Protein 1UAX (pdb70)

Organism: Pyrococcus horikoshii (strain ATCC 700860 / DSM 12428 / JCM 9974 / NBRC 100139 / OT-3) (NCBI:txid70601)

InterPro domains:
  IPR001352 Ribonuclease HII/HIII [PTHR10954] (3-206)
  IPR004649 Ribonuclease H2, subunit A [TIGR00729] (3-206)
  IPR012337 Ribonuclease H-like superfamily [SSF53098] (2-208)
  IPR020787 Ribonuclease HII, archaea [MF_00052_A] (2-206)
  IPR024567 Ribonuclease HII/HIII domain [PF01351] (4-200)
  IPR024567 Ribonuclease HII/HIII domain [PS51975] (1-210)
  IPR036397 Ribonuclease H superfamily [G3DSA:3.30.420.10] (1-220)

Foldseek 3Di:
DKEKEKEWDDLFFQFFWIKIKMFIADPVCLVVLVVLPLLCLVVDDLVVLVVSLVVLCVHTPDMWMDTGFLVNVQPDPDDSLLVVLVVNLVGQQPDPDHDQEYEYESAPDDFVVSQVSNCVSHPDHHHYGYYHPVCNVGSNNSSRVSRNVSVRVVVVVVVCVVLNPLDPRHLVDPSVLVSLLVVCVVPVADDRRGNCPPPSNVVSNVPVVPD/DKEKAKDWDDLFFQFAKIKIKMFMADPVQLVVLVVLPLLPCVPDDLVVLVVSLVVLVVHTPWMFMDIGALVNVLVDPDDVLVVVLVVRLVRQQPIPDHGQEYEYESPPDDQVVSQVSSQVSHPDHHGYGYHHPRCNVGSNNSSRVSVNVSVRVVRVVVVCVPVNPLDPRHQPDPSVLCSLLVVCLVVVDDDSRGNCVDPSNVCSNVVSVPD

Radius of gyration: 29.25 Å; Cα contacts (8 Å, |Δi|>4): 755; chains: 2; bounding box: 40×58×86 Å

Nearest PDB structures (foldseek):
  1uax-assembly2_B  TM=9.895E-01  e=3.894E-38  Pyrococcus horikoshii OT3
  1io2-assembly1_A  TM=9.670E-01  e=1.328E-30  Thermococcus kodakarensis KOD1
  2dfh-assembly1_A  TM=9.839E-01  e=1.136E-29  Thermococcus kodakarensis KOD1
  2dff-assembly1_A  TM=9.649E-01  e=7.205E-29  Thermococcus kodakarensis KOD1
  2dfe-assembly1_A  TM=9.371E-01  e=1.599E-27  Thermococcus kodakarensis KOD1

Sequence (422 aa):
MKVAGVDEAGRGPVIGPLVIGVAVIDEKNIERLRDIGVKDSKQLTPGQREKLFSKLIDILDDYYVLLVTPKEIDERHHSMNELEAEKFVVALNSLRIKPQKIYVDSADVDPKRFASLIKAGLKYEATVIAEHKADAKYEIVSAASIIAKVTRDREIEKLKQKYGEFGSGYPSDPRTKEWLEEYYKQYGDFPPIVRRTWETARKIEERFRKNMKVAGVDEAGRGPVIGPLVIGVAVIDEKNIERLRDIGVKDSKQLTPGQREKLFSKLIDILDDYYVLLVTPKEIDERHHSMNELEAEKFVVALNSLRIKPQKIYVDSADVDPKRFASLIKAGLKYEATVIAEHKADAKYEIVSAASIIAKVTRDREIEKLKQKYGEFGSGYPSDPRTKEWLEEYYKQYGDFPPIVRRTWETARKIEERFRKN

Secondary structure (DSSP, 8-state):
-EEEEEEEE-SS-SBS-EEEEEEEEEGGGHHHHHHHTGGGSTTS-HHHHHHHHHHHHHHSSEEEEEEEPHHHHHT-SS-HHHHHHHHHHHHHHT-SS--SEEEEE-TTS-HHHHHHHHHHH-SS--EEEEETTHHHH-HHHHHHHHHHHHHHHHHHHHHHHHH---TTS-TT-HHHHHHHHHHHHHHSS--TTB-TTSHHHHHHHHHHTT-/-EEEEEEEE-SS-SBS-EEEEEEEEEGGGHHHHHHHTGGGGGGS-HHHHHHHHHHHHHHSSEEEEEEE-HHHHHT-SS-HHHHHHHHHHHHHTT-SS--SEEEE--TTS-HHHHHHHHHHH-SS--EEEE-TTHHHH-HHHHHHHHHHHHHHHHHHHHHHHHH---TTS-TT-HHHHHHHHHHHHHHSS--TTB-TTSHHHHHHHHHTTT-

Structure (mmCIF, N/CA/C/O backbone):
data_1UAX
#
_entry.id   1UAX
#
_cell.length_a   27.720
_cell.length_b   97.650
_cell.length_c   159.670
_cell.angle_alpha   90.00
_cell.angle_beta   90.00
_cell.angle_gamma   90.00
#
_symmetry.space_group_name_H-M   'P 21 21 21'
#
loop_
_entity.id
_entity.type
_entity.pdbx_description
1 polymer 'Ribonuclease HII'
2 water water
#
loop_
_atom_site.group_PDB
_atom_site.id
_atom_site.type_symbol
_atom_site.label_atom_id
_atom_site.label_alt_id
_atom_site.label_comp_id
_atom_site.label_asym_id
_atom_site.label_entity_id
_atom_site.label_seq_id
_atom_site.pdbx_PDB_ins_code
_atom_site.Cartn_x
_atom_site.Cartn_y
_atom_site.Cartn_z
_atom_site.occupancy
_atom_site.B_iso_or_equiv
_atom_site.auth_seq_id
_atom_site.auth_comp_id
_atom_site.auth_asym_id
_atom_site.auth_atom_id
_atom_site.pdbx_PDB_model_num
ATOM 1 N N . MET A 1 1 ? 14.049 70.615 107.321 1.00 24.54 1 MET A N 1
ATOM 2 C CA . MET A 1 1 ? 14.817 70.370 108.572 1.00 21.85 1 MET A CA 1
ATOM 3 C C . MET A 1 1 ? 15.388 68.956 108.564 1.00 20.64 1 MET A C 1
ATOM 4 O O . MET A 1 1 ? 15.035 68.148 107.707 1.00 20.24 1 MET A O 1
ATOM 9 N N . LYS A 1 2 ? 16.263 68.661 109.523 1.00 19.10 2 LYS A N 1
ATOM 10 C CA . LYS A 1 2 ? 16.859 67.334 109.623 1.00 16.95 2 LYS A CA 1
ATOM 11 C C . LYS A 1 2 ? 16.013 66.480 110.567 1.00 16.72 2 LYS A C 1
ATOM 12 O O . LYS A 1 2 ? 15.619 66.929 111.650 1.00 14.45 2 LYS A O 1
ATOM 18 N N . VAL A 1 3 ? 15.722 65.254 110.145 1.00 14.63 3 VAL A N 1
ATOM 19 C CA . VAL A 1 3 ? 14.930 64.343 110.959 1.00 12.63 3 VAL A CA 1
ATOM 20 C C . VAL A 1 3 ? 15.712 63.068 111.220 1.00 11.38 3 VAL A C 1
ATOM 21 O O . VAL A 1 3 ? 16.547 62.666 110.408 1.00 11.09 3 VAL A O 1
ATOM 25 N N . ALA A 1 4 ? 15.439 62.425 112.349 1.00 10.95 4 ALA A N 1
ATOM 26 C CA . ALA A 1 4 ? 16.137 61.192 112.682 1.00 10.00 4 ALA A CA 1
ATOM 27 C C . ALA A 1 4 ? 15.178 60.083 113.079 1.00 9.31 4 ALA A C 1
ATOM 28 O O . ALA A 1 4 ? 14.048 60.337 113.495 1.00 8.26 4 ALA A O 1
ATOM 30 N N . GLY A 1 5 ? 15.642 58.847 112.937 1.00 8.69 5 GLY A N 1
ATOM 31 C CA . GLY A 1 5 ? 14.841 57.697 113.302 1.00 6.68 5 GLY A CA 1
ATOM 32 C C . GLY A 1 5 ? 15.716 56.815 114.181 1.00 7.94 5 GLY A C 1
ATOM 33 O O . GLY A 1 5 ? 16.935 56.791 114.004 1.00 5.93 5 GLY A O 1
ATOM 34 N N . VAL A 1 6 ? 15.115 56.107 115.131 1.00 6.45 6 VAL A N 1
ATOM 35 C CA . VAL A 1 6 ? 15.881 55.229 116.018 1.00 7.34 6 VAL A CA 1
ATOM 36 C C . VAL A 1 6 ? 15.134 53.915 116.191 1.00 8.93 6 VAL A C 1
ATOM 37 O O . VAL A 1 6 ? 13.906 53.905 116.328 1.00 10.73 6 VAL A O 1
ATOM 41 N N . ASP A 1 7 ? 15.876 52.810 116.162 1.00 9.29 7 ASP A N 1
ATOM 42 C CA . ASP A 1 7 ? 15.300 51.480 116.345 1.00 11.59 7 ASP A CA 1
ATOM 43 C C . ASP A 1 7 ? 16.397 50.558 116.869 1.00 11.46 7 ASP A C 1
ATOM 44 O O . ASP A 1 7 ? 17.573 50.926 116.875 1.00 13.24 7 ASP A O 1
ATOM 49 N N . GLU A 1 8 ? 16.020 49.372 117.324 1.00 12.13 8 GLU A N 1
ATOM 50 C CA . GLU A 1 8 ? 16.998 48.421 117.833 1.00 13.30 8 GLU A CA 1
ATOM 51 C C . GLU A 1 8 ? 16.830 47.027 117.255 1.00 11.90 8 GLU A C 1
ATOM 52 O O . GLU A 1 8 ? 15.794 46.694 116.675 1.00 11.11 8 GLU A O 1
ATOM 58 N N . ALA A 1 9 ? 17.875 46.226 117.414 1.00 9.74 9 ALA A N 1
ATOM 59 C CA . ALA A 1 9 ? 17.882 44.851 116.963 1.00 11.57 9 ALA A CA 1
ATOM 60 C C . ALA A 1 9 ? 18.520 44.029 118.078 1.00 12.00 9 ALA A C 1
ATOM 61 O O . ALA A 1 9 ? 19.500 44.468 118.692 1.00 12.24 9 ALA A O 1
ATOM 63 N N . GLY A 1 10 ? 17.956 42.855 118.350 1.00 10.99 10 GLY A N 1
ATOM 64 C CA . GLY A 1 10 ? 18.503 41.994 119.385 1.00 9.64 10 GLY A CA 1
ATOM 65 C C . GLY A 1 10 ? 17.918 42.181 120.773 1.00 12.29 10 GLY A C 1
ATOM 66 O O . GLY A 1 10 ? 18.633 42.075 121.770 1.00 11.75 10 GLY A O 1
ATOM 67 N N . ARG A 1 11 ? 16.617 42.443 120.856 1.00 11.54 11 ARG A N 1
ATOM 68 C CA . ARG A 1 11 ? 15.996 42.632 122.161 1.00 14.31 11 ARG A CA 1
ATOM 69 C C . ARG A 1 11 ? 15.782 41.314 122.918 1.00 12.93 11 ARG A C 1
ATOM 70 O O . ARG A 1 11 ? 16.037 41.234 124.118 1.00 11.25 11 ARG A O 1
ATOM 78 N N . GLY A 1 12 ? 15.344 40.277 122.210 1.00 10.51 12 GLY A N 1
ATOM 79 C CA . GLY A 1 12 ? 15.064 39.006 122.861 1.00 12.20 12 GLY A CA 1
ATOM 80 C C . GLY A 1 12 ? 16.087 37.878 122.935 1.00 11.09 12 GLY A C 1
ATOM 81 O O . GLY A 1 12 ? 15.939 37.011 123.788 1.00 11.74 12 GLY A O 1
ATOM 82 N N . PRO A 1 13 ? 17.130 37.846 122.093 1.00 12.74 13 PRO A N 1
ATOM 83 C CA . PRO A 1 13 ? 18.089 36.733 122.197 1.00 11.64 13 PRO A CA 1
ATOM 84 C C . PRO A 1 13 ? 18.904 36.646 123.491 1.00 11.24 13 PRO A C 1
ATOM 85 O O . PRO A 1 13 ? 19.145 37.647 124.172 1.00 8.64 13 PRO A O 1
ATOM 89 N N . VAL A 1 14 ? 19.344 35.434 123.813 1.00 11.25 14 VAL A N 1
ATOM 90 C CA . VAL A 1 14 ? 20.153 35.216 125.004 1.00 10.55 14 VAL A CA 1
ATOM 91 C C . VAL A 1 14 ? 21.631 35.433 124.651 1.00 9.20 14 VAL A C 1
ATOM 92 O O . VAL A 1 14 ? 22.457 35.689 125.524 1.00 8.02 14 VAL A O 1
ATOM 96 N N . ILE A 1 15 ? 21.960 35.344 123.365 1.00 9.59 15 ILE A N 1
ATOM 97 C CA . ILE A 1 15 ? 23.346 35.524 122.926 1.00 11.52 15 ILE A CA 1
ATOM 98 C C . ILE A 1 15 ? 23.544 36.813 122.128 1.00 11.43 15 ILE A C 1
ATOM 99 O O . ILE A 1 15 ? 22.735 37.141 121.254 1.00 10.59 15 ILE A O 1
ATOM 104 N N . GLY A 1 16 ? 24.612 37.546 122.434 1.00 10.40 16 GLY A N 1
ATOM 105 C CA . GLY A 1 16 ? 24.897 38.751 121.679 1.00 9.43 16 GLY A CA 1
ATOM 106 C C . GLY A 1 16 ? 24.440 40.076 122.251 1.00 9.41 16 GLY A C 1
ATOM 107 O O . GLY A 1 16 ? 23.637 40.125 123.175 1.00 8.69 16 GLY A O 1
ATOM 108 N N . PRO A 1 17 ? 24.951 41.185 121.704 1.00 9.56 17 PRO A N 1
ATOM 109 C CA . PRO A 1 17 ? 24.579 42.516 122.184 1.00 7.48 17 PRO A CA 1
ATOM 110 C C . PRO A 1 17 ? 23.243 43.003 121.654 1.00 6.30 17 PRO A C 1
ATOM 111 O O . PRO A 1 17 ? 22.626 42.380 120.782 1.00 6.03 17 PRO A O 1
ATOM 115 N N . LEU A 1 18 ? 22.807 44.127 122.207 1.00 6.17 18 LEU A N 1
ATOM 116 C CA . LEU A 1 18 ? 21.587 44.799 121.791 1.00 6.36 18 LEU A CA 1
ATOM 117 C C . LEU A 1 18 ? 22.154 45.931 120.941 1.00 7.54 18 LEU A C 1
ATOM 118 O O . LEU A 1 18 ? 23.045 46.663 121.390 1.00 6.21 18 LEU A O 1
ATOM 123 N N . VAL A 1 19 ? 21.658 46.065 119.718 1.00 6.26 19 VAL A N 1
ATOM 124 C CA . VAL A 1 19 ? 22.148 47.094 118.813 1.00 6.52 19 VAL A CA 1
ATOM 125 C C . VAL A 1 19 ? 21.136 48.211 118.576 1.00 6.31 19 VAL A C 1
ATOM 126 O O . VAL A 1 19 ? 19.995 47.955 118.183 1.00 8.66 19 VAL A O 1
ATOM 130 N N . ILE A 1 20 ? 21.563 49.444 118.839 1.00 7.28 20 ILE A N 1
ATOM 131 C CA . ILE A 1 20 ? 20.724 50.622 118.634 1.00 6.67 20 ILE A CA 1
ATOM 132 C C . ILE A 1 20 ? 21.177 51.260 117.336 1.00 6.76 20 ILE A C 1
ATOM 133 O O . ILE A 1 20 ? 22.372 51.493 117.141 1.00 8.01 20 ILE A O 1
ATOM 138 N N . GLY A 1 21 ? 20.235 51.531 116.441 1.00 5.85 21 GLY A N 1
ATOM 139 C CA . GLY A 1 21 ? 20.587 52.155 115.182 1.00 7.69 21 GLY A CA 1
ATOM 140 C C . GLY A 1 21 ? 19.926 53.512 115.044 1.00 8.44 21 GLY A C 1
ATOM 141 O O . GLY A 1 21 ? 18.776 53.683 115.448 1.00 9.77 21 GLY A O 1
ATOM 142 N N . VAL A 1 22 ? 20.650 54.477 114.480 1.00 8.19 22 VAL A N 1
ATOM 143 C CA . VAL A 1 22 ? 20.120 55.824 114.276 1.00 7.65 22 VAL A CA 1
ATOM 144 C C . VAL A 1 22 ? 20.386 56.253 112.833 1.00 6.36 22 VAL A C 1
ATOM 145 O O . VAL A 1 22 ? 21.484 56.061 112.316 1.00 4.21 22 VAL A O 1
ATOM 149 N N . ALA A 1 23 ? 19.376 56.827 112.190 1.00 5.95 23 ALA A N 1
ATOM 150 C CA . ALA A 1 23 ? 19.512 57.293 110.814 1.00 5.89 23 ALA A CA 1
ATOM 151 C C . ALA A 1 23 ? 19.113 58.766 110.758 1.00 7.51 23 ALA A C 1
ATOM 152 O O . ALA A 1 23 ? 18.129 59.160 111.378 1.00 6.31 23 ALA A O 1
ATOM 154 N N . VAL A 1 24 ? 19.870 59.574 110.016 1.00 8.02 24 VAL A N 1
ATOM 155 C CA . VAL A 1 24 ? 19.576 61.005 109.909 1.00 8.47 24 VAL A CA 1
ATOM 156 C C . VAL A 1 24 ? 19.488 61.462 108.456 1.00 6.18 24 VAL A C 1
ATOM 157 O O . VAL A 1 24 ? 20.348 61.131 107.643 1.00 6.22 24 VAL A O 1
ATOM 161 N N . ILE A 1 25 ? 18.446 62.226 108.132 1.00 5.53 25 ILE A N 1
ATOM 162 C CA . ILE A 1 25 ? 18.264 62.715 106.765 1.00 6.57 25 ILE A CA 1
ATOM 163 C C . ILE A 1 25 ? 17.442 64.001 106.728 1.00 8.29 25 ILE A C 1
ATOM 164 O O . ILE A 1 25 ? 16.739 64.333 107.684 1.00 8.05 25 ILE A O 1
ATOM 169 N N . ASP A 1 26 ? 17.526 64.723 105.617 1.00 10.26 26 ASP A N 1
ATOM 170 C CA . ASP A 1 26 ? 16.772 65.953 105.476 1.00 13.28 26 ASP A CA 1
ATOM 171 C C . ASP A 1 26 ? 15.368 65.583 105.024 1.00 15.12 26 ASP A C 1
ATOM 172 O O . ASP A 1 26 ? 15.197 64.779 104.113 1.00 15.75 26 ASP A O 1
ATOM 177 N N . GLU A 1 27 ? 14.367 66.168 105.671 1.00 15.03 27 GLU A N 1
ATOM 178 C CA . GLU A 1 27 ? 12.973 65.876 105.360 1.00 19.52 27 GLU A CA 1
ATOM 179 C C . GLU A 1 27 ? 12.666 65.984 103.863 1.00 21.55 27 GLU A C 1
ATOM 180 O O . GLU A 1 27 ? 11.750 65.325 103.358 1.00 20.56 27 GLU A O 1
ATOM 186 N N . LYS A 1 28 ? 13.449 66.795 103.156 1.00 20.56 28 LYS A N 1
ATOM 187 C CA . LYS A 1 28 ? 13.256 67.003 101.724 1.00 22.28 28 LYS A CA 1
ATOM 188 C C . LYS A 1 28 ? 13.713 65.813 100.890 1.00 20.43 28 LYS A C 1
ATOM 189 O O . LYS A 1 28 ? 13.304 65.670 99.739 1.00 21.23 28 LYS A O 1
ATOM 195 N N . ASN A 1 29 ? 14.562 64.968 101.465 1.00 17.14 29 ASN A N 1
ATOM 196 C CA . ASN A 1 29 ? 15.075 63.808 100.746 1.00 15.20 29 ASN A CA 1
ATOM 197 C C . ASN A 1 29 ? 14.447 62.466 101.139 1.00 13.57 29 ASN A C 1
ATOM 198 O O . ASN A 1 29 ? 14.968 61.410 100.781 1.00 11.93 29 ASN A O 1
ATOM 203 N N . ILE A 1 30 ? 13.327 62.493 101.858 1.00 10.54 30 ILE A N 1
ATOM 204 C CA . ILE A 1 30 ? 12.688 61.238 102.249 1.00 12.72 30 ILE A CA 1
ATOM 205 C C . ILE A 1 30 ? 12.351 60.422 101.011 1.00 10.90 30 ILE A C 1
ATOM 206 O O . ILE A 1 30 ? 12.368 59.194 101.043 1.00 10.16 30 ILE A O 1
ATOM 211 N N . GLU A 1 31 ? 12.047 61.118 99.920 1.00 8.95 31 GLU A N 1
ATOM 212 C CA . GLU A 1 31 ? 11.728 60.468 98.655 1.00 11.31 31 GLU A CA 1
ATOM 213 C C . GLU A 1 31 ? 12.773 59.396 98.313 1.00 10.96 31 GLU A C 1
ATOM 214 O O . GLU A 1 31 ? 12.435 58.338 97.773 1.00 10.78 31 GLU A O 1
ATOM 220 N N . ARG A 1 32 ? 14.035 59.678 98.631 1.00 9.86 32 ARG A N 1
ATOM 221 C CA . ARG A 1 32 ? 15.142 58.753 98.366 1.00 9.37 32 ARG A CA 1
ATOM 222 C C . ARG A 1 32 ? 15.014 57.424 99.100 1.00 8.52 32 ARG A C 1
ATOM 223 O O . ARG A 1 32 ? 15.366 56.366 98.566 1.00 7.93 32 ARG A O 1
ATOM 231 N N . LEU A 1 33 ? 14.523 57.477 100.333 1.00 9.32 33 LEU A N 1
ATOM 232 C CA . LEU A 1 33 ? 14.342 56.272 101.129 1.00 7.17 33 LEU A CA 1
ATOM 233 C C . LEU A 1 33 ? 13.193 55.452 100.550 1.00 8.37 33 LEU A C 1
ATOM 234 O O . LEU A 1 33 ? 13.236 54.213 100.519 1.00 7.94 33 LEU A O 1
ATOM 239 N N . ARG A 1 34 ? 12.165 56.144 100.078 1.00 10.03 34 ARG A N 1
ATOM 240 C CA . ARG A 1 34 ? 11.019 55.465 99.493 1.00 13.62 34 ARG A CA 1
ATOM 241 C C . ARG A 1 34 ? 11.441 54.785 98.199 1.00 11.55 34 ARG A C 1
ATOM 242 O O . ARG A 1 34 ? 11.029 53.662 97.913 1.00 11.71 34 ARG A O 1
ATOM 250 N N . ASP A 1 35 ? 12.286 55.465 97.433 1.00 10.11 35 ASP A N 1
ATOM 251 C CA . ASP A 1 35 ? 12.762 54.930 96.168 1.00 10.61 35 ASP A CA 1
ATOM 252 C C . ASP A 1 35 ? 13.623 53.675 96.330 1.00 10.89 35 ASP A C 1
ATOM 253 O O . ASP A 1 35 ? 13.511 52.749 95.526 1.00 12.34 35 ASP A O 1
ATOM 258 N N . ILE A 1 36 ? 14.473 53.625 97.359 1.00 10.73 36 ILE A N 1
ATOM 259 C CA . ILE A 1 36 ? 15.315 52.441 97.547 1.00 10.21 36 ILE A CA 1
ATOM 260 C C . ILE A 1 36 ? 14.547 51.304 98.226 1.00 11.66 36 ILE A C 1
ATOM 261 O O . ILE A 1 36 ? 15.035 50.175 98.293 1.00 11.01 36 ILE A O 1
ATOM 266 N N . GLY A 1 37 ? 13.358 51.627 98.733 1.00 11.38 37 GLY A N 1
ATOM 267 C CA . GLY A 1 37 ? 12.493 50.658 99.386 1.00 12.69 37 GLY A CA 1
ATOM 268 C C . GLY A 1 37 ? 12.883 50.163 100.769 1.00 13.98 37 GLY A C 1
ATOM 269 O O . GLY A 1 37 ? 12.872 48.957 101.007 1.00 14.48 37 GLY A O 1
ATOM 270 N N . VAL A 1 38 ? 13.207 51.069 101.688 1.00 13.62 38 VAL A N 1
ATOM 271 C CA . VAL A 1 38 ? 13.597 50.659 103.037 1.00 14.51 38 VAL A CA 1
ATOM 272 C C . VAL A 1 38 ? 12.532 49.849 103.771 1.00 15.44 38 VAL A C 1
ATOM 273 O O . VAL A 1 38 ? 12.844 49.064 104.662 1.00 13.92 38 VAL A O 1
ATOM 277 N N . LYS A 1 39 ? 11.276 50.041 103.394 1.00 19.03 39 LYS A N 1
ATOM 278 C CA . LYS A 1 39 ? 10.165 49.336 104.026 1.00 23.99 39 LYS A CA 1
ATOM 279 C C . LYS A 1 39 ? 10.080 47.843 103.704 1.00 26.69 39 LYS A C 1
ATOM 280 O O . LYS A 1 39 ? 9.390 47.097 104.398 1.00 26.85 39 LYS A O 1
ATOM 286 N N . ASP A 1 40 ? 10.777 47.398 102.664 1.00 30.26 40 ASP A N 1
ATOM 287 C CA . ASP A 1 40 ? 10.740 45.984 102.292 1.00 34.89 40 ASP A CA 1
ATOM 288 C C . ASP A 1 40 ? 12.085 45.290 102.444 1.00 37.08 40 ASP A C 1
ATOM 289 O O . ASP A 1 40 ? 12.465 44.475 101.604 1.00 36.92 40 ASP A O 1
ATOM 294 N N . SER A 1 41 ? 12.794 45.598 103.525 1.00 39.50 41 SER A N 1
ATOM 295 C CA . SER A 1 41 ? 14.106 45.008 103.771 1.00 42.12 41 SER A CA 1
ATOM 296 C C . SER A 1 41 ? 14.031 43.623 104.401 1.00 44.48 41 SER A C 1
ATOM 297 O O . SER A 1 41 ? 14.814 42.735 104.060 1.00 44.80 41 SER A O 1
ATOM 300 N N . LYS A 1 42 ? 13.088 43.447 105.321 1.00 46.85 42 LYS A N 1
ATOM 301 C CA . LYS A 1 42 ? 12.913 42.181 106.022 1.00 49.67 42 LYS A CA 1
ATOM 302 C C . LYS A 1 42 ? 12.517 41.042 105.094 1.00 50.93 42 LYS A C 1
ATOM 303 O O . LYS A 1 42 ? 12.656 39.871 105.442 1.00 51.09 42 LYS A O 1
ATOM 309 N N . GLN A 1 43 ? 12.024 41.388 103.912 1.00 52.69 43 GLN A N 1
ATOM 310 C CA . GLN A 1 43 ? 11.603 40.382 102.949 1.00 54.80 43 GLN A CA 1
ATOM 311 C C . GLN A 1 43 ? 12.722 40.108 101.952 1.00 55.38 43 GLN A C 1
ATOM 312 O O . GLN A 1 43 ? 12.493 39.543 100.881 1.00 55.04 43 GLN A O 1
ATOM 318 N N . LEU A 1 44 ? 13.936 40.513 102.310 1.00 55.83 44 LEU A N 1
ATOM 319 C CA . LEU A 1 44 ? 15.094 40.314 101.448 1.00 56.08 44 LEU A CA 1
ATOM 320 C C . LEU A 1 44 ? 16.162 39.499 102.161 1.00 55.59 44 LEU A C 1
ATOM 321 O O . LEU A 1 44 ? 16.250 39.509 103.389 1.00 55.89 44 LEU A O 1
ATOM 326 N N . THR A 1 45 ? 16.971 38.790 101.383 1.00 55.15 45 THR A N 1
ATOM 327 C CA . THR A 1 45 ? 18.049 37.995 101.950 1.00 53.96 45 THR A CA 1
ATOM 328 C C . THR A 1 45 ? 19.105 38.964 102.460 1.00 53.12 45 THR A C 1
ATOM 329 O O . THR A 1 45 ? 19.278 40.049 101.901 1.00 53.26 45 THR A O 1
ATOM 333 N N . PRO A 1 46 ? 19.819 38.597 103.535 1.00 51.62 46 PRO A N 1
ATOM 334 C CA . PRO A 1 46 ? 20.850 39.489 104.070 1.00 49.86 46 PRO A CA 1
ATOM 335 C C . PRO A 1 46 ? 21.837 39.946 102.993 1.00 47.51 46 PRO A C 1
ATOM 336 O O . PRO A 1 46 ? 22.629 40.862 103.215 1.00 46.63 46 PRO A O 1
ATOM 340 N N . GLY A 1 47 ? 21.781 39.303 101.829 1.00 45.38 47 GLY A N 1
ATOM 341 C CA . GLY A 1 47 ? 22.658 39.673 100.733 1.00 43.81 47 GLY A CA 1
ATOM 342 C C . GLY A 1 47 ? 22.159 40.952 100.089 1.00 42.56 47 GLY A C 1
ATOM 343 O O . GLY A 1 47 ? 22.921 41.897 99.870 1.00 41.77 47 GLY A O 1
ATOM 344 N N . GLN A 1 48 ? 20.867 40.979 99.780 1.00 41.02 48 GLN A N 1
ATOM 345 C CA . GLN A 1 48 ? 20.251 42.154 99.180 1.00 39.08 48 GLN A CA 1
ATOM 346 C C . GLN A 1 48 ? 20.223 43.251 100.242 1.00 36.62 48 GLN A C 1
ATOM 347 O O . GLN A 1 48 ? 20.470 44.422 99.956 1.00 35.40 48 GLN A O 1
ATOM 353 N N . ARG A 1 49 ? 19.932 42.848 101.474 1.00 34.93 49 ARG A N 1
ATOM 354 C CA . ARG A 1 49 ? 19.860 43.773 102.595 1.00 32.74 49 ARG A CA 1
ATOM 355 C C . ARG A 1 49 ? 21.188 44.481 102.827 1.00 30.74 49 ARG A C 1
ATOM 356 O O . ARG A 1 49 ? 21.213 45.646 103.218 1.00 30.41 49 ARG A O 1
ATOM 364 N N . GLU A 1 50 ? 22.293 43.776 102.599 1.00 27.20 50 GLU A N 1
ATOM 365 C CA . GLU A 1 50 ? 23.606 44.382 102.773 1.00 25.16 50 GLU A CA 1
ATOM 366 C C . GLU A 1 50 ? 23.813 45.430 101.689 1.00 23.70 50 GLU A C 1
ATOM 367 O O . GLU A 1 50 ? 24.371 46.498 101.940 1.00 22.16 50 GLU A O 1
ATOM 373 N N . LYS A 1 51 ? 23.358 45.121 100.477 1.00 23.03 51 LYS A N 1
ATOM 374 C CA . LYS A 1 51 ? 23.475 46.062 99.367 1.00 21.69 51 LYS A CA 1
ATOM 375 C C . LYS A 1 51 ? 22.559 47.256 99.655 1.00 19.86 51 LYS A C 1
ATOM 376 O O . LYS A 1 51 ? 22.868 48.391 99.295 1.00 19.85 51 LYS A O 1
ATOM 382 N N . LEU A 1 52 ? 21.438 46.991 100.319 1.00 16.54 52 LEU A N 1
ATOM 383 C CA . LEU A 1 52 ? 20.493 48.044 100.676 1.00 15.55 52 LEU A CA 1
ATOM 384 C C . LEU A 1 52 ? 21.175 48.942 101.708 1.00 13.51 52 LEU A C 1
ATOM 385 O O . LEU A 1 52 ? 21.114 50.170 101.626 1.00 12.88 52 LEU A O 1
ATOM 390 N N . PHE A 1 53 ? 21.820 48.304 102.678 1.00 12.50 53 PHE A N 1
ATOM 391 C CA . PHE A 1 53 ? 22.552 48.987 103.741 1.00 12.07 53 PHE A CA 1
ATOM 392 C C . PHE A 1 53 ? 23.576 49.938 103.116 1.00 11.87 53 PHE A C 1
ATOM 393 O O . PHE A 1 53 ? 23.666 51.108 103.487 1.00 11.40 53 PHE A O 1
ATOM 401 N N . SER A 1 54 ? 24.347 49.430 102.161 1.00 11.08 54 SER A N 1
ATOM 402 C CA . SER A 1 54 ? 25.360 50.239 101.493 1.00 11.67 54 SER A CA 1
ATOM 403 C C . SER A 1 54 ? 24.772 51.452 100.783 1.00 13.05 54 SER A C 1
ATOM 404 O O . SER A 1 54 ? 25.342 52.539 100.832 1.00 11.98 54 SER A O 1
ATOM 407 N N . LYS A 1 55 ? 23.629 51.276 100.124 1.00 12.15 55 LYS A N 1
ATOM 408 C CA . LYS A 1 55 ? 23.007 52.397 99.426 1.00 14.15 55 LYS A CA 1
ATOM 409 C C . LYS A 1 55 ? 22.483 53.406 100.454 1.00 13.43 55 LYS A C 1
ATOM 410 O O . LYS A 1 55 ? 22.598 54.623 100.274 1.00 11.18 55 LYS A O 1
ATOM 416 N N . LEU A 1 56 ? 21.923 52.882 101.540 1.00 14.20 56 LEU A N 1
ATOM 417 C CA . LEU A 1 56 ? 21.374 53.687 102.629 1.00 14.60 56 LEU A CA 1
ATOM 418 C C . LEU A 1 56 ? 22.394 54.668 103.186 1.00 14.17 56 LEU A C 1
ATOM 419 O O . LEU A 1 56 ? 22.125 55.865 103.321 1.00 15.35 56 LEU A O 1
ATOM 424 N N . ILE A 1 57 ? 23.552 54.129 103.546 1.00 14.19 57 ILE A N 1
ATOM 425 C CA . ILE A 1 57 ? 24.647 54.899 104.117 1.00 15.20 57 ILE A CA 1
ATOM 426 C C . ILE A 1 57 ? 25.124 56.059 103.243 1.00 14.25 57 ILE A C 1
ATOM 427 O O . ILE A 1 57 ? 25.588 57.076 103.752 1.00 14.49 57 ILE A O 1
ATOM 432 N N . ASP A 1 58 ? 25.020 55.916 101.931 1.00 14.04 58 ASP A N 1
ATOM 433 C CA . ASP A 1 58 ? 25.448 56.995 101.046 1.00 14.18 58 ASP A CA 1
ATOM 434 C C . ASP A 1 58 ? 24.375 58.077 100.951 1.00 12.66 58 ASP A C 1
ATOM 435 O O . ASP A 1 58 ? 24.672 59.246 100.692 1.00 12.17 58 ASP A O 1
ATOM 440 N N . ILE A 1 59 ? 23.128 57.677 101.173 1.00 10.96 59 ILE A N 1
ATOM 441 C CA . ILE A 1 59 ? 21.993 58.594 101.096 1.00 9.53 59 ILE A CA 1
ATOM 442 C C . ILE A 1 59 ? 21.768 59.419 102.359 1.00 9.60 59 ILE A C 1
ATOM 443 O O . ILE A 1 59 ? 21.492 60.614 102.287 1.00 8.88 59 ILE A O 1
ATOM 448 N N . LEU A 1 60 ? 21.867 58.770 103.513 1.00 8.10 60 LEU A N 1
ATOM 449 C CA . LEU A 1 60 ? 21.650 59.435 104.790 1.00 8.93 60 LEU A CA 1
ATOM 450 C C . LEU A 1 60 ? 22.676 60.532 105.064 1.00 8.00 60 LEU A C 1
ATOM 451 O O . LEU A 1 60 ? 23.836 60.421 104.676 1.00 9.13 60 LEU A O 1
ATOM 456 N N . ASP A 1 61 ? 22.248 61.593 105.735 1.00 9.96 61 ASP A N 1
ATOM 457 C CA . ASP A 1 61 ? 23.175 62.663 106.077 1.00 11.61 61 ASP A CA 1
ATOM 458 C C . ASP A 1 61 ? 24.120 62.144 107.156 1.00 11.92 61 ASP A C 1
ATOM 459 O O . ASP A 1 61 ? 25.274 62.562 107.233 1.00 12.21 61 ASP A O 1
ATOM 464 N N . ASP A 1 62 ? 23.630 61.216 107.976 1.00 10.47 62 ASP A N 1
ATOM 465 C CA . ASP A 1 62 ? 24.444 60.634 109.039 1.00 11.05 62 ASP A CA 1
ATOM 466 C C . ASP A 1 62 ? 23.754 59.412 109.635 1.00 11.44 62 ASP A C 1
ATOM 467 O O . ASP A 1 62 ? 22.543 59.258 109.524 1.00 10.59 62 ASP A O 1
ATOM 472 N N . TYR A 1 63 ? 24.537 58.528 110.242 1.00 10.78 63 TYR A N 1
ATOM 473 C CA . TYR A 1 63 ? 23.985 57.343 110.879 1.00 11.64 63 TYR A CA 1
ATOM 474 C C . TYR A 1 63 ? 24.870 57.004 112.072 1.00 11.04 63 TYR A C 1
ATOM 475 O O . TYR A 1 63 ? 26.035 57.401 112.112 1.00 10.94 63 TYR A O 1
ATOM 484 N N . TYR A 1 64 ? 24.313 56.290 113.046 1.00 7.35 64 TYR A N 1
ATOM 485 C CA . TYR A 1 64 ? 25.066 55.941 114.251 1.00 8.00 64 TYR A CA 1
ATOM 486 C C . TYR A 1 64 ? 24.662 54.570 114.791 1.00 6.54 64 TYR A C 1
ATOM 487 O O . TYR A 1 64 ? 23.490 54.210 114.763 1.00 5.44 64 TYR A O 1
ATOM 496 N N . VAL A 1 65 ? 25.641 53.820 115.284 1.00 6.03 65 VAL A N 1
ATOM 497 C CA . VAL A 1 65 ? 25.395 52.505 115.849 1.00 9.58 65 VAL A CA 1
ATOM 498 C C . VAL A 1 65 ? 25.982 52.429 117.253 1.00 9.35 65 VAL A C 1
ATOM 499 O O . VAL A 1 65 ? 27.092 52.893 117.497 1.00 9.34 65 VAL A O 1
ATOM 503 N N . LEU A 1 66 ? 25.220 51.851 118.175 1.00 10.71 66 LEU A N 1
ATOM 504 C CA . LEU A 1 66 ? 25.651 51.689 119.560 1.00 10.23 66 LEU A CA 1
ATOM 505 C C . LEU A 1 66 ? 25.427 50.233 119.950 1.00 10.41 66 LEU A C 1
ATOM 506 O O . LEU A 1 66 ? 24.312 49.728 119.828 1.00 8.42 66 LEU A O 1
ATOM 511 N N . LEU A 1 67 ? 26.480 49.556 120.399 1.00 9.14 67 LEU A N 1
ATOM 512 C CA . LEU A 1 67 ? 26.350 48.160 120.814 1.00 10.77 67 LEU A CA 1
ATOM 513 C C . LEU A 1 67 ? 26.293 48.084 122.336 1.00 11.48 67 LEU A C 1
ATOM 514 O O . LEU A 1 67 ? 27.208 48.547 123.020 1.00 11.29 67 LEU A O 1
ATOM 519 N N . VAL A 1 68 ? 25.211 47.512 122.860 1.00 9.70 68 VAL A N 1
ATOM 520 C CA . VAL A 1 68 ? 25.058 47.347 124.301 1.00 10.10 68 VAL A CA 1
ATOM 521 C C . VAL A 1 68 ? 25.391 45.881 124.584 1.00 9.81 68 VAL A C 1
ATOM 522 O O . VAL A 1 68 ? 24.712 44.974 124.097 1.00 9.33 68 VAL A O 1
ATOM 526 N N . THR A 1 69 ? 26.448 45.665 125.358 1.00 9.87 69 THR A N 1
ATOM 527 C CA . THR A 1 69 ? 26.938 44.328 125.694 1.00 10.11 69 THR A CA 1
ATOM 528 C C . THR A 1 69 ? 26.056 43.533 126.653 1.00 9.38 69 THR A C 1
ATOM 529 O O . THR A 1 69 ? 25.281 44.106 127.419 1.00 9.07 69 THR A O 1
ATOM 533 N N . PRO A 1 70 ? 26.166 42.190 126.616 1.00 8.57 70 PRO A N 1
ATOM 534 C CA . PRO A 1 70 ? 25.367 41.344 127.513 1.00 7.93 70 PRO A CA 1
ATOM 535 C C . PRO A 1 70 ? 25.688 41.650 128.990 1.00 7.84 70 PRO A C 1
ATOM 536 O O . PRO A 1 70 ? 24.808 41.576 129.848 1.00 9.54 70 PRO A O 1
ATOM 540 N N . LYS A 1 71 ? 26.941 41.996 129.285 1.00 7.31 71 LYS A N 1
ATOM 541 C CA . LYS A 1 71 ? 27.327 42.317 130.667 1.00 7.90 71 LYS A CA 1
ATOM 542 C C . LYS A 1 71 ? 26.535 43.533 131.143 1.00 7.79 71 LYS A C 1
ATOM 543 O O . LYS A 1 71 ? 26.059 43.570 132.279 1.00 5.61 71 LYS A O 1
ATOM 549 N N . GLU A 1 72 ? 26.390 44.521 130.261 1.00 7.58 72 GLU A N 1
ATOM 550 C CA . GLU A 1 72 ? 25.635 45.736 130.567 1.00 8.69 72 GLU A CA 1
ATOM 551 C C . GLU A 1 72 ? 24.183 45.373 130.819 1.00 7.24 72 GLU A C 1
ATOM 552 O O . GLU A 1 72 ? 23.553 45.868 131.754 1.00 7.60 72 GLU A O 1
ATOM 558 N N . ILE A 1 73 ? 23.645 44.520 129.958 1.00 4.77 73 ILE A N 1
ATOM 559 C CA . ILE A 1 73 ? 22.269 44.076 130.098 1.00 7.70 73 ILE A CA 1
ATOM 560 C C . ILE A 1 73 ? 22.059 43.372 131.452 1.00 5.58 73 ILE A C 1
ATOM 561 O O . ILE A 1 73 ? 21.115 43.683 132.181 1.00 5.93 73 ILE A O 1
ATOM 566 N N . ASP A 1 74 ? 22.950 42.441 131.785 1.00 5.63 74 ASP A N 1
ATOM 567 C CA . ASP A 1 74 ? 22.843 41.690 133.033 1.00 6.45 74 ASP A CA 1
ATOM 568 C C . ASP A 1 74 ? 22.984 42.538 134.305 1.00 7.68 74 ASP A C 1
ATOM 569 O O . ASP A 1 74 ? 22.403 42.204 135.340 1.00 7.32 74 ASP A O 1
ATOM 574 N N . GLU A 1 75 ? 23.746 43.626 134.239 1.00 7.39 75 GLU A N 1
ATOM 575 C CA . GLU A 1 75 ? 23.936 44.474 135.415 1.00 9.01 75 GLU A CA 1
ATOM 576 C C . GLU A 1 75 ? 22.962 45.651 135.500 1.00 9.99 75 GLU A C 1
ATOM 577 O O . GLU A 1 75 ? 23.143 46.550 136.321 1.00 9.89 75 GLU A O 1
ATOM 583 N N . ARG A 1 76 ? 21.919 45.639 134.670 1.00 7.76 76 ARG A N 1
ATOM 584 C CA . ARG A 1 76 ? 20.932 46.723 134.667 1.00 8.08 76 ARG A CA 1
ATOM 585 C C . ARG A 1 76 ? 20.179 46.865 135.997 1.00 7.19 76 ARG A C 1
ATOM 586 O O . ARG A 1 76 ? 19.800 45.873 136.617 1.00 9.29 76 ARG A O 1
ATOM 594 N N . HIS A 1 77 ? 19.952 48.099 136.431 1.00 6.69 77 HIS A N 1
ATOM 595 C CA . HIS A 1 77 ? 19.217 48.336 137.668 1.00 9.92 77 HIS A CA 1
ATOM 596 C C . HIS A 1 77 ? 17.739 48.586 137.404 1.00 10.02 77 HIS A C 1
ATOM 597 O O . HIS A 1 77 ? 16.976 48.876 138.325 1.00 10.39 77 HIS A O 1
ATOM 604 N N . HIS A 1 78 ? 17.340 48.465 136.145 1.00 11.23 78 HIS A N 1
ATOM 605 C CA . HIS A 1 78 ? 15.951 48.687 135.755 1.00 14.85 78 HIS A CA 1
ATOM 606 C C . HIS A 1 78 ? 15.533 47.661 134.706 1.00 13.53 78 HIS A C 1
ATOM 607 O O . HIS A 1 78 ? 16.312 46.783 134.353 1.00 9.04 78 HIS A O 1
ATOM 614 N N . SER A 1 79 ? 14.306 47.783 134.204 1.00 12.86 79 SER A N 1
ATOM 615 C CA . SER A 1 79 ? 13.789 46.847 133.208 1.00 11.63 79 SER A CA 1
ATOM 616 C C . SER A 1 79 ? 14.429 47.074 131.850 1.00 10.54 79 SER A C 1
ATOM 617 O O . SER A 1 79 ? 15.049 48.114 131.605 1.00 9.55 79 SER A O 1
ATOM 620 N N . MET A 1 80 ? 14.264 46.099 130.964 1.00 8.85 80 MET A N 1
ATOM 621 C CA . MET A 1 80 ? 14.802 46.207 129.614 1.00 9.98 80 MET A CA 1
ATOM 622 C C . MET A 1 80 ? 14.184 47.392 128.867 1.00 10.50 80 MET A C 1
ATOM 623 O O . MET A 1 80 ? 14.852 48.020 128.036 1.00 10.28 80 MET A O 1
ATOM 628 N N . ASN A 1 81 ? 12.918 47.704 129.154 1.00 9.38 81 ASN A N 1
ATOM 629 C CA . ASN A 1 81 ? 12.256 48.838 128.496 1.00 10.61 81 ASN A CA 1
ATOM 630 C C . ASN A 1 81 ? 12.964 50.143 128.874 1.00 10.21 81 ASN A C 1
ATOM 631 O O . ASN A 1 81 ? 13.236 50.988 128.020 1.00 10.02 81 ASN A O 1
ATOM 636 N N . GLU A 1 82 ? 13.251 50.306 130.161 1.00 11.10 82 GLU A N 1
ATOM 637 C CA . GLU A 1 82 ? 13.918 51.505 130.662 1.00 11.52 82 GLU A CA 1
ATOM 638 C C . GLU A 1 82 ? 15.335 51.569 130.099 1.00 11.15 82 GLU A C 1
ATOM 639 O O . GLU A 1 82 ? 15.854 52.639 129.776 1.00 8.47 82 GLU A O 1
ATOM 645 N N . LEU A 1 83 ? 15.952 50.401 129.987 1.00 11.52 83 LEU A N 1
ATOM 646 C CA . LEU A 1 83 ? 17.297 50.282 129.460 1.00 12.01 83 LEU A CA 1
ATOM 647 C C . LEU A 1 83 ? 17.344 50.660 127.977 1.00 11.70 83 LEU A C 1
ATOM 648 O O . LEU A 1 83 ? 18.259 51.359 127.549 1.00 10.91 83 LEU A O 1
ATOM 653 N N . GLU A 1 84 ? 16.372 50.207 127.189 1.00 10.67 84 GLU A N 1
ATOM 654 C CA . GLU A 1 84 ? 16.398 50.534 125.765 1.00 12.32 84 GLU A CA 1
ATOM 655 C C . GLU A 1 84 ? 16.194 52.028 125.566 1.00 10.11 84 GLU A C 1
ATOM 656 O O . GLU A 1 84 ? 16.838 52.638 124.716 1.00 9.33 84 GLU A O 1
ATOM 662 N N . ALA A 1 85 ? 15.320 52.620 126.369 1.00 10.37 85 ALA A N 1
ATOM 663 C CA . ALA A 1 85 ? 15.064 54.054 126.288 1.00 10.38 85 ALA A CA 1
ATOM 664 C C . ALA A 1 85 ? 16.299 54.874 126.680 1.00 9.65 85 ALA A C 1
ATOM 665 O O . ALA A 1 85 ? 16.579 55.908 126.070 1.00 7.05 85 ALA A O 1
ATOM 667 N N . GLU A 1 86 ? 17.053 54.422 127.680 1.00 9.37 86 GLU A N 1
ATOM 668 C CA . GLU A 1 86 ? 18.231 55.188 128.068 1.00 11.56 86 GLU A CA 1
ATOM 669 C C . GLU A 1 86 ? 19.324 55.060 127.015 1.00 9.79 86 GLU A C 1
ATOM 670 O O . GLU A 1 86 ? 20.085 55.998 126.790 1.00 8.95 86 GLU A O 1
ATOM 676 N N . LYS A 1 87 ? 19.399 53.905 126.360 1.00 9.01 87 LYS A N 1
ATOM 677 C CA . LYS A 1 87 ? 20.406 53.718 125.320 1.00 9.12 87 LYS A CA 1
ATOM 678 C C . LYS A 1 87 ? 19.972 54.456 124.047 1.00 9.24 87 LYS A C 1
ATOM 679 O O . LYS A 1 87 ? 20.814 54.874 123.246 1.00 10.08 87 LYS A O 1
ATOM 685 N N . PHE A 1 88 ? 18.667 54.622 123.848 1.00 7.48 88 PHE A N 1
ATOM 686 C CA . PHE A 1 88 ? 18.209 55.387 122.686 1.00 9.30 88 PHE A CA 1
ATOM 687 C C . PHE A 1 88 ? 18.747 56.805 122.906 1.00 9.13 88 PHE A C 1
ATOM 688 O O . PHE A 1 88 ? 19.239 57.462 121.985 1.00 7.03 88 PHE A O 1
ATOM 696 N N . VAL A 1 89 ? 18.655 57.268 124.149 1.00 10.02 89 VAL A N 1
ATOM 697 C CA . VAL A 1 89 ? 19.124 58.603 124.501 1.00 11.36 89 VAL A CA 1
ATOM 698 C C . VAL A 1 89 ? 20.639 58.715 124.324 1.00 11.21 89 VAL A C 1
ATOM 699 O O . VAL A 1 89 ? 21.130 59.701 123.764 1.00 11.66 89 VAL A O 1
ATOM 703 N N . VAL A 1 90 ? 21.383 57.708 124.779 1.00 12.50 90 VAL A N 1
ATOM 704 C CA . VAL A 1 90 ? 22.838 57.760 124.632 1.00 10.19 90 VAL A CA 1
ATOM 705 C C . VAL A 1 90 ? 23.225 57.957 123.164 1.00 9.06 90 VAL A C 1
ATOM 706 O O . VAL A 1 90 ? 24.026 58.837 122.842 1.00 11.56 90 VAL A O 1
ATOM 710 N N . ALA A 1 91 ? 22.646 57.158 122.268 1.00 7.69 91 ALA A N 1
ATOM 711 C CA . ALA A 1 91 ? 22.964 57.266 120.843 1.00 6.53 91 ALA A CA 1
ATOM 712 C C . ALA A 1 91 ? 22.559 58.611 120.234 1.00 6.88 91 ALA A C 1
ATOM 713 O O . ALA A 1 91 ? 23.314 59.210 119.451 1.00 6.15 91 ALA A O 1
ATOM 715 N N . LEU A 1 92 ? 21.367 59.082 120.586 1.00 6.51 92 LEU A N 1
ATOM 716 C CA . LEU A 1 92 ? 20.866 60.356 120.069 1.00 8.17 92 LEU A CA 1
ATOM 717 C C . LEU A 1 92 ? 21.747 61.530 120.513 1.00 9.73 92 LEU A C 1
ATOM 718 O O . LEU A 1 92 ? 21.948 62.487 119.757 1.00 7.09 92 LEU A O 1
ATOM 723 N N . ASN A 1 93 ? 22.284 61.447 121.728 1.00 9.85 93 ASN A N 1
ATOM 724 C CA . ASN A 1 93 ? 23.135 62.511 122.250 1.00 13.91 93 ASN A CA 1
ATOM 725 C C . ASN A 1 93 ? 24.533 62.520 121.641 1.00 15.39 93 ASN A C 1
ATOM 726 O O . ASN A 1 93 ? 25.284 63.475 121.841 1.00 14.52 93 ASN A O 1
ATOM 731 N N . SER A 1 94 ? 24.861 61.465 120.894 1.00 14.65 94 SER A N 1
ATOM 732 C CA . SER A 1 94 ? 26.163 61.323 120.244 1.00 16.22 94 SER A CA 1
ATOM 733 C C . SER A 1 94 ? 26.211 61.794 118.792 1.00 17.69 94 SER A C 1
ATOM 734 O O . SER A 1 94 ? 27.288 61.853 118.192 1.00 18.77 94 SER A O 1
ATOM 737 N N . LEU A 1 95 ? 25.059 62.129 118.222 1.00 15.52 95 LEU A N 1
ATOM 738 C CA . LEU A 1 95 ? 25.011 62.575 116.831 1.00 16.57 95 LEU A CA 1
ATOM 739 C C . LEU A 1 95 ? 25.870 63.813 116.554 1.00 17.54 95 LEU A C 1
ATOM 740 O O . LEU A 1 95 ? 26.042 64.667 117.422 1.00 17.09 95 LEU A O 1
ATOM 745 N N . ARG A 1 96 ? 26.395 63.897 115.334 1.00 18.95 96 ARG A N 1
ATOM 746 C CA . ARG A 1 96 ? 27.216 65.028 114.910 1.00 22.74 96 ARG A CA 1
ATOM 747 C C . ARG A 1 96 ? 26.360 65.966 114.076 1.00 22.90 96 ARG A C 1
ATOM 748 O O . ARG A 1 96 ? 26.765 67.080 113.755 1.00 21.51 96 ARG A O 1
ATOM 756 N N . ILE A 1 97 ? 25.174 65.475 113.726 1.00 24.02 97 ILE A N 1
ATOM 757 C CA . ILE A 1 97 ? 24.177 66.209 112.957 1.00 24.43 97 ILE A CA 1
ATOM 758 C C . ILE A 1 97 ? 22.908 66.037 113.776 1.00 24.18 97 ILE A C 1
ATOM 759 O O . ILE A 1 97 ? 22.244 65.008 113.672 1.00 24.50 97 ILE A O 1
ATOM 764 N N . LYS A 1 98 ? 22.579 67.030 114.593 1.00 23.86 98 LYS A N 1
ATOM 765 C CA . LYS A 1 98 ? 21.399 66.944 115.437 1.00 23.78 98 LYS A CA 1
ATOM 766 C C . LYS A 1 98 ? 20.079 67.194 114.708 1.00 23.51 98 LYS A C 1
ATOM 767 O O . LYS A 1 98 ? 19.993 68.048 113.824 1.00 24.11 98 LYS A O 1
ATOM 773 N N . PRO A 1 99 ? 19.034 66.423 115.056 1.00 18.75 99 PRO A N 1
ATOM 774 C CA . PRO A 1 99 ? 17.714 66.565 114.434 1.00 18.76 99 PRO A CA 1
ATOM 775 C C . PRO A 1 99 ? 16.737 67.350 115.312 1.00 17.43 99 PRO A C 1
ATOM 776 O O . PRO A 1 99 ? 16.928 67.449 116.519 1.00 17.69 99 PRO A O 1
ATOM 780 N N . GLN A 1 100 ? 15.695 67.903 114.698 1.00 18.02 100 GLN A N 1
ATOM 781 C CA . GLN A 1 100 ? 14.675 68.649 115.431 1.00 18.03 100 GLN A CA 1
ATOM 782 C C . GLN A 1 100 ? 13.460 67.752 115.659 1.00 15.77 100 GLN A C 1
ATOM 783 O O . GLN A 1 100 ? 12.683 67.955 116.590 1.00 15.40 100 GLN A O 1
ATOM 789 N N . LYS A 1 101 ? 13.299 66.758 114.793 1.00 13.58 101 LYS A N 1
ATOM 790 C CA . LYS A 1 101 ? 12.213 65.797 114.928 1.00 12.06 101 LYS A CA 1
ATOM 791 C C . LYS A 1 101 ? 12.839 64.410 114.982 1.00 12.30 101 LYS A C 1
ATOM 792 O O . LYS A 1 101 ? 13.689 64.059 114.160 1.00 13.02 101 LYS A O 1
ATOM 798 N N . ILE A 1 102 ? 12.424 63.636 115.972 1.00 11.66 102 ILE A N 1
ATOM 799 C CA . ILE A 1 102 ? 12.931 62.294 116.162 1.00 10.71 102 ILE A CA 1
ATOM 800 C C . ILE A 1 102 ? 11.769 61.311 116.220 1.00 9.14 102 ILE A C 1
ATOM 801 O O . ILE A 1 102 ? 10.804 61.508 116.962 1.00 9.57 102 ILE A O 1
ATOM 806 N N . TYR A 1 103 ? 11.863 60.257 115.421 1.00 8.99 103 TYR A N 1
ATOM 807 C CA . TYR A 1 103 ? 10.824 59.243 115.375 1.00 10.56 103 TYR A CA 1
ATOM 808 C C . TYR A 1 103 ? 11.373 57.935 115.903 1.00 11.59 103 TYR A C 1
ATOM 809 O O . TYR A 1 103 ? 12.470 57.515 115.535 1.00 11.50 103 TYR A O 1
ATOM 818 N N . VAL A 1 104 ? 10.605 57.286 116.768 1.00 11.64 104 VAL A N 1
ATOM 819 C CA . VAL A 1 104 ? 11.029 56.019 117.342 1.00 11.71 104 VAL A CA 1
ATOM 820 C C . VAL A 1 104 ? 9.869 55.046 117.458 1.00 13.68 104 VAL A C 1
ATOM 821 O O . VAL A 1 104 ? 8.703 55.456 117.517 1.00 13.99 104 VAL A O 1
ATOM 825 N N . ASP A 1 105 ? 10.193 53.755 117.468 1.00 15.29 105 ASP A N 1
ATOM 826 C CA . ASP A 1 105 ? 9.186 52.714 117.609 1.00 17.77 105 ASP A CA 1
ATOM 827 C C . ASP A 1 105 ? 9.191 52.377 119.096 1.00 19.24 105 ASP A C 1
ATOM 828 O O . ASP A 1 105 ? 10.212 51.959 119.649 1.00 19.02 105 ASP A O 1
ATOM 833 N N . SER A 1 106 ? 8.047 52.588 119.731 1.00 19.67 106 SER A N 1
ATOM 834 C CA . SER A 1 106 ? 7.874 52.364 121.160 1.00 22.45 106 SER A CA 1
ATOM 835 C C . SER A 1 106 ? 7.709 50.895 121.558 1.00 23.46 106 SER A C 1
ATOM 836 O O . SER A 1 106 ? 7.714 50.567 122.741 1.00 22.53 106 SER A O 1
ATOM 839 N N . ALA A 1 107 ? 7.548 50.022 120.569 1.00 24.49 107 ALA A N 1
ATOM 840 C CA . ALA A 1 107 ? 7.404 48.592 120.820 1.00 26.93 107 ALA A CA 1
ATOM 841 C C . ALA A 1 107 ? 6.217 48.232 121.711 1.00 27.51 107 ALA A C 1
ATOM 842 O O . ALA A 1 107 ? 5.065 48.336 121.294 1.00 29.34 107 ALA A O 1
ATOM 844 N N . ASP A 1 108 ? 6.502 47.804 122.938 1.00 28.07 108 ASP A N 1
ATOM 845 C CA . ASP A 1 108 ? 5.450 47.410 123.873 1.00 27.18 108 ASP A CA 1
ATOM 846 C C . ASP A 1 108 ? 5.097 48.470 124.910 1.00 24.63 108 ASP A C 1
ATOM 847 O O . ASP A 1 108 ? 4.150 48.295 125.673 1.00 25.59 108 ASP A O 1
ATOM 852 N N . VAL A 1 109 ? 5.845 49.567 124.947 1.00 22.31 109 VAL A N 1
ATOM 853 C CA . VAL A 1 109 ? 5.575 50.609 125.932 1.00 20.80 109 VAL A CA 1
ATOM 854 C C . VAL A 1 109 ? 4.685 51.729 125.410 1.00 19.65 109 VAL A C 1
ATOM 855 O O . VAL A 1 109 ? 4.671 52.028 124.213 1.00 17.04 109 VAL A O 1
ATOM 859 N N . ASP A 1 110 ? 3.941 52.345 126.323 1.00 18.10 110 ASP A N 1
ATOM 860 C CA . ASP A 1 110 ? 3.048 53.446 125.984 1.00 18.71 110 ASP A CA 1
ATOM 861 C C . ASP A 1 110 ? 3.840 54.541 125.279 1.00 17.98 110 ASP A C 1
ATOM 862 O O . ASP A 1 110 ? 4.845 55.018 125.808 1.00 16.37 110 ASP A O 1
ATOM 867 N N . PRO A 1 111 ? 3.387 54.964 124.082 1.00 17.85 111 PRO A N 1
ATOM 868 C CA . PRO A 1 111 ? 4.037 56.006 123.276 1.00 17.48 111 PRO A CA 1
ATOM 869 C C . PRO A 1 111 ? 4.405 57.299 124.004 1.00 18.00 111 PRO A C 1
ATOM 870 O O . PRO A 1 111 ? 5.569 57.702 124.008 1.00 15.97 111 PRO A O 1
ATOM 874 N N . LYS A 1 112 ? 3.411 57.946 124.606 1.00 18.00 112 LYS A N 1
ATOM 875 C CA . LYS A 1 112 ? 3.617 59.203 125.325 1.00 19.02 112 LYS A CA 1
ATOM 876 C C . LYS A 1 112 ? 4.731 59.078 126.358 1.00 18.29 112 LYS A C 1
ATOM 877 O O . LYS A 1 112 ? 5.564 59.970 126.506 1.00 17.11 112 LYS A O 1
ATOM 883 N N . ARG A 1 113 ? 4.723 57.970 127.085 1.00 18.60 113 ARG A N 1
ATOM 884 C CA . ARG A 1 113 ? 5.727 57.738 128.111 1.00 20.04 113 ARG A CA 1
ATOM 885 C C . ARG A 1 113 ? 7.110 57.480 127.531 1.00 18.00 113 ARG A C 1
ATOM 886 O O . ARG A 1 113 ? 8.093 58.039 128.010 1.00 15.97 113 ARG A O 1
ATOM 894 N N . PHE A 1 114 ? 7.184 56.642 126.501 1.00 16.43 114 PHE A N 1
ATOM 895 C CA . PHE A 1 114 ? 8.466 56.328 125.876 1.00 15.20 114 PHE A CA 1
ATOM 896 C C . PHE A 1 114 ? 9.076 57.605 125.299 1.00 14.89 114 PHE A C 1
ATOM 897 O O . PHE A 1 114 ? 10.274 57.850 125.434 1.00 15.16 114 PHE A O 1
ATOM 905 N N . ALA A 1 115 ? 8.244 58.420 124.658 1.00 13.50 115 ALA A N 1
ATOM 906 C CA . ALA A 1 115 ? 8.698 59.672 124.071 1.00 14.18 115 ALA A CA 1
ATOM 907 C C . ALA A 1 115 ? 9.173 60.672 125.134 1.00 15.93 115 ALA A C 1
ATOM 908 O O . ALA A 1 115 ? 10.191 61.349 124.952 1.00 17.06 115 ALA A O 1
ATOM 910 N N . SER A 1 116 ? 8.438 60.774 126.238 1.00 16.14 116 SER A N 1
ATOM 911 C CA . SER A 1 116 ? 8.817 61.697 127.311 1.00 18.65 116 SER A CA 1
ATOM 912 C C . SER A 1 116 ? 10.170 61.311 127.894 1.00 17.60 116 SER A C 1
ATOM 913 O O . SER A 1 116 ? 10.983 62.166 128.245 1.00 16.08 116 SER A O 1
ATOM 916 N N . LEU A 1 117 ? 10.394 60.009 127.993 1.00 17.05 117 LEU A N 1
ATOM 917 C CA . LEU A 1 117 ? 11.633 59.464 128.530 1.00 18.64 117 LEU A CA 1
ATOM 918 C C . LEU A 1 117 ? 12.826 59.920 127.687 1.00 16.19 117 LEU A C 1
ATOM 919 O O . LEU A 1 117 ? 13.864 60.320 128.211 1.00 13.81 117 LEU A O 1
ATOM 924 N N . ILE A 1 118 ? 12.670 59.858 126.372 1.00 15.47 118 ILE A N 1
ATOM 925 C CA . ILE A 1 118 ? 13.739 60.254 125.469 1.00 14.07 118 ILE A CA 1
ATOM 926 C C . ILE A 1 118 ? 13.887 61.776 125.435 1.00 14.83 118 ILE A C 1
ATOM 927 O O . ILE A 1 118 ? 15.005 62.301 125.439 1.00 13.76 118 ILE A O 1
ATOM 932 N N . LYS A 1 119 ? 12.766 62.490 125.419 1.00 14.60 119 LYS A N 1
ATOM 933 C CA . LYS A 1 119 ? 12.840 63.944 125.382 1.00 16.89 119 LYS A CA 1
ATOM 934 C C . LYS A 1 119 ? 13.551 64.438 126.640 1.00 16.91 119 LYS A C 1
ATOM 935 O O . LYS A 1 119 ? 14.398 65.324 126.575 1.00 16.30 119 LYS A O 1
ATOM 941 N N . ALA A 1 120 ? 13.220 63.839 127.781 1.00 16.11 120 ALA A N 1
ATOM 942 C CA . ALA A 1 120 ? 13.832 64.227 129.048 1.00 19.00 120 ALA A CA 1
ATOM 943 C C . ALA A 1 120 ? 15.337 63.947 129.095 1.00 18.53 120 ALA A C 1
ATOM 944 O O . ALA A 1 120 ? 16.084 64.667 129.754 1.00 19.83 120 ALA A O 1
ATOM 946 N N . GLY A 1 121 ? 15.780 62.906 128.395 1.00 18.77 121 GLY A N 1
ATOM 947 C CA . GLY A 1 121 ? 17.197 62.567 128.391 1.00 19.21 121 GLY A CA 1
ATOM 948 C C . GLY A 1 121 ? 18.050 63.333 127.390 1.00 18.77 121 GLY A C 1
ATOM 949 O O . GLY A 1 121 ? 19.252 63.513 127.594 1.00 18.10 121 GLY A O 1
ATOM 950 N N . LEU A 1 122 ? 17.438 63.778 126.299 1.00 19.17 122 LEU A N 1
ATOM 951 C CA . LEU A 1 122 ? 18.156 64.518 125.265 1.00 19.59 122 LEU A CA 1
ATOM 952 C C . LEU A 1 122 ? 18.857 65.753 125.815 1.00 21.67 122 LEU A C 1
ATOM 953 O O . LEU A 1 122 ? 18.300 66.468 126.651 1.00 20.51 122 LEU A O 1
ATOM 958 N N . LYS A 1 123 ? 20.074 66.002 125.338 1.00 21.89 123 LYS A N 1
ATOM 959 C CA . LYS A 1 123 ? 20.843 67.159 125.786 1.00 24.36 123 LYS A CA 1
ATOM 960 C C . LYS A 1 123 ? 20.480 68.397 124.969 1.00 23.67 123 LYS A C 1
ATOM 961 O O . LYS A 1 123 ? 20.891 69.506 125.302 1.00 23.69 123 LYS A O 1
ATOM 967 N N . TYR A 1 124 ? 19.717 68.197 123.898 1.00 21.96 124 TYR A N 1
ATOM 968 C CA . TYR A 1 124 ? 19.274 69.290 123.039 1.00 21.44 124 TYR A CA 1
ATOM 969 C C . TYR A 1 124 ? 17.756 69.220 122.906 1.00 20.83 124 TYR A C 1
ATOM 970 O O . TYR A 1 124 ? 17.156 68.183 123.179 1.00 20.43 124 TYR A O 1
ATOM 979 N N . GLU A 1 125 ? 17.142 70.330 122.502 1.00 21.28 125 GLU A N 1
ATOM 980 C CA . GLU A 1 125 ? 15.689 70.403 122.344 1.00 20.91 125 GLU A CA 1
ATOM 981 C C . GLU A 1 125 ? 15.203 69.820 121.022 1.00 18.17 125 GLU A C 1
ATOM 982 O O . GLU A 1 125 ? 15.725 70.144 119.958 1.00 19.72 125 GLU A O 1
ATOM 988 N N . ALA A 1 126 ? 14.192 68.964 121.092 1.00 17.22 126 ALA A N 1
ATOM 989 C CA . ALA A 1 126 ? 13.638 68.350 119.890 1.00 15.77 126 ALA A CA 1
ATOM 990 C C . ALA A 1 126 ? 12.261 67.759 120.160 1.00 13.50 126 ALA A C 1
ATOM 991 O O . ALA A 1 126 ? 11.872 67.564 121.308 1.00 13.72 126 ALA A O 1
ATOM 993 N N . THR A 1 127 ? 11.520 67.491 119.091 1.00 13.57 127 THR A N 1
ATOM 994 C CA . THR A 1 127 ? 10.215 66.873 119.229 1.00 13.62 127 THR A CA 1
ATOM 995 C C . THR A 1 127 ? 10.425 65.377 119.016 1.00 12.43 127 THR A C 1
ATOM 996 O O . THR A 1 127 ? 11.051 64.953 118.044 1.00 12.78 127 THR A O 1
ATOM 1000 N N . VAL A 1 128 ? 9.907 64.582 119.937 1.00 11.09 128 VAL A N 1
ATOM 1001 C CA . VAL A 1 128 ? 10.050 63.142 119.855 1.00 12.19 128 VAL A CA 1
ATOM 1002 C C . VAL A 1 128 ? 8.704 62.532 119.536 1.00 12.35 128 VAL A C 1
ATOM 1003 O O . VAL A 1 128 ? 7.733 62.736 120.260 1.00 12.83 128 VAL A O 1
ATOM 1007 N N . ILE A 1 129 ? 8.652 61.791 118.441 1.00 10.97 129 ILE A N 1
ATOM 1008 C CA . ILE A 1 129 ? 7.428 61.136 118.023 1.00 11.66 129 ILE A CA 1
ATOM 1009 C C . ILE A 1 129 ? 7.581 59.633 118.190 1.00 13.67 129 ILE A C 1
ATOM 1010 O O . ILE A 1 129 ? 8.290 58.984 117.428 1.00 12.14 129 ILE A O 1
ATOM 1015 N N . ALA A 1 130 ? 6.925 59.083 119.206 1.00 14.86 130 ALA A N 1
ATOM 1016 C CA . ALA A 1 130 ? 6.985 57.649 119.449 1.00 15.86 130 ALA A CA 1
ATOM 1017 C C . ALA A 1 130 ? 5.666 57.022 119.028 1.00 16.41 130 ALA A C 1
ATOM 1018 O O . ALA A 1 130 ? 4.594 57.556 119.324 1.00 19.05 130 ALA A O 1
ATOM 1020 N N . GLU A 1 131 ? 5.741 55.893 118.331 1.00 15.21 131 GLU A N 1
ATOM 1021 C CA . GLU A 1 131 ? 4.539 55.196 117.869 1.00 16.08 131 GLU A CA 1
ATOM 1022 C C . GLU A 1 131 ? 4.768 53.707 117.713 1.00 15.91 131 GLU A C 1
ATOM 1023 O O . GLU A 1 131 ? 5.872 53.277 117.392 1.00 15.29 131 GLU A O 1
ATOM 1029 N N . HIS A 1 132 ? 3.721 52.915 117.933 1.00 15.51 132 HIS A N 1
ATOM 1030 C CA . HIS A 1 132 ? 3.852 51.478 117.747 1.00 15.92 132 HIS A CA 1
ATOM 1031 C C . HIS A 1 132 ? 3.932 51.287 116.234 1.00 15.61 132 HIS A C 1
ATOM 1032 O O . HIS A 1 132 ? 3.330 52.051 115.475 1.00 14.05 132 HIS A O 1
ATOM 1039 N N . LYS A 1 133 ? 4.680 50.282 115.798 1.00 13.14 133 LYS A N 1
ATOM 1040 C CA . LYS A 1 133 ? 4.812 49.996 114.379 1.00 14.68 133 LYS A CA 1
ATOM 1041 C C . LYS A 1 133 ? 5.302 51.203 113.574 1.00 14.29 133 LYS A C 1
ATOM 1042 O O . LYS A 1 133 ? 4.955 51.358 112.401 1.00 12.55 133 LYS A O 1
ATOM 1048 N N . ALA A 1 134 ? 6.111 52.052 114.199 1.00 12.47 134 ALA A N 1
ATOM 1049 C CA . ALA A 1 134 ? 6.642 53.220 113.509 1.00 13.43 134 ALA A CA 1
ATOM 1050 C C . ALA A 1 134 ? 7.625 52.784 112.419 1.00 12.64 134 ALA A C 1
ATOM 1051 O O . ALA A 1 134 ? 7.800 53.472 111.416 1.00 12.68 134 ALA A O 1
ATOM 1053 N N . ASP A 1 135 ? 8.252 51.631 112.620 1.00 15.21 135 ASP A N 1
ATOM 1054 C CA . ASP A 1 135 ? 9.218 51.102 111.661 1.00 17.72 135 ASP A CA 1
ATOM 1055 C C . ASP A 1 135 ? 8.582 50.782 110.315 1.00 19.94 135 ASP A C 1
ATOM 1056 O O . ASP A 1 135 ? 9.271 50.692 109.301 1.00 21.83 135 ASP A O 1
ATOM 1061 N N . ALA A 1 136 ? 7.267 50.608 110.295 1.00 19.71 136 ALA A N 1
ATOM 1062 C CA . ALA A 1 136 ? 6.592 50.323 109.043 1.00 19.33 136 ALA A CA 1
ATOM 1063 C C . ALA A 1 136 ? 6.002 51.622 108.513 1.00 17.86 136 ALA A C 1
ATOM 1064 O O . ALA A 1 136 ? 5.947 51.847 107.304 1.00 18.59 136 ALA A O 1
ATOM 1066 N N . LYS A 1 137 ? 5.600 52.491 109.432 1.00 14.86 137 LYS A N 1
ATOM 1067 C CA . LYS A 1 137 ? 4.994 53.765 109.077 1.00 15.03 137 LYS A CA 1
ATOM 1068 C C . LYS A 1 137 ? 5.963 54.840 108.575 1.00 13.70 137 LYS A C 1
ATOM 1069 O O . LYS A 1 137 ? 5.675 55.515 107.588 1.00 14.38 137 LYS A O 1
ATOM 1075 N N . TYR A 1 138 ? 7.104 54.992 109.246 1.00 9.77 138 TYR A N 1
ATOM 1076 C CA . TYR A 1 138 ? 8.080 56.024 108.886 1.00 9.12 138 TYR A CA 1
ATOM 1077 C C . TYR A 1 138 ? 9.346 55.520 108.192 1.00 8.79 138 TYR A C 1
ATOM 1078 O O . TYR A 1 138 ? 10.071 54.689 108.741 1.00 7.32 138 TYR A O 1
ATOM 1087 N N . GLU A 1 139 ? 9.612 56.041 106.992 1.00 7.59 139 GLU A N 1
ATOM 1088 C CA . GLU A 1 139 ? 10.797 55.645 106.225 1.00 9.26 139 GLU A CA 1
ATOM 1089 C C . GLU A 1 139 ? 12.095 55.759 107.008 1.00 6.06 139 GLU A C 1
ATOM 1090 O O . GLU A 1 139 ? 12.924 54.859 106.956 1.00 5.27 139 GLU A O 1
ATOM 1096 N N . ILE A 1 140 ? 12.277 56.875 107.708 1.00 7.37 140 ILE A N 1
ATOM 1097 C CA . ILE A 1 140 ? 13.501 57.096 108.473 1.00 5.77 140 ILE A CA 1
ATOM 1098 C C . ILE A 1 140 ? 13.669 56.088 109.615 1.00 7.23 140 ILE A C 1
ATOM 1099 O O . ILE A 1 140 ? 14.788 55.793 110.025 1.00 4.40 140 ILE A O 1
ATOM 1104 N N . VAL A 1 141 ? 12.565 55.551 110.126 1.00 5.80 141 VAL A N 1
ATOM 1105 C CA . VAL A 1 141 ? 12.660 54.545 111.189 1.00 5.92 141 VAL A CA 1
ATOM 1106 C C . VAL A 1 141 ? 12.997 53.193 110.535 1.00 5.17 141 VAL A C 1
ATOM 1107 O O . VAL A 1 141 ? 13.791 52.422 111.068 1.00 5.18 141 VAL A O 1
ATOM 1111 N N . SER A 1 142 ? 12.415 52.920 109.367 1.00 6.97 142 SER A N 1
ATOM 1112 C CA . SER A 1 142 ? 12.732 51.687 108.645 1.00 8.39 142 SER A CA 1
ATOM 1113 C C . SER A 1 142 ? 14.227 51.727 108.360 1.00 7.17 142 SER A C 1
ATOM 1114 O O . SER A 1 142 ? 14.915 50.708 108.429 1.00 6.41 142 SER A O 1
ATOM 1117 N N . ALA A 1 143 ? 14.720 52.916 108.022 1.00 6.41 143 ALA A N 1
ATOM 1118 C CA . ALA A 1 143 ? 16.139 53.094 107.734 1.00 6.99 143 ALA A CA 1
ATOM 1119 C C . ALA A 1 143 ? 16.978 52.727 108.955 1.00 6.27 143 ALA A C 1
ATOM 1120 O O . ALA A 1 143 ? 17.983 52.020 108.838 1.00 5.74 143 ALA A O 1
ATOM 1122 N N . ALA A 1 144 ? 16.578 53.230 110.122 1.00 5.05 144 ALA A N 1
ATOM 1123 C CA . ALA A 1 144 ? 17.293 52.934 111.359 1.00 6.45 144 ALA A CA 1
ATOM 1124 C C . ALA A 1 144 ? 17.251 51.433 111.665 1.00 6.74 144 ALA A C 1
ATOM 1125 O O . ALA A 1 144 ? 18.217 50.875 112.180 1.00 7.41 144 ALA A O 1
ATOM 1127 N N . SER A 1 145 ? 16.131 50.785 111.358 1.00 7.51 145 SER A N 1
ATOM 1128 C CA . SER A 1 145 ? 15.993 49.352 111.607 1.00 8.84 145 SER A CA 1
ATOM 1129 C C . SER A 1 145 ? 16.999 48.521 110.793 1.00 10.97 145 SER A C 1
ATOM 1130 O O . SER A 1 145 ? 17.588 47.561 111.300 1.00 8.75 145 SER A O 1
ATOM 1133 N N . ILE A 1 146 ? 17.199 48.892 109.531 1.00 9.99 146 ILE A N 1
ATOM 1134 C CA . ILE A 1 146 ? 18.142 48.186 108.665 1.00 10.50 146 ILE A CA 1
ATOM 1135 C C . ILE A 1 146 ? 19.559 48.323 109.223 1.00 10.03 146 ILE A C 1
ATOM 1136 O O . ILE A 1 146 ? 20.314 47.348 109.300 1.00 7.93 146 ILE A O 1
ATOM 1141 N N . ILE A 1 147 ? 19.903 49.544 109.615 1.00 8.62 147 ILE A N 1
ATOM 1142 C CA . ILE A 1 147 ? 21.207 49.842 110.191 1.00 8.79 147 ILE A CA 1
ATOM 1143 C C . ILE A 1 147 ? 21.470 48.918 111.386 1.00 9.82 147 ILE A C 1
ATOM 1144 O O . ILE A 1 147 ? 22.527 48.290 111.479 1.00 9.51 147 ILE A O 1
ATOM 1149 N N . ALA A 1 148 ? 20.493 48.828 112.289 1.00 9.63 148 ALA A N 1
ATOM 1150 C CA . ALA A 1 148 ? 20.624 47.993 113.486 1.00 8.97 148 ALA A CA 1
ATOM 1151 C C . ALA A 1 148 ? 20.707 46.496 113.180 1.00 9.31 148 ALA A C 1
ATOM 1152 O O . ALA A 1 148 ? 21.567 45.804 113.713 1.00 8.91 148 ALA A O 1
ATOM 1154 N N . LYS A 1 149 ? 19.822 45.996 112.324 1.00 11.13 149 LYS A N 1
ATOM 1155 C CA . LYS A 1 149 ? 19.829 44.577 111.981 1.00 12.35 149 LYS A CA 1
ATOM 1156 C C . LYS A 1 149 ? 21.088 44.112 111.233 1.00 13.27 149 LYS A C 1
ATOM 1157 O O . LYS A 1 149 ? 21.659 43.065 111.564 1.00 12.43 149 LYS A O 1
ATOM 1163 N N . VAL A 1 150 ? 21.514 44.868 110.222 1.00 9.17 150 VAL A N 1
ATOM 1164 C CA . VAL A 1 150 ? 22.712 44.494 109.472 1.00 10.44 150 VAL A CA 1
ATOM 1165 C C . VAL A 1 150 ? 23.913 44.524 110.411 1.00 10.61 150 VAL A C 1
ATOM 1166 O O . VAL A 1 150 ? 24.744 43.616 110.400 1.00 10.41 150 VAL A O 1
ATOM 1170 N N . THR A 1 151 ? 23.989 45.554 111.249 1.00 9.67 151 THR A N 1
ATOM 1171 C CA . THR A 1 151 ? 25.094 45.659 112.185 1.00 10.11 151 THR A CA 1
ATOM 1172 C C . THR A 1 151 ? 25.088 44.476 113.146 1.00 9.49 151 THR A C 1
ATOM 1173 O O . THR A 1 151 ? 26.138 43.903 113.431 1.00 11.20 151 THR A O 1
ATOM 1177 N N . ARG A 1 152 ? 23.909 44.115 113.650 1.00 7.73 152 ARG A N 1
ATOM 1178 C CA . ARG A 1 152 ? 23.815 43.003 114.585 1.00 11.54 152 ARG A CA 1
ATOM 1179 C C . ARG A 1 152 ? 24.193 41.667 113.960 1.00 11.84 152 ARG A C 1
ATOM 1180 O O . ARG A 1 152 ? 24.958 40.906 114.547 1.00 11.95 152 ARG A O 1
ATOM 1188 N N . ASP A 1 153 ? 23.652 41.379 112.781 1.00 13.93 153 ASP A N 1
ATOM 1189 C CA . ASP A 1 153 ? 23.963 40.126 112.098 1.00 15.10 153 ASP A CA 1
ATOM 1190 C C . ASP A 1 153 ? 25.454 40.003 111.814 1.00 13.16 153 ASP A C 1
ATOM 1191 O O . ASP A 1 153 ? 26.016 38.913 111.905 1.00 14.37 153 ASP A O 1
ATOM 1196 N N . ARG A 1 154 ? 26.097 41.117 111.474 1.00 13.43 154 ARG A N 1
ATOM 1197 C CA . ARG A 1 154 ? 27.531 41.103 111.197 1.00 13.52 154 ARG A CA 1
ATOM 1198 C C . ARG A 1 154 ? 28.292 40.694 112.457 1.00 13.74 154 ARG A C 1
ATOM 1199 O O . ARG A 1 154 ? 29.220 39.888 112.399 1.00 13.90 154 ARG A O 1
ATOM 1207 N N . GLU A 1 155 ? 27.887 41.254 113.592 1.00 12.80 155 GLU A N 1
ATOM 1208 C CA . GLU A 1 155 ? 28.522 40.956 114.869 1.00 13.38 155 GLU A CA 1
ATOM 1209 C C . GLU A 1 155 ? 28.295 39.491 115.234 1.00 13.71 155 GLU A C 1
ATOM 1210 O O . GLU A 1 155 ? 29.195 38.824 115.747 1.00 12.79 155 GLU A O 1
ATOM 1216 N N . ILE A 1 156 ? 27.089 38.999 114.963 1.00 15.60 156 ILE A N 1
ATOM 1217 C CA . ILE A 1 156 ? 26.730 37.612 115.251 1.00 16.09 156 ILE A CA 1
ATOM 1218 C C . ILE A 1 156 ? 27.634 36.660 114.475 1.00 17.53 156 ILE A C 1
ATOM 1219 O O . ILE A 1 156 ? 28.237 35.753 115.045 1.00 15.45 156 ILE A O 1
ATOM 1224 N N . GLU A 1 157 ? 27.723 36.867 113.168 1.00 19.16 157 GLU A N 1
ATOM 1225 C CA . GLU A 1 157 ? 28.565 36.021 112.340 1.00 20.87 157 GLU A CA 1
ATOM 1226 C C . GLU A 1 157 ? 30.000 36.035 112.869 1.00 21.73 157 GLU A C 1
ATOM 1227 O O . GLU A 1 157 ? 30.684 35.011 112.854 1.00 21.15 157 GLU A O 1
ATOM 1233 N N . LYS A 1 158 ? 30.445 37.192 113.348 1.00 19.45 158 LYS A N 1
ATOM 1234 C CA . LYS A 1 158 ? 31.795 37.329 113.892 1.00 19.52 158 LYS A CA 1
ATOM 1235 C C . LYS A 1 158 ? 31.978 36.514 115.173 1.00 19.58 158 LYS A C 1
ATOM 1236 O O . LYS A 1 158 ? 33.040 35.922 115.396 1.00 16.77 158 LYS A O 1
ATOM 1242 N N . LEU A 1 159 ? 30.944 36.491 116.012 1.00 17.35 159 LEU A N 1
ATOM 1243 C CA . LEU A 1 159 ? 30.991 35.751 117.270 1.00 17.70 159 LEU A CA 1
ATOM 1244 C C . LEU A 1 159 ? 31.025 34.236 117.054 1.00 18.77 159 LEU A C 1
ATOM 1245 O O . LEU A 1 159 ? 31.693 33.513 117.794 1.00 20.35 159 LEU A O 1
ATOM 1250 N N . LYS A 1 160 ? 30.309 33.756 116.043 1.00 19.77 160 LYS A N 1
ATOM 1251 C CA . LYS A 1 160 ? 30.283 32.322 115.757 1.00 21.71 160 LYS A CA 1
ATOM 1252 C C . LYS A 1 160 ? 31.636 31.820 115.268 1.00 23.21 160 LYS A C 1
ATOM 1253 O O . LYS A 1 160 ? 31.980 30.652 115.446 1.00 23.54 160 LYS A O 1
ATOM 1259 N N . GLN A 1 161 ? 32.400 32.702 114.636 1.00 25.30 161 GLN A N 1
ATOM 1260 C CA . GLN A 1 161 ? 33.713 32.327 114.144 1.00 26.36 161 GLN A CA 1
ATOM 1261 C C . GLN A 1 161 ? 34.658 32.102 115.318 1.00 27.18 161 GLN A C 1
ATOM 1262 O O . GLN A 1 161 ? 35.619 31.336 115.221 1.00 26.38 161 GLN A O 1
ATOM 1268 N N . LYS A 1 162 ? 34.376 32.770 116.432 1.00 25.81 162 LYS A N 1
ATOM 1269 C CA . LYS A 1 162 ? 35.205 32.639 117.620 1.00 25.37 162 LYS A CA 1
ATOM 1270 C C . LYS A 1 162 ? 34.688 31.583 118.592 1.00 24.29 162 LYS A C 1
ATOM 1271 O O . LYS A 1 162 ? 35.470 30.818 119.164 1.00 23.36 162 LYS A O 1
ATOM 1277 N N . TYR A 1 163 ? 33.372 31.535 118.772 1.00 21.17 163 TYR A N 1
ATOM 1278 C CA . TYR A 1 163 ? 32.773 30.599 119.713 1.00 21.31 163 TYR A CA 1
ATOM 1279 C C . TYR A 1 163 ? 32.116 29.359 119.115 1.00 21.26 163 TYR A C 1
ATOM 1280 O O . TYR A 1 163 ? 31.769 28.424 119.838 1.00 19.16 163 TYR A O 1
ATOM 1289 N N . GLY A 1 164 ? 31.942 29.353 117.799 1.00 23.04 164 GLY A N 1
ATOM 1290 C CA . GLY A 1 164 ? 31.325 28.212 117.151 1.00 22.33 164 GLY A CA 1
ATOM 1291 C C . GLY A 1 164 ? 29.878 28.452 116.773 1.00 23.08 164 GLY A C 1
ATOM 1292 O O . GLY A 1 164 ?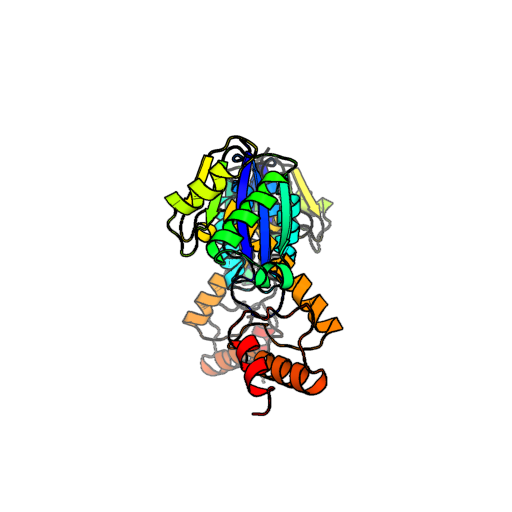 29.313 29.514 117.045 1.00 23.45 164 GLY A O 1
ATOM 1293 N N . GLU A 1 165 ? 29.272 27.451 116.146 1.00 22.80 165 GLU A N 1
ATOM 1294 C CA . GLU A 1 165 ? 27.884 27.543 115.711 1.00 22.68 165 GLU A CA 1
ATOM 1295 C C . GLU A 1 165 ? 26.910 27.398 116.881 1.00 21.23 165 GLU A C 1
ATOM 1296 O O . GLU A 1 165 ? 26.579 26.286 117.289 1.00 22.07 165 GLU A O 1
ATOM 1302 N N . PHE A 1 166 ? 26.450 28.528 117.416 1.00 19.51 166 PHE A N 1
ATOM 1303 C CA . PHE A 1 166 ? 25.525 28.521 118.546 1.00 17.75 166 PHE A CA 1
ATOM 1304 C C . PHE A 1 166 ? 24.092 28.837 118.140 1.00 17.37 166 PHE A C 1
ATOM 1305 O O . PHE A 1 166 ? 23.284 29.277 118.962 1.00 18.05 166 PHE A O 1
ATOM 1313 N N . GLY A 1 167 ? 23.782 28.610 116.867 1.00 16.45 167 GLY A N 1
ATOM 1314 C CA . GLY A 1 167 ? 22.441 28.858 116.373 1.00 16.91 167 GLY A CA 1
ATOM 1315 C C . GLY A 1 167 ? 22.073 30.320 116.225 1.00 17.41 167 GLY A C 1
ATOM 1316 O O . GLY A 1 167 ? 22.937 31.183 116.083 1.00 18.54 167 GLY A O 1
ATOM 1317 N N . SER A 1 168 ? 20.774 30.595 116.269 1.00 18.48 168 SER A N 1
ATOM 1318 C CA . SER A 1 168 ? 20.257 31.949 116.121 1.00 18.57 168 SER A CA 1
ATOM 1319 C C . SER A 1 168 ? 20.564 32.822 117.328 1.00 18.31 168 SER A C 1
ATOM 1320 O O . SER A 1 168 ? 20.625 34.044 117.215 1.00 14.99 168 SER A O 1
ATOM 1323 N N . GLY A 1 169 ? 20.736 32.192 118.483 1.00 16.48 169 GLY A N 1
ATOM 1324 C CA . GLY A 1 169 ? 21.018 32.944 119.689 1.00 17.47 169 GLY A CA 1
ATOM 1325 C C . GLY A 1 169 ? 19.760 33.173 120.503 1.00 17.11 169 GLY A C 1
ATOM 1326 O O . GLY A 1 169 ? 19.809 33.763 121.580 1.00 15.94 169 GLY A O 1
ATOM 1327 N N . TYR A 1 170 ? 18.627 32.709 119.985 1.00 19.84 170 TYR A N 1
ATOM 1328 C CA . TYR A 1 170 ? 17.352 32.852 120.677 1.00 21.25 170 TYR A CA 1
ATOM 1329 C C . TYR A 1 170 ? 17.078 31.651 121.569 1.00 22.29 170 TYR A C 1
ATOM 1330 O O . TYR A 1 170 ? 17.426 30.518 121.231 1.00 22.51 170 TYR A O 1
ATOM 1339 N N . PRO A 1 171 ? 16.437 31.885 122.723 1.00 22.39 171 PRO A N 1
ATOM 1340 C CA . PRO A 1 171 ? 16.120 30.810 123.667 1.00 23.96 171 PRO A CA 1
ATOM 1341 C C . PRO A 1 171 ? 15.394 29.596 123.082 1.00 24.48 171 PRO A C 1
ATOM 1342 O O . PRO A 1 171 ? 15.694 28.462 123.450 1.00 24.64 171 PRO A O 1
ATOM 1346 N N . SER A 1 172 ? 14.459 29.820 122.166 1.00 24.83 172 SER A N 1
ATOM 1347 C CA . SER A 1 172 ? 13.718 28.708 121.579 1.00 25.69 172 SER A CA 1
ATOM 1348 C C . SER A 1 172 ? 14.518 27.865 120.578 1.00 26.62 172 SER A C 1
ATOM 1349 O O . SER A 1 172 ? 14.096 26.767 120.221 1.00 27.93 172 SER A O 1
ATOM 1352 N N . ASP A 1 173 ? 15.670 28.365 120.134 1.00 26.26 173 ASP A N 1
ATOM 1353 C CA . ASP A 1 173 ? 16.496 27.631 119.173 1.00 26.34 173 ASP A CA 1
ATOM 1354 C C . ASP A 1 173 ? 17.181 26.417 119.809 1.00 26.10 173 ASP A C 1
ATOM 1355 O O . ASP A 1 173 ? 18.029 26.560 120.695 1.00 25.81 173 ASP A O 1
ATOM 1360 N N . PRO A 1 174 ? 16.831 25.204 119.350 1.00 25.12 174 PRO A N 1
ATOM 1361 C CA . PRO A 1 174 ? 17.404 23.958 119.868 1.00 23.42 174 PRO A CA 1
ATOM 1362 C C . PRO A 1 174 ? 18.928 23.962 119.896 1.00 21.25 174 PRO A C 1
ATOM 1363 O O . PRO A 1 174 ? 19.538 23.536 120.876 1.00 20.65 174 PRO A O 1
ATOM 1367 N N . ARG A 1 175 ? 19.540 24.442 118.818 1.00 20.21 175 ARG A N 1
ATOM 1368 C CA . ARG A 1 175 ? 20.996 24.499 118.730 1.00 19.73 175 ARG A CA 1
ATOM 1369 C C . ARG A 1 175 ? 21.547 25.432 119.810 1.00 18.13 175 ARG A C 1
ATOM 1370 O O . ARG A 1 175 ? 22.554 25.129 120.450 1.00 17.53 175 ARG A O 1
ATOM 1378 N N . THR A 1 176 ? 20.878 26.563 120.011 1.00 17.25 176 THR A N 1
ATOM 1379 C CA . THR A 1 176 ? 21.306 27.528 121.017 1.00 15.99 176 THR A CA 1
ATOM 1380 C C . THR A 1 176 ? 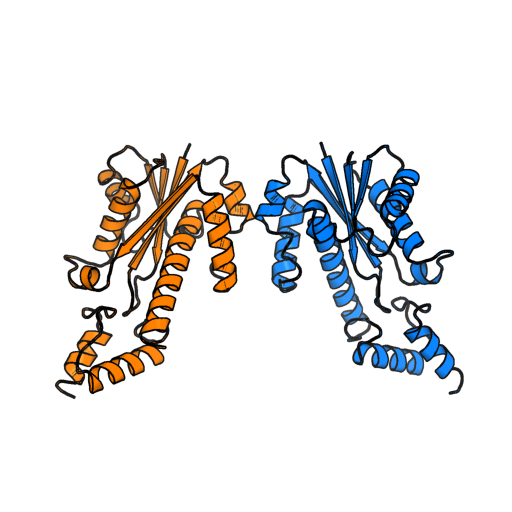21.253 26.890 122.404 1.00 15.01 176 THR A C 1
ATOM 1381 O O . THR A 1 176 ? 22.200 26.988 123.179 1.00 13.55 176 THR A O 1
ATOM 1385 N N . LYS A 1 177 ? 20.150 26.217 122.708 1.00 16.08 177 LYS A N 1
ATOM 1386 C CA . LYS A 1 177 ? 19.995 25.568 124.009 1.00 15.63 177 LYS A CA 1
ATOM 1387 C C . LYS A 1 177 ? 21.112 24.555 124.243 1.00 15.01 177 LYS A C 1
ATOM 1388 O O . LYS A 1 177 ? 21.693 24.500 125.323 1.00 13.19 177 LYS A O 1
ATOM 1394 N N . GLU A 1 178 ? 21.410 23.753 123.227 1.00 15.12 178 GLU A N 1
ATOM 1395 C CA . GLU A 1 178 ? 22.450 22.737 123.345 1.00 15.45 178 GLU A CA 1
ATOM 1396 C C . GLU A 1 178 ? 23.841 23.366 123.468 1.00 13.12 178 GLU A C 1
ATOM 1397 O O . GLU A 1 178 ? 24.663 22.912 124.263 1.00 11.76 178 GLU A O 1
ATOM 1403 N N . TRP A 1 179 ? 24.104 24.416 122.695 1.00 12.57 179 TRP A N 1
ATOM 1404 C CA . TRP A 1 179 ? 25.409 25.077 122.759 1.00 12.09 179 TRP A CA 1
ATOM 1405 C C . TRP A 1 179 ? 25.663 25.619 124.167 1.00 9.88 179 TRP A C 1
ATOM 1406 O O . TRP A 1 179 ? 26.757 25.473 124.706 1.00 10.80 179 TRP A O 1
ATOM 1417 N N . LEU A 1 180 ? 24.655 26.255 124.753 1.00 9.12 180 LEU A N 1
ATOM 1418 C CA . LEU A 1 180 ? 24.784 26.815 126.099 1.00 9.69 180 LEU A CA 1
ATOM 1419 C C . LEU A 1 180 ? 24.966 25.713 127.147 1.00 8.72 180 LEU A C 1
ATOM 1420 O O . LEU A 1 180 ? 25.723 25.880 128.097 1.00 8.66 180 LEU A O 1
ATOM 1425 N N . GLU A 1 181 ? 24.273 24.592 126.977 1.00 10.44 181 GLU A N 1
ATOM 1426 C CA . GLU A 1 181 ? 24.406 23.490 127.931 1.00 13.71 181 GLU A CA 1
ATOM 1427 C C . GLU A 1 181 ? 25.805 22.886 127.834 1.00 12.77 181 GLU A C 1
ATOM 1428 O O . GLU A 1 181 ? 26.456 22.637 128.854 1.00 10.31 181 GLU A O 1
ATOM 1434 N N . GLU A 1 182 ? 26.268 22.655 126.607 1.00 13.15 182 GLU A N 1
ATOM 1435 C CA . GLU A 1 182 ? 27.597 22.081 126.392 1.00 15.27 182 GLU A CA 1
ATOM 1436 C C . GLU A 1 182 ? 28.696 22.994 126.925 1.00 13.36 182 GLU A C 1
ATOM 1437 O O . GLU A 1 182 ? 29.641 22.529 127.566 1.00 12.24 182 GLU A O 1
ATOM 1443 N N . TYR A 1 183 ? 28.571 24.297 126.668 1.00 12.92 183 TYR A N 1
ATOM 1444 C CA . TYR A 1 183 ? 29.580 25.245 127.127 1.00 12.23 183 TYR A CA 1
ATOM 1445 C C . TYR A 1 183 ? 29.695 25.245 128.649 1.00 11.05 183 TYR A C 1
ATOM 1446 O O . TYR A 1 183 ? 30.795 25.108 129.191 1.00 12.29 183 TYR A O 1
ATOM 1455 N N . TYR A 1 184 ? 28.566 25.385 129.336 1.00 11.55 184 TYR A N 1
ATOM 1456 C CA . TYR A 1 184 ? 28.574 25.410 130.794 1.00 12.85 184 TYR A CA 1
ATOM 1457 C C . TYR A 1 184 ? 29.127 24.114 131.365 1.00 14.10 184 TYR A C 1
ATOM 1458 O O . TYR A 1 184 ? 29.855 24.124 132.345 1.00 13.08 184 TYR A O 1
ATOM 1467 N N . LYS A 1 185 ? 28.762 22.996 130.752 1.00 16.82 185 LYS A N 1
ATOM 1468 C CA . LYS A 1 185 ? 29.232 21.690 131.201 1.00 17.07 185 LYS A CA 1
ATOM 1469 C C . LYS A 1 185 ? 30.749 21.556 131.050 1.00 17.02 185 LYS A C 1
ATOM 1470 O O . LYS A 1 185 ? 31.426 20.992 131.913 1.00 14.99 185 LYS A O 1
ATOM 1476 N N . GLN A 1 186 ? 31.282 22.095 129.962 1.00 16.12 186 GLN A N 1
ATOM 1477 C CA . GLN A 1 186 ? 32.711 22.023 129.707 1.00 19.23 186 GLN A CA 1
ATOM 1478 C C . GLN A 1 186 ? 33.531 23.065 130.472 1.00 19.81 186 GLN A C 1
ATOM 1479 O O . GLN A 1 186 ? 34.643 22.775 130.922 1.00 18.86 186 GLN A O 1
ATOM 1485 N N . TYR A 1 187 ? 32.986 24.266 130.644 1.00 19.09 187 TYR A N 1
ATOM 1486 C CA . TYR A 1 187 ? 33.744 25.311 131.323 1.00 19.64 187 TYR A CA 1
ATOM 1487 C C . TYR A 1 187 ? 33.305 25.736 132.729 1.00 18.52 187 TYR A C 1
ATOM 1488 O O . TYR A 1 187 ? 34.038 26.444 133.419 1.00 17.96 187 TYR A O 1
ATOM 1497 N N . GLY A 1 188 ? 32.124 25.314 133.160 1.00 17.81 188 GLY A N 1
ATOM 1498 C CA . GLY A 1 188 ? 31.682 25.673 134.496 1.00 16.82 188 GLY A CA 1
ATOM 1499 C C . GLY A 1 188 ? 31.064 27.053 134.628 1.00 17.56 188 GLY A C 1
ATOM 1500 O O . GLY A 1 188 ? 30.719 27.466 135.733 1.00 15.33 188 GLY A O 1
ATOM 1501 N N . ASP A 1 189 ? 30.958 27.775 133.514 1.00 17.95 189 ASP A N 1
ATOM 1502 C CA . ASP A 1 189 ? 30.336 29.100 133.489 1.00 19.27 189 ASP A CA 1
ATOM 1503 C C . ASP A 1 189 ? 30.100 29.506 132.036 1.00 17.56 189 ASP A C 1
ATOM 1504 O O . ASP A 1 189 ? 30.316 28.698 131.133 1.00 15.89 189 ASP A O 1
ATOM 1509 N N . PHE A 1 190 ? 29.651 30.741 131.806 1.00 16.55 190 PHE A N 1
ATOM 1510 C CA . PHE A 1 190 ? 29.381 31.222 130.440 1.00 16.21 190 PHE A CA 1
ATOM 1511 C C . PHE A 1 190 ? 30.384 32.273 129.965 1.00 15.89 190 PHE A C 1
ATOM 1512 O O . PHE A 1 190 ? 30.998 32.962 130.779 1.00 16.50 190 PHE A O 1
ATOM 1520 N N . PRO A 1 191 ? 30.560 32.407 128.634 1.00 14.65 191 PRO A N 1
ATOM 1521 C CA . PRO A 1 191 ? 31.495 33.402 128.098 1.00 14.22 191 PRO A CA 1
ATOM 1522 C C . PRO A 1 191 ? 30.784 34.762 128.095 1.00 13.25 191 PRO A C 1
ATOM 1523 O O . PRO A 1 191 ? 29.571 34.836 128.282 1.00 11.42 191 PRO A O 1
ATOM 1527 N N . PRO A 1 192 ? 31.527 35.852 127.876 1.00 14.79 192 PRO A N 1
ATOM 1528 C CA . PRO A 1 192 ? 30.909 37.180 127.871 1.00 15.03 192 PRO A CA 1
ATOM 1529 C C . PRO A 1 192 ? 29.774 37.454 126.880 1.00 14.60 192 PRO A C 1
ATOM 1530 O O . PRO A 1 192 ? 29.057 38.442 127.030 1.00 14.41 192 PRO A O 1
ATOM 1534 N N . ILE A 1 193 ? 29.592 36.591 125.886 1.00 14.00 193 ILE A N 1
ATOM 1535 C CA . ILE A 1 193 ? 28.532 36.807 124.904 1.00 14.55 193 ILE A CA 1
ATOM 1536 C C . ILE A 1 193 ? 27.133 36.380 125.375 1.00 13.74 193 ILE A C 1
ATOM 1537 O O . ILE A 1 193 ? 26.128 36.678 124.722 1.00 13.52 193 ILE A O 1
ATOM 1542 N N . VAL A 1 194 ? 27.066 35.698 126.511 1.00 11.51 194 VAL A N 1
ATOM 1543 C CA . VAL A 1 194 ? 25.785 35.227 127.035 1.00 9.60 194 VAL A CA 1
ATOM 1544 C C . VAL A 1 194 ? 25.184 36.159 128.083 1.00 9.81 194 VAL A C 1
ATOM 1545 O O . VAL A 1 194 ? 25.891 36.657 128.961 1.00 6.15 194 VAL A O 1
ATOM 1549 N N . ARG A 1 195 ? 23.877 36.399 127.975 1.00 8.96 195 ARG A N 1
ATOM 1550 C CA . ARG A 1 195 ? 23.164 37.237 128.934 1.00 9.33 195 ARG A CA 1
ATOM 1551 C C . ARG A 1 195 ? 22.740 36.298 130.062 1.00 10.09 195 ARG A C 1
ATOM 1552 O O . ARG A 1 195 ? 21.720 35.614 129.972 1.00 10.56 195 ARG A O 1
ATOM 1560 N N . ARG A 1 196 ? 23.546 36.254 131.115 1.00 8.60 196 ARG A N 1
ATOM 1561 C CA . ARG A 1 196 ? 23.281 35.373 132.244 1.00 11.25 196 ARG A CA 1
ATOM 1562 C C . ARG A 1 196 ? 21.933 35.600 132.918 1.00 11.46 196 ARG A C 1
ATOM 1563 O O . ARG A 1 196 ? 21.420 34.708 133.598 1.00 11.41 196 ARG A O 1
ATOM 1571 N N . THR A 1 197 ? 21.349 36.782 132.725 1.00 11.39 197 THR A N 1
ATOM 1572 C CA . THR A 1 197 ? 20.064 37.074 133.341 1.00 9.22 197 THR A CA 1
ATOM 1573 C C . THR A 1 197 ? 18.876 36.505 132.567 1.00 11.61 197 THR A C 1
ATOM 1574 O O . THR A 1 197 ? 17.744 36.538 133.050 1.00 12.65 197 THR A O 1
ATOM 1578 N N . TRP A 1 198 ? 19.122 35.986 131.369 1.00 9.95 198 TRP A N 1
ATOM 1579 C CA . TRP A 1 198 ? 18.042 35.385 130.594 1.00 11.65 198 TRP A CA 1
ATOM 1580 C C . TRP A 1 198 ? 17.657 34.070 131.285 1.00 11.65 198 TRP A C 1
ATOM 1581 O O . TRP A 1 198 ? 18.527 33.313 131.712 1.00 10.55 198 TRP A O 1
ATOM 1592 N N . GLU A 1 199 ? 16.358 33.810 131.406 1.00 13.77 199 GLU A N 1
ATOM 1593 C CA . GLU A 1 199 ? 15.875 32.593 132.074 1.00 18.20 199 GLU A CA 1
ATOM 1594 C C . GLU A 1 199 ? 16.557 31.303 131.594 1.00 17.98 199 GLU A C 1
ATOM 1595 O O . GLU A 1 199 ? 16.902 30.434 132.400 1.00 16.98 199 GLU A O 1
ATOM 1601 N N . THR A 1 200 ? 16.743 31.185 130.283 1.00 17.45 200 THR A N 1
ATOM 1602 C CA . THR A 1 200 ? 17.379 30.012 129.688 1.00 18.06 200 THR A CA 1
ATOM 1603 C C . THR A 1 200 ? 18.773 29.767 130.268 1.00 17.99 200 THR A C 1
ATOM 1604 O O . THR A 1 200 ? 19.126 28.634 130.610 1.00 18.32 200 THR A O 1
ATOM 1608 N N . ALA A 1 201 ? 19.560 30.832 130.382 1.00 15.73 201 ALA A N 1
ATOM 1609 C CA . ALA A 1 201 ? 20.912 30.737 130.926 1.00 14.41 201 ALA A CA 1
ATOM 1610 C C . ALA A 1 201 ? 20.897 30.478 132.430 1.00 15.17 201 ALA A C 1
ATOM 1611 O O . ALA A 1 201 ? 21.634 29.622 132.942 1.00 12.51 201 ALA A O 1
ATOM 1613 N N . ARG A 1 202 ? 20.052 31.217 133.138 1.00 15.64 202 ARG A N 1
ATOM 1614 C CA . ARG A 1 202 ? 19.954 31.073 134.585 1.00 16.99 202 ARG A CA 1
ATOM 1615 C C . ARG A 1 202 ? 19.605 29.630 134.954 1.00 15.14 202 ARG A C 1
ATOM 1616 O O . ARG A 1 202 ? 20.186 29.058 135.870 1.00 14.73 202 ARG A O 1
ATOM 1624 N N . LYS A 1 203 ? 18.672 29.037 134.219 1.00 15.11 203 LYS A N 1
ATOM 1625 C CA . LYS A 1 203 ? 18.246 27.671 134.497 1.00 16.60 203 LYS A CA 1
ATOM 1626 C C . LYS A 1 203 ? 19.336 26.622 134.270 1.00 16.52 203 LYS A C 1
ATOM 1627 O O . LYS A 1 203 ? 19.454 25.669 135.044 1.00 15.58 203 LYS A O 1
ATOM 1633 N N . ILE A 1 204 ? 20.122 26.789 133.212 1.00 16.99 204 ILE A N 1
ATOM 1634 C CA . ILE A 1 204 ? 21.213 25.861 132.928 1.00 17.69 204 ILE A CA 1
ATOM 1635 C C . ILE A 1 204 ? 22.202 25.941 134.088 1.00 19.70 204 ILE A C 1
ATOM 1636 O O . ILE A 1 204 ? 22.779 24.934 134.492 1.00 20.81 204 ILE A O 1
ATOM 1641 N N . GLU A 1 205 ? 22.386 27.148 134.623 1.00 20.25 205 GLU A N 1
ATOM 1642 C CA . GLU A 1 205 ? 23.285 27.363 135.754 1.00 21.52 205 GLU A CA 1
ATOM 1643 C C . GLU A 1 205 ? 22.852 26.544 136.962 1.00 20.76 205 GLU A C 1
ATOM 1644 O O . GLU A 1 205 ? 23.659 25.835 137.558 1.00 19.11 205 GLU A O 1
ATOM 1650 N N . GLU A 1 206 ? 21.581 26.686 137.334 1.00 21.29 206 GLU A N 1
ATOM 1651 C CA . GLU A 1 206 ? 21.006 25.968 138.473 1.00 24.17 206 GLU A CA 1
ATOM 1652 C C . GLU A 1 206 ? 21.176 24.461 138.307 1.00 24.02 206 GLU A C 1
ATOM 1653 O O . GLU A 1 206 ? 21.680 23.779 139.200 1.00 23.21 206 GLU A O 1
ATOM 1659 N N . ARG A 1 207 ? 20.731 23.950 137.163 1.00 22.70 207 ARG A N 1
ATOM 1660 C CA . ARG A 1 207 ? 20.828 22.526 136.866 1.00 22.99 207 ARG A CA 1
ATOM 1661 C C . ARG A 1 207 ? 22.267 22.061 137.102 1.00 23.26 207 ARG A C 1
ATOM 1662 O O . ARG A 1 207 ? 22.505 21.023 137.722 1.00 22.45 207 ARG A O 1
ATOM 1670 N N . PHE A 1 208 ? 23.223 22.846 136.614 1.00 24.61 208 PHE A N 1
ATOM 1671 C CA . PHE A 1 208 ? 24.637 22.522 136.767 1.00 28.66 208 PHE A CA 1
ATOM 1672 C C . PHE A 1 208 ? 24.997 22.343 138.234 1.00 31.81 208 PHE A C 1
ATOM 1673 O O . PHE A 1 208 ? 25.863 21.537 138.574 1.00 32.47 208 PHE A O 1
ATOM 1675 N N . ARG A 1 209 ? 24.339 23.104 139.102 1.00 34.41 209 ARG A N 1
ATOM 1676 C CA . ARG A 1 209 ? 24.593 23.005 140.532 1.00 38.30 209 ARG A CA 1
ATOM 1677 C C . ARG A 1 209 ? 24.164 21.620 141.014 1.00 40.86 209 ARG A C 1
ATOM 1678 O O . ARG A 1 209 ? 23.260 21.488 141.836 1.00 42.10 209 ARG A O 1
ATOM 1680 N N . LYS A 1 210 ? 24.818 20.592 140.477 1.00 43.65 210 LYS A N 1
ATOM 1681 C CA . LYS A 1 210 ? 24.538 19.199 140.822 1.00 45.32 210 LYS A CA 1
ATOM 1682 C C . LYS A 1 210 ? 23.080 18.817 140.587 1.00 45.97 210 LYS A C 1
ATOM 1683 O O . LYS A 1 210 ? 22.306 18.681 141.533 1.00 45.64 210 LYS A O 1
ATOM 1685 N N . ASN A 1 211 ? 22.713 18.637 139.322 1.00 48.04 211 ASN A N 1
ATOM 1686 C CA . ASN A 1 211 ? 21.346 18.259 138.968 1.00 49.09 211 ASN A CA 1
ATOM 1687 C C . ASN A 1 211 ? 21.170 18.137 137.457 1.00 49.14 211 ASN A C 1
ATOM 1688 O O . ASN A 1 211 ? 20.243 18.777 136.917 1.00 49.06 211 ASN A O 1
ATOM 1690 N N . MET B 1 1 ? 16.099 69.509 80.960 1.00 23.47 1 MET B N 1
ATOM 1691 C CA . MET B 1 1 ? 16.090 68.744 79.681 1.00 21.80 1 MET B CA 1
ATOM 1692 C C . MET B 1 1 ? 15.580 67.317 79.856 1.00 18.72 1 MET B C 1
ATOM 1693 O O . MET B 1 1 ? 15.888 66.652 80.845 1.00 17.47 1 MET B O 1
ATOM 1698 N N . LYS B 1 2 ? 14.825 66.842 78.870 1.00 14.70 2 LYS B N 1
ATOM 1699 C CA . LYS B 1 2 ? 14.283 65.490 78.917 1.00 14.20 2 LYS B CA 1
ATOM 1700 C C . LYS B 1 2 ? 15.153 64.533 78.109 1.00 11.87 2 LYS B C 1
ATOM 1701 O O . LYS B 1 2 ? 15.623 64.868 77.019 1.00 9.81 2 LYS B O 1
ATOM 1707 N N . VAL B 1 3 ? 15.364 63.339 78.648 1.00 11.14 3 VAL B N 1
ATOM 1708 C CA . VAL B 1 3 ? 16.153 62.329 77.967 1.00 11.34 3 VAL B CA 1
ATOM 1709 C C . VAL B 1 3 ? 15.318 61.058 77.847 1.00 11.58 3 VAL B C 1
ATOM 1710 O O . VAL B 1 3 ? 14.385 60.838 78.626 1.00 11.56 3 VAL B O 1
ATOM 1714 N N . ALA B 1 4 ? 15.650 60.218 76.874 1.00 10.06 4 ALA B N 1
ATOM 1715 C CA . ALA B 1 4 ? 14.901 58.984 76.676 1.00 7.47 4 ALA B CA 1
ATOM 1716 C C . ALA B 1 4 ? 15.817 57.805 76.412 1.00 7.40 4 ALA B C 1
ATOM 1717 O O . ALA B 1 4 ? 16.976 57.974 76.026 1.00 5.83 4 ALA B O 1
ATOM 1719 N N . GLY B 1 5 ? 15.267 56.614 76.625 1.00 6.99 5 GLY B N 1
ATOM 1720 C CA . GLY B 1 5 ? 15.977 55.375 76.390 1.00 6.31 5 GLY B CA 1
ATOM 1721 C C . GLY B 1 5 ? 15.024 54.468 75.634 1.00 6.19 5 GLY B C 1
ATOM 1722 O O . GLY B 1 5 ? 13.808 54.565 75.809 1.00 4.30 5 GLY B O 1
ATOM 1723 N N . VAL B 1 6 ? 15.564 53.602 74.785 1.00 3.75 6 VAL B N 1
ATOM 1724 C CA . VAL B 1 6 ? 14.747 52.676 74.013 1.00 7.83 6 VAL B CA 1
ATOM 1725 C C . VAL B 1 6 ? 15.428 51.309 73.999 1.00 5.22 6 VAL B C 1
ATOM 1726 O O . VAL B 1 6 ? 16.640 51.220 73.902 1.00 7.44 6 VAL B O 1
ATOM 1730 N N . ASP B 1 7 ? 14.643 50.246 74.114 1.00 7.36 7 ASP B N 1
ATOM 1731 C CA . ASP B 1 7 ? 15.194 48.896 74.093 1.00 8.61 7 ASP B CA 1
ATOM 1732 C C . ASP B 1 7 ? 14.083 47.923 73.742 1.00 10.15 7 ASP B C 1
ATOM 1733 O O . ASP B 1 7 ? 12.918 48.313 73.656 1.00 7.92 7 ASP B O 1
ATOM 1738 N N . GLU B 1 8 ? 14.435 46.664 73.519 1.00 7.99 8 GLU B N 1
ATOM 1739 C CA . GLU B 1 8 ? 13.422 45.669 73.204 1.00 9.94 8 GLU B CA 1
ATOM 1740 C C . GLU B 1 8 ? 13.611 44.360 73.949 1.00 7.92 8 GLU B C 1
ATOM 1741 O O . GLU B 1 8 ? 14.659 44.106 74.542 1.00 9.64 8 GLU B O 1
ATOM 1747 N N . ALA B 1 9 ? 12.573 43.537 73.919 1.00 6.78 9 ALA B N 1
ATOM 1748 C CA . ALA B 1 9 ? 12.605 42.225 74.549 1.00 8.05 9 ALA B CA 1
ATOM 1749 C C . ALA B 1 9 ? 11.860 41.275 73.624 1.00 7.23 9 ALA B C 1
ATOM 1750 O O . ALA B 1 9 ? 10.867 41.662 72.999 1.00 5.10 9 ALA B O 1
ATOM 1752 N N . GLY B 1 10 ? 12.360 40.048 73.508 1.00 8.88 10 GLY B N 1
ATOM 1753 C CA . GLY B 1 10 ? 11.704 39.061 72.665 1.00 10.47 10 GLY B CA 1
ATOM 1754 C C . GLY B 1 10 ? 12.259 38.912 71.261 1.00 11.50 10 GLY B C 1
ATOM 1755 O O . GLY B 1 10 ? 11.524 38.605 70.326 1.00 9.25 10 GLY B O 1
ATOM 1756 N N . ARG B 1 11 ? 13.558 39.122 71.101 1.00 13.66 11 ARG B N 1
ATOM 1757 C CA . ARG B 1 11 ? 14.168 38.993 69.785 1.00 15.83 11 ARG B CA 1
ATOM 1758 C C . ARG B 1 11 ? 14.384 37.543 69.335 1.00 14.93 11 ARG B C 1
ATOM 1759 O O . ARG B 1 11 ? 14.086 37.190 68.196 1.00 13.69 11 ARG B O 1
ATOM 1767 N N . GLY B 1 12 ? 14.875 36.698 70.233 1.00 13.65 12 GLY B N 1
ATOM 1768 C CA . GLY B 1 12 ? 15.157 35.328 69.846 1.00 14.39 12 GLY B CA 1
ATOM 1769 C C . GLY B 1 12 ? 14.154 34.198 70.012 1.00 14.04 12 GLY B C 1
ATOM 1770 O O . GLY B 1 12 ? 14.314 33.183 69.345 1.00 13.44 12 GLY B O 1
ATOM 1771 N N . PRO B 1 13 ? 13.116 34.320 70.857 1.00 14.15 13 PRO B N 1
ATOM 1772 C CA . PRO B 1 13 ? 12.166 33.212 71.011 1.00 14.58 13 PRO B CA 1
ATOM 1773 C C . PRO B 1 13 ? 11.348 32.865 69.765 1.00 13.71 13 PRO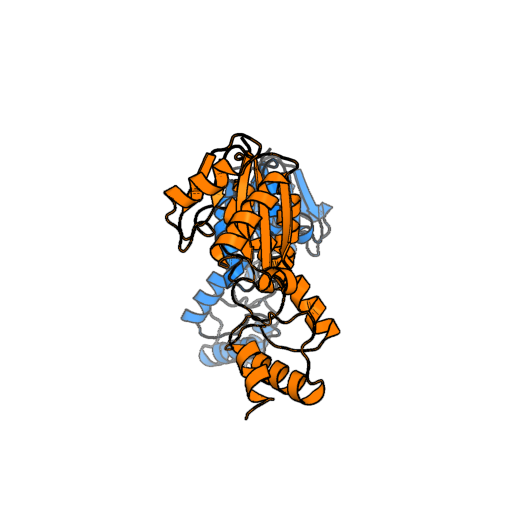 B C 1
ATOM 1774 O O . PRO B 1 13 ? 11.169 33.688 68.868 1.00 11.62 13 PRO B O 1
ATOM 1778 N N . VAL B 1 14 ? 10.862 31.630 69.713 1.00 14.22 14 VAL B N 1
ATOM 1779 C CA . VAL B 1 14 ? 10.059 31.191 68.587 1.00 14.33 14 VAL B CA 1
ATOM 1780 C C . VAL B 1 14 ? 8.589 31.485 68.886 1.00 14.10 14 VAL B C 1
ATOM 1781 O O . VAL B 1 14 ? 7.754 31.496 67.986 1.00 14.26 14 VAL B O 1
ATOM 1785 N N . ILE B 1 15 ? 8.285 31.744 70.155 1.00 14.15 15 ILE B N 1
ATOM 1786 C CA . ILE B 1 15 ? 6.911 32.020 70.569 1.00 13.58 15 ILE B CA 1
ATOM 1787 C C . ILE B 1 15 ? 6.741 33.379 71.242 1.00 13.66 15 ILE B C 1
ATOM 1788 O O . ILE B 1 15 ? 7.590 33.815 72.015 1.00 12.37 15 ILE B O 1
ATOM 1793 N N . GLY B 1 16 ? 5.630 34.040 70.947 1.00 12.25 16 GLY B N 1
ATOM 1794 C CA . GLY B 1 16 ? 5.364 35.322 71.567 1.00 13.81 16 G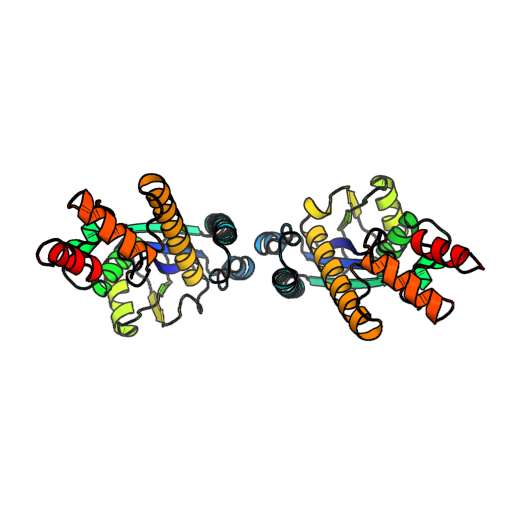LY B CA 1
ATOM 1795 C C . GLY B 1 16 ? 5.760 36.524 70.740 1.00 11.94 16 GLY B C 1
ATOM 1796 O O . GLY B 1 16 ? 6.421 36.391 69.712 1.00 10.78 16 GLY B O 1
ATOM 1797 N N . PRO B 1 17 ? 5.375 37.728 71.181 1.00 11.48 17 PRO B N 1
ATOM 1798 C CA . PRO B 1 17 ? 5.701 38.947 70.448 1.00 11.83 17 PRO B CA 1
ATOM 1799 C C . PRO B 1 17 ? 7.067 39.520 70.770 1.00 11.13 17 PRO B C 1
ATOM 1800 O O . PRO B 1 17 ? 7.770 39.045 71.664 1.00 10.27 17 PRO B O 1
ATOM 1804 N N . LEU B 1 18 ? 7.412 40.558 70.015 1.00 10.48 18 LEU B N 1
ATOM 1805 C CA . LEU B 1 18 ? 8.641 41.311 70.194 1.00 8.42 18 LEU B CA 1
ATOM 1806 C C . LEU B 1 18 ? 8.116 42.602 70.811 1.00 8.95 18 LEU B C 1
ATOM 1807 O O . LEU B 1 18 ? 7.140 43.170 70.321 1.00 9.76 18 LEU B O 1
ATOM 1812 N N . VAL B 1 19 ? 8.751 43.066 71.877 1.00 8.43 19 VAL B N 1
ATOM 1813 C CA . VAL B 1 19 ? 8.290 44.271 72.556 1.00 6.58 19 VAL B CA 1
ATOM 1814 C C . VAL B 1 19 ? 9.309 45.394 72.529 1.00 6.70 19 VAL B C 1
ATOM 1815 O O . VAL B 1 19 ? 10.486 45.178 72.824 1.00 7.92 19 VAL B O 1
ATOM 1819 N N . ILE B 1 20 ? 8.854 46.592 72.174 1.00 8.24 20 ILE B N 1
ATOM 1820 C CA . ILE B 1 20 ? 9.714 47.770 72.160 1.00 7.83 20 ILE B CA 1
ATOM 1821 C C . ILE B 1 20 ? 9.277 48.650 73.325 1.00 6.62 20 ILE B C 1
ATOM 1822 O O . ILE B 1 20 ? 8.086 48.887 73.517 1.00 5.24 20 ILE B O 1
ATOM 1827 N N . GLY B 1 21 ? 10.246 49.116 74.107 1.00 6.78 21 GLY B N 1
ATOM 1828 C CA . GLY B 1 21 ? 9.937 49.967 75.233 1.00 6.78 21 GLY B CA 1
ATOM 1829 C C . GLY B 1 21 ? 10.696 51.280 75.196 1.00 8.69 21 GLY B C 1
ATOM 1830 O O . GLY B 1 21 ? 11.883 51.324 74.847 1.00 6.97 21 GLY B O 1
ATOM 1831 N N . VAL B 1 22 ? 10.000 52.357 75.542 1.00 7.03 22 VAL B N 1
ATOM 1832 C CA . VAL B 1 22 ? 10.608 53.683 75.583 1.00 6.76 22 VAL B CA 1
ATOM 1833 C C . VAL B 1 22 ? 10.378 54.308 76.958 1.00 5.91 22 VAL B C 1
ATOM 1834 O O . VAL B 1 22 ? 9.279 54.224 77.496 1.00 7.70 22 VAL B O 1
ATOM 1838 N N . ALA B 1 23 ? 11.418 54.921 77.521 1.00 5.95 23 ALA B N 1
ATOM 1839 C CA . ALA B 1 23 ? 11.322 55.591 78.818 1.00 5.58 23 ALA B CA 1
ATOM 1840 C C . ALA B 1 23 ? 11.788 57.053 78.696 1.00 5.79 23 ALA B C 1
ATOM 1841 O O . ALA B 1 23 ? 12.784 57.339 78.033 1.00 7.31 23 ALA B O 1
ATOM 1843 N N . VAL B 1 24 ? 11.057 57.975 79.319 1.00 5.37 24 VAL B N 1
ATOM 1844 C CA . VAL B 1 24 ? 11.413 59.396 79.283 1.00 6.46 24 VAL B CA 1
ATOM 1845 C C . VAL B 1 24 ? 11.456 59.982 80.688 1.00 7.45 24 VAL B C 1
ATOM 1846 O O . VAL B 1 24 ? 10.560 59.747 81.494 1.00 10.37 24 VAL B O 1
ATOM 1850 N N . ILE B 1 25 ? 12.492 60.761 80.975 1.00 8.14 25 ILE B N 1
ATOM 1851 C CA . ILE B 1 25 ? 12.625 61.375 82.287 1.00 8.85 25 ILE B CA 1
ATOM 1852 C C . ILE B 1 25 ? 13.402 62.691 82.189 1.00 10.85 25 ILE B C 1
ATOM 1853 O O . ILE B 1 25 ? 14.204 62.889 81.265 1.00 8.94 25 ILE B O 1
ATOM 1858 N N . ASP B 1 26 ? 13.147 63.598 83.129 1.00 12.03 26 ASP B N 1
ATOM 1859 C CA . ASP B 1 26 ? 13.871 64.862 83.144 1.00 13.97 26 ASP B CA 1
ATOM 1860 C C . ASP B 1 26 ? 15.255 64.529 83.679 1.00 13.30 26 ASP B C 1
ATOM 1861 O O . ASP B 1 26 ? 15.389 63.798 84.659 1.00 12.09 26 ASP B O 1
ATOM 1866 N N . GLU B 1 27 ? 16.284 65.072 83.042 1.00 15.27 27 GLU B N 1
ATOM 1867 C CA . GLU B 1 27 ? 17.663 64.800 83.444 1.00 17.05 27 GLU B CA 1
ATOM 1868 C C . GLU B 1 27 ? 17.980 65.060 84.923 1.00 17.37 27 GLU B C 1
ATOM 1869 O O . GLU B 1 27 ? 18.877 64.434 85.482 1.00 16.92 27 GLU B O 1
ATOM 1875 N N . LYS B 1 28 ? 17.247 65.966 85.561 1.00 17.93 28 LYS B N 1
ATOM 1876 C CA . LYS B 1 28 ? 17.496 66.273 86.971 1.00 19.34 28 LYS B CA 1
ATOM 1877 C C . LYS B 1 28 ? 17.025 65.168 87.915 1.00 18.85 28 LYS B C 1
ATOM 1878 O O . LYS B 1 28 ? 17.404 65.146 89.087 1.00 18.50 28 LYS B O 1
ATOM 1884 N N . ASN B 1 29 ? 16.214 64.245 87.408 1.00 16.07 29 ASN B N 1
ATOM 1885 C CA . ASN B 1 29 ? 15.692 63.168 88.247 1.00 14.54 29 ASN B CA 1
ATOM 1886 C C . ASN B 1 29 ? 16.261 61.775 88.003 1.00 13.46 29 ASN B C 1
ATOM 1887 O O . ASN B 1 29 ? 15.698 60.775 88.455 1.00 12.68 29 ASN B O 1
ATOM 1892 N N . ILE B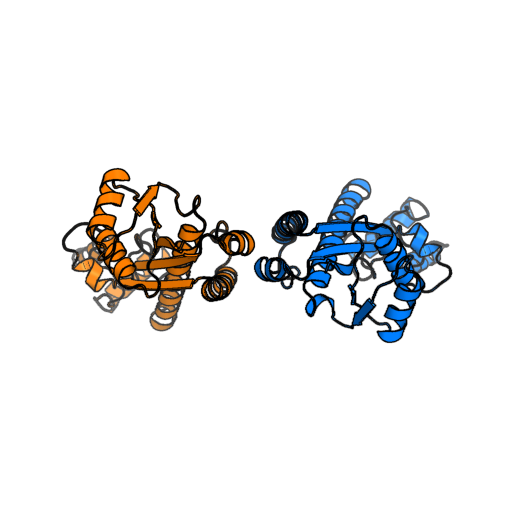 1 30 ? 17.379 61.695 87.299 1.00 12.26 30 ILE B N 1
ATOM 1893 C CA . ILE B 1 30 ? 17.971 60.397 87.046 1.00 12.74 30 ILE B CA 1
ATOM 1894 C C . ILE B 1 30 ? 18.325 59.734 88.373 1.00 12.23 30 ILE B C 1
ATOM 1895 O O . ILE B 1 30 ? 18.333 58.509 88.476 1.00 9.57 30 ILE B O 1
ATOM 1900 N N . GLU B 1 31 ? 18.586 60.546 89.395 1.00 12.34 31 GLU B N 1
ATOM 1901 C CA . GLU B 1 31 ? 18.924 60.006 90.709 1.00 11.66 31 GLU B CA 1
ATOM 1902 C C . GLU B 1 31 ? 17.847 59.035 91.179 1.00 10.25 31 GLU B C 1
ATOM 1903 O O . GLU B 1 31 ? 18.155 58.039 91.826 1.00 9.11 31 GLU B O 1
ATOM 1909 N N . ARG B 1 32 ? 16.586 59.316 90.863 1.00 9.03 32 ARG B N 1
ATOM 1910 C CA . ARG B 1 32 ? 15.524 58.408 91.291 1.00 9.20 32 ARG B CA 1
ATOM 1911 C C . ARG B 1 32 ? 15.726 57.042 90.637 1.00 8.55 32 ARG B C 1
ATOM 1912 O O . ARG B 1 32 ? 15.456 56.003 91.241 1.00 6.85 32 ARG B O 1
ATOM 1920 N N . LEU B 1 33 ? 16.211 57.041 89.401 1.00 8.73 33 LEU B N 1
ATOM 1921 C CA . LEU B 1 33 ? 16.436 55.781 88.710 1.00 9.69 33 LEU B CA 1
ATOM 1922 C C . LEU B 1 33 ? 17.600 55.042 89.355 1.00 10.27 33 LEU B C 1
ATOM 1923 O O . LEU B 1 33 ? 17.590 53.820 89.432 1.00 10.02 33 LEU B O 1
ATOM 1928 N N . ARG B 1 34 ? 18.603 55.781 89.824 1.00 10.41 34 ARG B N 1
ATOM 1929 C CA . ARG B 1 34 ? 19.739 55.138 90.473 1.00 13.72 34 ARG B CA 1
ATOM 1930 C C . ARG B 1 34 ? 19.266 54.502 91.777 1.00 12.88 34 ARG B C 1
ATOM 1931 O O . ARG B 1 34 ? 19.638 53.370 92.101 1.00 12.43 34 ARG B O 1
ATOM 1939 N N . ASP B 1 35 ? 18.430 55.232 92.512 1.00 11.63 35 ASP B N 1
ATOM 1940 C CA . ASP B 1 35 ? 17.917 54.751 93.790 1.00 11.91 35 ASP B CA 1
ATOM 1941 C C . ASP B 1 35 ? 17.055 53.488 93.690 1.00 10.07 35 ASP B C 1
ATOM 1942 O O . ASP B 1 35 ? 17.286 52.534 94.425 1.00 11.61 35 ASP B O 1
ATOM 1947 N N . ILE B 1 36 ? 16.066 53.468 92.797 1.00 9.91 36 ILE B N 1
ATOM 1948 C CA . ILE B 1 36 ? 15.227 52.276 92.676 1.00 10.00 36 ILE B CA 1
ATOM 1949 C C . ILE B 1 36 ? 16.041 51.089 92.141 1.00 10.57 36 ILE B C 1
ATOM 1950 O O . ILE B 1 36 ? 15.606 49.941 92.226 1.00 10.39 36 ILE B O 1
ATOM 1955 N N . GLY B 1 37 ? 17.215 51.383 91.587 1.00 10.02 37 GLY B N 1
ATOM 1956 C CA . G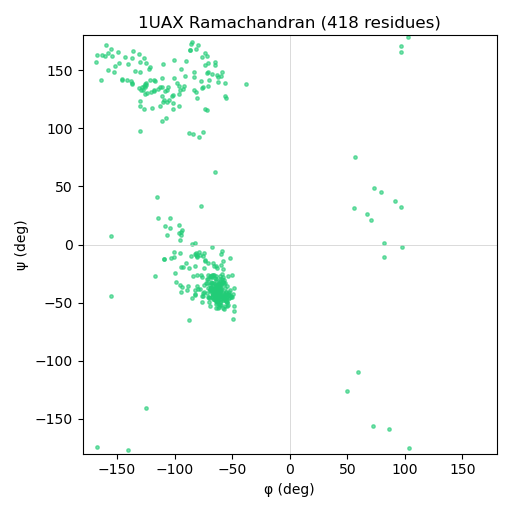LY B 1 37 ? 18.102 50.344 91.084 1.00 13.04 37 GLY B CA 1
ATOM 1957 C C . GLY B 1 37 ? 17.809 49.726 89.729 1.00 12.53 37 GLY B C 1
ATOM 1958 O O . GLY B 1 37 ? 17.879 48.506 89.571 1.00 14.22 37 GLY B O 1
ATOM 1959 N N . VAL B 1 38 ? 17.502 50.550 88.736 1.00 14.42 38 VAL B N 1
ATOM 1960 C CA . VAL B 1 38 ? 17.202 50.023 87.407 1.00 13.62 38 VAL B CA 1
ATOM 1961 C C . VAL B 1 38 ? 18.334 49.183 86.812 1.00 16.13 38 VAL B C 1
ATOM 1962 O O . VAL B 1 38 ? 18.086 48.237 86.067 1.00 14.98 38 VAL B O 1
ATOM 1966 N N . LYS B 1 39 ? 19.572 49.526 87.149 1.00 19.47 39 LYS B N 1
ATOM 1967 C CA . LYS B 1 39 ? 20.741 48.822 86.626 1.00 24.38 39 LYS B CA 1
ATOM 1968 C C . LYS B 1 39 ? 20.893 47.364 87.065 1.00 26.63 39 LYS B C 1
ATOM 1969 O O . LYS B 1 39 ? 21.627 46.604 86.432 1.00 26.67 39 LYS B O 1
ATOM 1975 N N . ASP B 1 40 ? 20.215 46.968 88.140 1.00 28.09 40 ASP B N 1
ATOM 1976 C CA . ASP B 1 40 ? 20.328 45.595 88.637 1.00 29.54 40 ASP B CA 1
ATOM 1977 C C . ASP B 1 40 ? 19.060 44.754 88.553 1.00 29.49 40 ASP B C 1
ATOM 1978 O O . ASP B 1 40 ? 18.920 43.771 89.282 1.00 31.35 40 ASP B O 1
ATOM 1983 N N . SER B 1 41 ? 18.145 45.121 87.666 1.00 29.05 41 SER B N 1
ATOM 1984 C CA . SER B 1 41 ? 16.893 44.384 87.530 1.00 28.38 41 SER B CA 1
ATOM 1985 C C . SER B 1 41 ? 17.090 42.982 86.969 1.00 28.98 41 SER B C 1
ATOM 1986 O O . SER B 1 41 ? 16.288 42.084 87.229 1.00 27.57 41 SER B O 1
ATOM 1989 N N . LYS B 1 42 ? 18.162 42.801 86.203 1.00 29.34 42 LYS B N 1
ATOM 1990 C CA . LYS B 1 42 ? 18.459 41.516 85.584 1.00 30.96 42 LYS B CA 1
ATOM 1991 C C . LYS B 1 42 ? 18.622 40.372 86.584 1.00 31.32 42 LYS B C 1
ATOM 1992 O O . LYS B 1 42 ? 18.331 39.225 86.264 1.00 31.77 42 LYS B O 1
ATOM 1998 N N . GLN B 1 43 ? 19.081 40.677 87.793 1.00 31.86 43 GLN B N 1
ATOM 1999 C CA . GLN B 1 43 ? 19.261 39.633 88.795 1.00 32.55 43 GLN B CA 1
ATOM 2000 C C . GLN B 1 43 ? 18.054 39.493 89.722 1.00 31.72 43 GLN B C 1
ATOM 2001 O O . GLN B 1 43 ? 18.106 38.765 90.711 1.00 33.02 43 GLN B O 1
ATOM 2007 N N . LEU B 1 44 ? 16.964 40.184 89.404 1.00 29.23 44 LEU B N 1
ATOM 2008 C CA . LEU B 1 44 ? 15.762 40.108 90.231 1.00 27.20 44 LEU B CA 1
ATOM 2009 C C . LEU B 1 44 ? 14.864 38.942 89.824 1.00 27.45 44 LEU B C 1
ATOM 2010 O O . LEU B 1 44 ? 15.046 38.338 88.768 1.00 26.60 44 LEU B O 1
ATOM 2015 N N . THR B 1 45 ? 13.893 38.636 90.677 1.00 27.10 45 THR B N 1
ATOM 2016 C CA . THR B 1 45 ? 12.934 37.573 90.411 1.00 26.63 45 THR B CA 1
ATOM 2017 C C . THR B 1 45 ? 11.797 38.204 89.603 1.00 26.73 45 THR B C 1
ATOM 2018 O O . THR B 1 45 ? 11.707 39.431 89.496 1.00 23.87 45 THR B O 1
ATOM 2022 N N . PRO B 1 46 ? 10.923 37.378 89.011 1.00 25.98 46 PRO B N 1
ATOM 2023 C CA . PRO B 1 46 ? 9.818 37.937 88.227 1.00 26.06 46 PRO B CA 1
ATOM 2024 C C . PRO B 1 46 ? 8.962 38.894 89.048 1.00 25.63 46 PRO B C 1
ATOM 2025 O O . PRO B 1 46 ? 8.643 39.996 88.601 1.00 25.98 46 PRO B O 1
ATOM 2029 N N . GLY B 1 47 ? 8.607 38.465 90.255 1.00 24.99 47 GLY B N 1
ATOM 2030 C CA . GLY B 1 47 ? 7.780 39.276 91.131 1.00 24.43 47 GLY B CA 1
ATOM 2031 C C . GLY B 1 47 ? 8.424 40.569 91.601 1.00 22.92 47 GLY B C 1
ATOM 2032 O O . GLY B 1 47 ? 7.742 41.581 91.756 1.00 21.49 47 GLY B O 1
ATOM 2033 N N . GLN B 1 48 ? 9.730 40.544 91.840 1.00 21.61 48 GLN B N 1
ATOM 2034 C CA . GLN B 1 48 ? 10.433 41.743 92.288 1.00 21.97 48 GLN B CA 1
ATOM 2035 C C . GLN B 1 48 ? 10.483 42.776 91.166 1.00 22.19 48 GLN B C 1
ATOM 2036 O O . GLN B 1 48 ? 10.358 43.979 91.410 1.00 18.42 48 GLN B O 1
ATOM 2042 N N . ARG B 1 49 ? 10.668 42.297 89.937 1.00 21.58 49 ARG B N 1
ATOM 2043 C CA . ARG B 1 49 ? 10.730 43.181 88.782 1.00 23.38 49 ARG B CA 1
ATOM 2044 C C . ARG B 1 49 ? 9.353 43.795 88.530 1.00 23.56 49 ARG B C 1
ATOM 2045 O O . ARG B 1 49 ? 9.249 44.926 88.059 1.00 24.86 49 ARG B O 1
ATOM 2053 N N . GLU B 1 50 ? 8.301 43.042 88.844 1.00 24.26 50 GLU B N 1
ATOM 2054 C CA . GLU B 1 50 ? 6.931 43.526 88.689 1.00 23.98 50 GLU B CA 1
ATOM 2055 C C . GLU B 1 50 ? 6.828 44.783 89.541 1.00 22.27 50 GLU B C 1
ATOM 2056 O O . GLU B 1 50 ? 6.328 45.815 89.098 1.00 22.49 50 GLU B O 1
ATOM 2062 N N . LYS B 1 51 ? 7.312 44.671 90.775 1.00 19.87 51 LYS B N 1
ATOM 2063 C CA . LYS B 1 51 ? 7.311 45.776 91.720 1.00 19.60 51 LYS B CA 1
ATOM 2064 C C . LYS B 1 51 ? 8.171 46.942 91.223 1.00 17.11 51 LYS B C 1
ATOM 2065 O O . LYS B 1 51 ? 7.807 48.102 91.394 1.00 17.18 51 LYS B O 1
ATOM 2071 N N . LEU B 1 52 ? 9.314 46.640 90.618 1.00 15.58 52 LEU B N 1
ATOM 2072 C CA . LEU B 1 52 ? 10.187 47.694 90.105 1.00 14.75 52 LEU B CA 1
ATOM 2073 C C . LEU B 1 52 ? 9.450 48.464 89.011 1.00 14.67 52 LEU B C 1
ATOM 2074 O O . LEU B 1 52 ? 9.477 49.695 88.973 1.00 12.71 52 LEU B O 1
ATOM 2079 N N . PHE B 1 53 ? 8.781 47.724 88.131 1.00 14.31 53 PHE B N 1
ATOM 2080 C CA . PHE B 1 53 ? 8.018 48.308 87.033 1.00 14.52 53 PHE B CA 1
ATOM 2081 C C . PHE B 1 53 ? 6.990 49.331 87.544 1.00 13.75 53 PHE B C 1
ATOM 2082 O O . PHE B 1 53 ? 6.860 50.421 86.990 1.00 14.23 53 PHE B O 1
ATOM 2090 N N . SER B 1 54 ? 6.263 48.978 88.600 1.00 13.77 54 SER B N 1
ATOM 2091 C CA . SER B 1 54 ? 5.259 49.876 89.161 1.00 12.79 54 SER B CA 1
ATOM 2092 C C . SER B 1 54 ? 5.869 51.173 89.696 1.00 13.50 54 SER B C 1
ATOM 2093 O O . SER B 1 54 ? 5.287 52.249 89.558 1.00 12.10 54 SER B O 1
ATOM 2096 N N . LYS B 1 55 ? 7.042 51.070 90.311 1.00 14.18 55 LYS B N 1
ATOM 2097 C CA . LYS B 1 55 ? 7.728 52.247 90.830 1.00 12.64 55 LYS B CA 1
ATOM 2098 C C . LYS B 1 55 ? 8.236 53.095 89.675 1.00 12.39 55 LYS B C 1
ATOM 2099 O O . LYS B 1 55 ? 8.074 54.316 89.671 1.00 11.72 55 LYS B O 1
ATOM 2105 N N . LEU B 1 56 ? 8.853 52.431 88.698 1.00 9.65 56 LEU B N 1
ATOM 2106 C CA . LEU B 1 56 ? 9.408 53.087 87.522 1.00 9.27 56 LEU B CA 1
ATOM 2107 C C . LEU B 1 56 ? 8.344 53.923 86.823 1.00 7.73 56 LEU B C 1
ATOM 2108 O O . LEU B 1 56 ? 8.563 55.083 86.512 1.00 8.88 56 LEU B O 1
ATOM 2113 N N . ILE B 1 57 ? 7.189 53.317 86.574 1.00 10.79 57 ILE B N 1
ATOM 2114 C CA . ILE B 1 57 ? 6.093 54.003 85.897 1.00 11.42 57 ILE B CA 1
ATOM 2115 C C . ILE B 1 57 ? 5.645 55.279 86.619 1.00 12.47 57 ILE B C 1
ATOM 2116 O O . ILE B 1 57 ? 5.255 56.256 85.978 1.00 8.94 57 ILE B O 1
ATOM 2121 N N . ASP B 1 58 ? 5.699 55.289 87.946 1.00 12.85 58 ASP B N 1
ATOM 2122 C CA . ASP B 1 58 ? 5.296 56.493 88.661 1.00 14.10 58 ASP B CA 1
ATOM 2123 C C . ASP B 1 58 ? 6.396 57.554 88.598 1.00 11.74 58 ASP B C 1
ATOM 2124 O O . ASP B 1 58 ? 6.120 58.747 88.674 1.00 13.20 58 ASP B O 1
ATOM 2129 N N . ILE B 1 59 ? 7.641 57.120 88.441 1.00 10.04 59 ILE B N 1
ATOM 2130 C CA . ILE B 1 59 ? 8.772 58.054 88.387 1.00 8.42 59 ILE B CA 1
ATOM 2131 C C . ILE B 1 59 ? 9.000 58.693 87.018 1.00 7.05 59 ILE B C 1
ATOM 2132 O O . ILE B 1 59 ? 9.265 59.889 86.921 1.00 6.23 59 ILE B O 1
ATOM 2137 N N . LEU B 1 60 ? 8.900 57.896 85.963 1.00 6.50 60 LEU B N 1
ATOM 2138 C CA . LEU B 1 60 ? 9.114 58.393 84.604 1.00 7.96 60 LEU B CA 1
ATOM 2139 C C . LEU B 1 60 ? 8.154 59.512 84.210 1.00 8.09 60 LEU B C 1
ATOM 2140 O O . LEU B 1 60 ? 6.995 59.517 84.625 1.00 9.16 60 LEU B O 1
ATOM 2145 N N . ASP B 1 61 ? 8.640 60.471 83.421 1.00 8.27 61 ASP B N 1
ATOM 2146 C CA . ASP B 1 61 ? 7.786 61.559 82.954 1.00 8.87 61 ASP B CA 1
ATOM 2147 C C . ASP B 1 61 ? 6.825 60.987 81.908 1.00 9.47 61 ASP B C 1
ATOM 2148 O O . ASP B 1 61 ? 5.698 61.466 81.750 1.00 7.64 61 ASP B O 1
ATOM 2153 N N . ASP B 1 62 ? 7.278 59.957 81.201 1.00 7.29 62 ASP B N 1
ATOM 2154 C CA . ASP B 1 62 ? 6.468 59.336 80.151 1.00 7.98 62 ASP B CA 1
ATOM 2155 C C . ASP B 1 62 ? 7.101 58.003 79.720 1.00 8.09 62 ASP B C 1
ATOM 2156 O O . ASP B 1 62 ? 8.266 57.732 80.025 1.00 9.07 62 ASP B O 1
ATOM 2161 N N . TYR B 1 63 ? 6.329 57.157 79.046 1.00 6.00 63 TYR B N 1
ATOM 2162 C CA . TYR B 1 63 ? 6.846 55.880 78.562 1.00 8.56 63 TYR B CA 1
ATOM 2163 C C . TYR B 1 63 ? 5.937 55.363 77.447 1.00 8.80 63 TYR B C 1
ATOM 2164 O O . TYR B 1 63 ? 4.801 55.824 77.302 1.00 7.89 63 TYR B O 1
ATOM 2173 N N . TYR B 1 64 ? 6.444 54.426 76.650 1.00 7.41 64 TYR B N 1
ATOM 2174 C CA . TYR B 1 64 ? 5.651 53.870 75.564 1.00 6.48 64 TYR B CA 1
ATOM 2175 C C . TYR B 1 64 ? 5.963 52.396 75.335 1.00 7.50 64 TYR B C 1
ATOM 2176 O O . TYR B 1 64 ? 7.113 51.970 75.430 1.00 5.63 64 TYR B O 1
ATOM 2185 N N . VAL B 1 65 ? 4.923 51.629 75.024 1.00 6.30 65 VAL B N 1
ATOM 2186 C CA . VAL B 1 65 ? 5.049 50.199 74.767 1.00 8.72 65 VAL B CA 1
ATOM 2187 C C . VAL B 1 65 ? 4.549 49.928 73.357 1.00 9.12 65 VAL B C 1
ATOM 2188 O O . VAL B 1 65 ? 3.476 50.398 72.968 1.00 8.55 65 VAL B O 1
ATOM 2192 N N . LEU B 1 66 ? 5.344 49.192 72.586 1.00 9.46 66 LEU B N 1
ATOM 2193 C CA . LEU B 1 66 ? 4.978 48.844 71.221 1.00 9.68 66 LEU B CA 1
ATOM 2194 C C . LEU B 1 66 ? 5.160 47.344 71.044 1.00 10.39 66 LEU B C 1
ATOM 2195 O O . LEU B 1 66 ? 6.266 46.820 71.190 1.00 9.64 66 LEU B O 1
ATOM 2200 N N . LEU B 1 67 ? 4.073 46.655 70.723 1.00 10.63 67 LEU B N 1
ATOM 2201 C CA . LEU B 1 67 ? 4.130 45.214 70.542 1.00 11.98 67 LEU B CA 1
ATOM 2202 C C . LEU B 1 67 ? 4.172 44.843 69.063 1.00 10.35 67 LEU B C 1
ATOM 2203 O O . LEU B 1 67 ? 3.554 45.501 68.230 1.00 9.56 67 LEU B O 1
ATOM 2208 N N . VAL B 1 68 ? 4.930 43.794 68.751 1.00 11.14 68 VAL B N 1
ATOM 2209 C CA . VAL B 1 68 ? 5.048 43.280 67.384 1.00 9.76 68 VAL B CA 1
ATOM 2210 C C . VAL B 1 68 ? 4.709 41.792 67.478 1.00 8.72 68 VAL B C 1
ATOM 2211 O O . VAL B 1 68 ? 5.406 41.029 68.145 1.00 9.34 68 VAL B O 1
ATOM 2215 N N . THR B 1 69 ? 3.634 41.390 66.816 1.00 9.42 69 THR B N 1
ATOM 2216 C CA . THR B 1 69 ? 3.175 40.004 66.849 1.00 11.15 69 THR B CA 1
ATOM 2217 C C . THR B 1 69 ? 3.993 39.059 65.979 1.00 11.60 69 THR B C 1
ATOM 2218 O O . THR B 1 69 ? 4.714 39.491 65.080 1.00 9.66 69 THR B O 1
ATOM 2222 N N . PRO B 1 70 ? 3.895 37.744 66.245 1.00 12.33 70 PRO B N 1
ATOM 2223 C CA . PRO B 1 70 ? 4.655 36.798 65.425 1.00 13.34 70 PRO B CA 1
ATOM 2224 C C . PRO B 1 70 ? 4.242 36.884 63.962 1.00 13.47 70 PRO B C 1
ATOM 2225 O O . PRO B 1 70 ? 5.058 36.656 63.071 1.00 14.38 70 PRO B O 1
ATOM 2229 N N . LYS B 1 71 ? 2.982 37.237 63.711 1.00 14.99 71 LYS B N 1
ATOM 2230 C CA . LYS B 1 71 ? 2.499 37.370 62.338 1.00 15.65 71 LYS B CA 1
ATOM 2231 C C . LYS B 1 71 ? 3.243 38.495 61.625 1.00 17.33 71 LYS B C 1
ATOM 2232 O O . LYS B 1 71 ? 3.679 38.335 60.486 1.00 17.54 71 LYS B O 1
ATOM 2238 N N . GLU B 1 72 ? 3.391 39.635 62.295 1.00 17.29 72 GLU B N 1
ATOM 2239 C CA . GLU B 1 72 ? 4.100 40.767 61.705 1.00 17.72 72 GLU B CA 1
ATOM 2240 C C . GLU B 1 72 ? 5.548 40.350 61.473 1.00 16.56 72 GLU B C 1
ATOM 2241 O O . GLU B 1 72 ? 6.122 40.603 60.414 1.00 16.14 72 GLU B O 1
ATOM 2247 N N . ILE B 1 73 ? 6.126 39.701 62.478 1.00 16.04 73 ILE B N 1
ATOM 2248 C CA . ILE B 1 73 ? 7.504 39.226 62.409 1.00 15.60 73 ILE B CA 1
ATOM 2249 C C . ILE B 1 73 ? 7.722 38.324 61.193 1.00 15.77 73 ILE B C 1
ATOM 2250 O O . ILE B 1 73 ? 8.700 38.488 60.465 1.00 16.94 73 ILE B O 1
ATOM 2255 N N . ASP B 1 74 ? 6.805 37.388 60.966 1.00 18.34 74 ASP B N 1
ATOM 2256 C CA . ASP B 1 74 ? 6.904 36.473 59.828 1.00 20.20 74 ASP B CA 1
ATOM 2257 C C . ASP B 1 74 ? 6.801 37.179 58.476 1.00 22.45 74 ASP B C 1
ATOM 2258 O O . ASP B 1 74 ? 7.432 36.761 57.506 1.00 24.28 74 ASP B O 1
ATOM 2263 N N . GLU B 1 75 ? 5.997 38.237 58.406 1.00 24.15 75 GLU B N 1
ATOM 2264 C CA . GLU B 1 75 ? 5.818 38.975 57.155 1.00 24.95 75 GLU B CA 1
ATOM 2265 C C . GLU B 1 75 ? 6.941 39.987 56.931 1.00 26.27 75 GLU B C 1
ATOM 2266 O O . GLU B 1 75 ? 6.950 40.725 55.940 1.00 25.88 75 GLU B O 1
ATOM 2272 N N . ARG B 1 76 ? 7.881 40.007 57.867 1.00 26.25 76 ARG B N 1
ATOM 2273 C CA . ARG B 1 76 ? 9.046 40.884 57.826 1.00 28.21 76 ARG B CA 1
ATOM 2274 C C . ARG B 1 76 ? 9.563 41.021 56.392 1.00 29.00 76 ARG B C 1
ATOM 2275 O O . ARG B 1 76 ? 9.611 40.042 55.654 1.00 28.81 76 ARG B O 1
ATOM 2283 N N . HIS B 1 77 ? 9.934 42.240 56.003 1.00 29.97 77 HIS B N 1
ATOM 2284 C CA . HIS B 1 77 ? 10.430 42.516 54.654 1.00 30.41 77 HIS B CA 1
ATOM 2285 C C . HIS B 1 77 ? 11.939 42.323 54.574 1.00 30.67 77 HIS B C 1
ATOM 2286 O O . HIS B 1 77 ? 12.472 41.873 53.554 1.00 29.70 77 HIS B O 1
ATOM 2293 N N . HIS B 1 78 ? 12.622 42.669 55.658 1.00 29.42 78 HIS B N 1
ATOM 2294 C CA . HIS B 1 78 ? 14.067 42.545 55.719 1.00 30.46 78 HIS B CA 1
ATOM 2295 C C . HIS B 1 78 ? 14.451 41.697 56.919 1.00 28.06 78 HIS B C 1
ATOM 2296 O O . HIS B 1 78 ? 13.788 40.708 57.232 1.00 30.29 78 HIS B O 1
ATOM 2303 N N . SER B 1 79 ? 15.523 42.093 57.591 1.00 23.74 79 SER B N 1
ATOM 2304 C CA . SER B 1 79 ? 16.004 41.376 58.760 1.00 20.18 79 SER B CA 1
ATOM 2305 C C . SER B 1 79 ? 15.295 41.845 60.023 1.00 17.99 79 SER B C 1
ATOM 2306 O O . SER B 1 79 ? 14.524 42.813 60.008 1.00 12.42 79 SER B O 1
ATOM 2309 N N . MET B 1 80 ? 15.557 41.144 61.119 1.00 17.56 80 MET B N 1
ATOM 2310 C CA . MET B 1 80 ? 14.972 41.504 62.400 1.00 17.02 80 MET B CA 1
ATOM 2311 C C . MET B 1 80 ? 15.592 42.829 62.832 1.00 14.94 80 MET B C 1
ATOM 2312 O O . MET B 1 80 ? 14.920 43.682 63.413 1.00 14.04 80 MET B O 1
ATOM 2317 N N . ASN B 1 81 ? 16.879 42.994 62.540 1.00 14.17 81 ASN B N 1
ATOM 2318 C CA . ASN B 1 81 ? 17.584 44.218 62.890 1.00 15.43 81 ASN B CA 1
ATOM 2319 C C . ASN B 1 81 ? 16.868 45.423 62.293 1.00 15.89 81 ASN B C 1
ATOM 2320 O O . ASN B 1 81 ? 16.628 46.411 62.976 1.00 13.19 81 ASN B O 1
ATOM 2325 N N . GLU B 1 82 ? 16.520 45.334 61.013 1.00 16.32 82 GLU B N 1
ATOM 2326 C CA . GLU B 1 82 ? 15.843 46.444 60.351 1.00 16.86 82 GLU B CA 1
ATOM 2327 C C . GLU B 1 82 ? 14.441 46.661 60.918 1.00 16.12 82 GLU B C 1
ATOM 2328 O O . GLU B 1 82 ? 14.009 47.801 61.099 1.00 13.66 82 GLU B O 1
ATOM 2334 N N . LEU B 1 83 ? 13.742 45.572 61.224 1.00 13.47 83 LEU B N 1
ATOM 2335 C CA . LEU B 1 83 ? 12.400 45.672 61.788 1.00 13.18 83 LEU B CA 1
ATOM 2336 C C . LEU B 1 83 ? 12.446 46.362 63.155 1.00 9.95 83 LEU B C 1
ATOM 2337 O O . LEU B 1 83 ? 11.682 47.289 63.409 1.00 7.71 83 LEU B O 1
ATOM 2342 N N . GLU B 1 84 ? 13.348 45.928 64.029 1.00 11.88 84 GLU B N 1
ATOM 2343 C CA . GLU B 1 84 ? 13.440 46.543 65.350 1.00 13.69 84 GLU B CA 1
ATOM 2344 C C . GLU B 1 84 ? 13.793 48.027 65.250 1.00 12.03 84 GLU B C 1
ATOM 2345 O O . GLU B 1 84 ? 13.243 48.840 65.984 1.00 11.48 84 GLU B O 1
ATOM 2351 N N . ALA B 1 85 ? 14.697 48.381 64.337 1.00 10.58 85 ALA B N 1
ATOM 2352 C CA . ALA B 1 85 ? 15.096 49.781 64.168 1.00 9.90 85 ALA B CA 1
ATOM 2353 C C . ALA B 1 85 ? 13.929 50.649 63.700 1.00 9.03 85 ALA B C 1
ATOM 2354 O O . ALA B 1 85 ? 13.751 51.775 64.175 1.00 8.82 85 ALA B O 1
ATOM 2356 N N . GLU B 1 86 ? 13.143 50.139 62.760 1.00 7.65 86 GLU B N 1
ATOM 2357 C CA . GLU B 1 86 ? 12.001 50.899 62.278 1.00 8.71 86 GLU B CA 1
ATOM 2358 C C . GLU B 1 86 ? 10.983 51.024 63.409 1.00 6.37 86 GLU B C 1
ATOM 2359 O O . GLU B 1 86 ? 10.302 52.032 63.510 1.00 6.59 86 GLU B O 1
ATOM 2365 N N . LYS B 1 87 ? 10.879 50.010 64.269 1.00 7.18 87 LYS B N 1
ATOM 2366 C CA . LYS B 1 87 ? 9.935 50.086 65.387 1.00 8.13 87 LYS B CA 1
ATOM 2367 C C . LYS B 1 87 ? 10.433 51.062 66.471 1.00 7.99 87 LYS B C 1
ATOM 2368 O O . LYS B 1 87 ? 9.630 51.727 67.129 1.00 9.03 87 LYS B O 1
ATOM 2374 N N . PHE B 1 88 ? 11.747 51.145 66.659 1.00 8.33 88 PHE B N 1
ATOM 2375 C CA . PHE B 1 88 ? 12.312 52.079 67.638 1.00 7.99 88 PHE B CA 1
ATOM 2376 C C . PHE B 1 88 ? 11.830 53.475 67.243 1.00 8.22 88 PHE B C 1
ATOM 2377 O O . PHE B 1 88 ? 11.372 54.252 68.079 1.00 7.42 88 PHE B O 1
ATOM 2385 N N . VAL B 1 89 ? 11.935 53.782 65.952 1.00 7.91 89 VAL B N 1
ATOM 2386 C CA . VAL B 1 89 ? 11.508 55.075 65.427 1.00 8.22 89 VAL B CA 1
ATOM 2387 C C . VAL B 1 89 ? 10.012 55.322 65.624 1.00 10.61 89 VAL B C 1
ATOM 2388 O O . VAL B 1 89 ? 9.602 56.426 66.001 1.00 10.10 89 VAL B O 1
ATOM 2392 N N . VAL B 1 90 ? 9.195 54.305 65.366 1.00 10.41 90 VAL B N 1
ATOM 2393 C CA . VAL B 1 90 ? 7.747 54.448 65.535 1.00 7.80 90 VAL B CA 1
ATOM 2394 C C . VAL B 1 90 ? 7.418 54.784 66.985 1.00 7.30 90 VAL B C 1
ATOM 2395 O O . VAL B 1 90 ? 6.670 55.728 67.260 1.00 8.04 90 VAL B O 1
ATOM 2399 N N . ALA B 1 91 ? 7.975 54.007 67.911 1.00 4.57 91 ALA B N 1
ATOM 2400 C CA . ALA B 1 91 ? 7.733 54.241 69.331 1.00 6.65 91 ALA B CA 1
ATOM 2401 C C . ALA B 1 91 ? 8.223 55.625 69.769 1.00 4.39 91 ALA B C 1
ATOM 2402 O O . ALA B 1 91 ? 7.540 56.324 70.517 1.00 7.16 91 ALA B O 1
ATOM 2404 N N . LEU B 1 92 ? 9.399 56.028 69.304 1.00 4.70 92 LEU B N 1
ATOM 2405 C CA . LEU B 1 92 ? 9.931 57.338 69.669 1.00 5.21 92 LEU B CA 1
ATOM 2406 C C . LEU B 1 92 ? 9.067 58.476 69.121 1.00 7.32 92 LEU B C 1
ATOM 2407 O O . LEU B 1 92 ? 9.015 59.550 69.710 1.00 9.12 92 LEU B O 1
ATOM 2412 N N . ASN B 1 93 ? 8.389 58.247 68.001 1.00 6.74 93 ASN B N 1
ATOM 2413 C CA . ASN B 1 93 ? 7.529 59.279 67.430 1.00 10.23 93 ASN B CA 1
ATOM 2414 C C . ASN B 1 93 ? 6.131 59.282 68.049 1.00 10.59 93 ASN B C 1
ATOM 2415 O O . ASN B 1 93 ? 5.293 60.095 67.675 1.00 13.56 93 ASN B O 1
ATOM 2420 N N . SER B 1 94 ? 5.873 58.385 68.994 1.00 11.97 94 SER B N 1
ATOM 2421 C CA . SER B 1 94 ? 4.545 58.329 69.610 1.00 14.47 94 SER B CA 1
ATOM 2422 C C . SER B 1 94 ? 4.478 58.870 71.033 1.00 14.42 94 SER B C 1
ATOM 2423 O O . SER B 1 94 ? 3.445 58.745 71.689 1.00 17.32 94 SER B O 1
ATOM 2426 N N . LEU B 1 95 ? 5.563 59.476 71.503 1.00 14.83 95 LEU B N 1
ATOM 2427 C CA . LEU B 1 95 ? 5.625 60.006 72.870 1.00 14.56 95 LEU B CA 1
ATOM 2428 C C . LEU B 1 95 ? 4.835 61.282 73.115 1.00 15.12 95 LEU B C 1
ATOM 2429 O O . LEU B 1 95 ? 4.614 62.075 72.204 1.00 16.06 95 LEU B O 1
ATOM 2434 N N . ARG B 1 96 ? 4.436 61.479 74.368 1.00 15.65 96 ARG B N 1
ATOM 2435 C CA . ARG B 1 96 ? 3.705 62.669 74.781 1.00 16.83 96 ARG B CA 1
ATOM 2436 C C . ARG B 1 96 ? 4.725 63.739 75.186 1.00 16.17 96 ARG B C 1
ATOM 2437 O O . ARG B 1 96 ? 4.546 64.926 74.910 1.00 15.90 96 ARG B O 1
ATOM 2445 N N . ILE B 1 97 ? 5.790 63.305 75.855 1.00 13.02 97 ILE B N 1
ATOM 2446 C CA . ILE B 1 97 ? 6.859 64.196 76.287 1.00 12.61 97 ILE B CA 1
ATOM 2447 C C . ILE B 1 97 ? 8.059 63.895 75.379 1.00 12.76 97 ILE B C 1
ATOM 2448 O O . ILE B 1 97 ? 8.670 62.829 75.479 1.00 13.04 97 ILE B O 1
ATOM 2453 N N . LYS B 1 98 ? 8.378 64.825 74.482 1.00 13.30 98 LYS B N 1
ATOM 2454 C CA . LYS B 1 98 ? 9.486 64.640 73.543 1.00 15.07 98 LYS B CA 1
ATOM 2455 C C . LYS B 1 98 ? 10.850 64.841 74.206 1.00 12.85 98 LYS B C 1
ATOM 2456 O O . LYS B 1 98 ? 11.051 65.786 74.965 1.00 13.89 98 LYS B O 1
ATOM 2462 N N . PRO B 1 99 ? 11.802 63.939 73.937 1.00 11.53 99 PRO B N 1
ATOM 2463 C CA . PRO B 1 99 ? 13.141 64.045 74.516 1.00 10.19 99 PRO B CA 1
ATOM 2464 C C . PRO B 1 99 ? 14.078 64.867 73.632 1.00 11.68 99 PRO B C 1
ATOM 2465 O O . PRO B 1 99 ? 13.846 65.010 72.425 1.00 11.60 99 PRO B O 1
ATOM 2469 N N . GLN B 1 100 ? 15.129 65.401 74.251 1.00 11.68 100 GLN B N 1
ATOM 2470 C CA . GLN B 1 100 ? 16.153 66.199 73.579 1.00 13.35 100 GLN B CA 1
ATOM 2471 C C . GLN B 1 100 ? 17.284 65.254 73.188 1.00 12.35 100 GLN B C 1
ATOM 2472 O O . GLN B 1 100 ? 17.924 65.419 72.150 1.00 9.19 100 GLN B O 1
ATOM 2478 N N . LYS B 1 101 ? 17.546 64.284 74.058 1.00 11.21 101 LYS B N 1
ATOM 2479 C CA . LYS B 1 101 ? 18.590 63.296 73.816 1.00 10.38 101 LYS B CA 1
ATOM 2480 C C . LYS B 1 101 ? 18.041 61.881 74.013 1.00 9.52 101 LYS B C 1
ATOM 2481 O O . LYS B 1 101 ? 17.373 61.592 75.010 1.00 10.86 101 LYS B O 1
ATOM 2487 N N . ILE B 1 102 ? 18.345 61.007 73.062 1.00 6.96 102 ILE B N 1
ATOM 2488 C CA . ILE B 1 102 ? 17.890 59.623 73.099 1.00 7.72 102 ILE B CA 1
ATOM 2489 C C . ILE B 1 102 ? 19.080 58.668 73.163 1.00 7.31 102 ILE B C 1
ATOM 2490 O O . ILE B 1 102 ? 20.032 58.817 72.403 1.00 9.60 102 ILE B O 1
ATOM 2495 N N . TYR B 1 103 ? 19.021 57.690 74.066 1.00 8.22 103 TYR B N 1
ATOM 2496 C CA . TYR B 1 103 ? 20.098 56.712 74.220 1.00 8.31 103 TYR B CA 1
ATOM 2497 C C . TYR B 1 103 ? 19.629 55.320 73.791 1.00 8.05 103 TYR B C 1
ATOM 2498 O O . TYR B 1 103 ? 18.530 54.889 74.148 1.00 9.12 103 TYR B O 1
ATOM 2507 N N . VAL B 1 104 ? 20.473 54.624 73.034 1.00 7.67 104 VAL B N 1
ATOM 2508 C CA . VAL B 1 104 ? 20.154 53.293 72.512 1.00 8.29 104 VAL B CA 1
ATOM 2509 C C . VAL B 1 104 ? 21.383 52.401 72.341 1.00 9.08 104 VAL B C 1
ATOM 2510 O O . VAL B 1 104 ? 22.515 52.873 72.374 1.00 9.60 104 VAL B O 1
ATOM 2514 N N . ASP B 1 105 ? 21.146 51.106 72.155 1.00 9.11 105 ASP B N 1
ATOM 2515 C CA . ASP B 1 105 ? 22.228 50.146 71.925 1.00 10.77 105 ASP B CA 1
ATOM 2516 C C . ASP B 1 105 ? 22.042 49.687 70.482 1.00 11.55 105 ASP B C 1
ATOM 2517 O O . ASP B 1 105 ? 21.007 49.119 70.148 1.00 11.99 105 ASP B O 1
ATOM 2522 N N . SER B 1 106 ? 23.040 49.921 69.635 1.00 12.15 106 SER B N 1
ATOM 2523 C CA . SER B 1 106 ? 22.948 49.550 68.223 1.00 14.15 106 SER B CA 1
ATOM 2524 C C . SER B 1 106 ? 23.245 48.092 67.857 1.00 14.56 106 SER B C 1
ATOM 2525 O O . SER B 1 106 ? 23.064 47.692 66.702 1.00 13.91 106 SER B O 1
ATOM 2528 N N . ALA B 1 107 ? 23.712 47.307 68.820 1.00 13.10 107 ALA B N 1
ATOM 2529 C CA . ALA B 1 107 ? 24.028 45.901 68.568 1.00 14.65 107 ALA B CA 1
ATOM 2530 C C . ALA B 1 107 ? 24.901 45.712 67.320 1.00 15.70 107 ALA B C 1
ATOM 2531 O O . ALA B 1 107 ? 25.960 46.323 67.197 1.00 13.50 107 ALA B O 1
ATOM 2533 N N . ASP B 1 108 ? 24.443 44.871 66.393 1.00 17.87 108 ASP B N 1
ATOM 2534 C CA . ASP B 1 108 ? 25.174 44.564 65.157 1.00 19.15 108 ASP B CA 1
ATOM 2535 C C . ASP B 1 108 ? 25.510 45.744 64.239 1.00 17.74 108 ASP B C 1
ATOM 2536 O O . ASP B 1 108 ? 26.488 45.705 63.486 1.00 17.50 108 ASP B O 1
ATOM 2541 N N . VAL B 1 109 ? 24.693 46.786 64.286 1.00 17.47 109 VAL B N 1
ATOM 2542 C CA . VAL B 1 109 ? 24.897 47.950 63.430 1.00 14.09 109 VAL B CA 1
ATOM 2543 C C . VAL B 1 109 ? 25.917 48.940 63.975 1.00 15.02 109 VAL B C 1
ATOM 2544 O O . VAL B 1 109 ? 26.006 49.143 65.185 1.00 13.04 109 VAL B O 1
ATOM 2548 N N . ASP B 1 110 ? 26.690 49.552 63.078 1.00 14.22 110 ASP B N 1
ATOM 2549 C CA . ASP B 1 110 ? 27.666 50.557 63.490 1.00 14.33 110 ASP B CA 1
ATOM 2550 C C . ASP B 1 110 ? 26.882 51.621 64.250 1.00 15.53 110 ASP B C 1
ATOM 2551 O O . ASP B 1 110 ? 25.887 52.135 63.741 1.00 12.45 110 ASP B O 1
ATOM 2556 N N . PRO B 1 111 ? 27.323 51.969 65.471 1.00 16.39 111 PRO B N 1
ATOM 2557 C CA . PRO B 1 111 ? 26.649 52.975 66.303 1.00 16.77 111 PRO B CA 1
ATOM 2558 C C . PRO B 1 111 ? 26.416 54.313 65.614 1.00 16.43 111 PRO B C 1
ATOM 2559 O O . PRO B 1 111 ? 25.353 54.916 65.770 1.00 16.31 111 PRO B O 1
ATOM 2563 N N . LYS B 1 112 ? 27.410 54.773 64.858 1.00 14.51 112 LYS B N 1
ATOM 2564 C CA . LYS B 1 112 ? 27.316 56.051 64.154 1.00 15.73 112 LYS B CA 1
ATOM 2565 C C . LYS B 1 112 ? 26.179 56.013 63.135 1.00 14.08 112 LYS B C 1
ATOM 2566 O O . LYS B 1 112 ? 25.290 56.864 63.143 1.00 13.69 112 LYS B O 1
ATOM 2572 N N . ARG B 1 113 ? 26.210 55.018 62.257 1.00 14.74 113 ARG B N 1
ATOM 2573 C CA . ARG B 1 113 ? 25.168 54.896 61.242 1.00 14.50 113 ARG B CA 1
ATOM 2574 C C . ARG B 1 113 ? 23.810 54.631 61.893 1.00 13.63 113 ARG B C 1
ATOM 2575 O O . ARG B 1 113 ? 22.786 55.148 61.438 1.00 12.53 113 ARG B O 1
ATOM 2583 N N . PHE B 1 114 ? 23.796 53.833 62.960 1.00 12.21 114 PHE B N 1
ATOM 2584 C CA . PHE B 1 114 ? 22.536 53.535 63.641 1.00 12.04 114 PHE B CA 1
ATOM 2585 C C . PHE B 1 114 ? 21.934 54.809 64.245 1.00 10.27 114 PHE B C 1
ATOM 2586 O O . PHE B 1 114 ? 20.770 55.110 64.009 1.00 10.42 114 PHE B O 1
ATOM 2594 N N . ALA B 1 115 ? 22.718 55.559 65.017 1.00 8.41 115 ALA B N 1
ATOM 2595 C CA . ALA B 1 115 ? 22.209 56.799 65.615 1.00 8.81 115 ALA B CA 1
ATOM 2596 C C . ALA B 1 115 ? 21.647 57.774 64.564 1.00 9.70 115 ALA B C 1
ATOM 2597 O O . ALA B 1 115 ? 20.605 58.398 64.777 1.00 11.07 115 ALA B O 1
ATOM 2599 N N . SER B 1 116 ? 22.327 57.897 63.428 1.00 10.38 116 SER B N 1
ATOM 2600 C CA . SER B 1 116 ? 21.872 58.804 62.383 1.00 9.79 116 SER B CA 1
ATOM 2601 C C . SER B 1 116 ? 20.578 58.295 61.766 1.00 9.38 116 SER B C 1
ATOM 2602 O O . SER B 1 116 ? 19.721 59.082 61.362 1.00 8.30 116 SER B O 1
ATOM 2605 N N . LEU B 1 117 ? 20.440 56.974 61.703 1.00 10.09 117 LEU B N 1
ATOM 2606 C CA . LEU B 1 117 ? 19.239 56.352 61.155 1.00 9.56 117 LEU B CA 1
ATOM 2607 C C . LEU B 1 117 ? 18.016 56.688 62.015 1.00 9.39 117 LEU B C 1
ATOM 2608 O O . LEU B 1 117 ? 16.959 57.068 61.499 1.00 8.58 117 LEU B O 1
ATOM 2613 N N . ILE B 1 118 ? 18.154 56.538 63.328 1.00 6.60 118 ILE B N 1
ATOM 2614 C CA . ILE B 1 118 ? 17.049 56.832 64.233 1.00 5.72 118 ILE B CA 1
ATOM 2615 C C . ILE B 1 118 ? 16.693 58.309 64.184 1.00 3.66 118 ILE B C 1
ATOM 2616 O O . ILE B 1 118 ? 15.524 58.663 64.093 1.00 4.54 118 ILE B O 1
ATOM 2621 N N . LYS B 1 119 ? 17.715 59.155 64.269 1.00 4.89 119 LYS B N 1
ATOM 2622 C CA . LYS B 1 119 ? 17.553 60.601 64.243 1.00 8.27 119 LYS B CA 1
ATOM 2623 C C . LYS B 1 119 ? 16.797 61.070 63.009 1.00 10.15 119 LYS B C 1
ATOM 2624 O O . LYS B 1 119 ? 15.925 61.942 63.103 1.00 9.86 119 LYS B O 1
ATOM 2630 N N . ALA B 1 120 ? 17.133 60.494 61.854 1.00 9.15 120 ALA B N 1
ATOM 2631 C CA . ALA B 1 120 ? 16.481 60.865 60.598 1.00 11.00 120 ALA B CA 1
ATOM 2632 C C . ALA B 1 120 ? 15.002 60.477 60.558 1.00 10.67 120 ALA B C 1
ATOM 2633 O O . ALA B 1 120 ? 14.210 61.091 59.842 1.00 10.61 120 ALA B O 1
ATOM 2635 N N . GLY B 1 121 ? 14.633 59.453 61.319 1.00 10.53 121 GLY B N 1
ATOM 2636 C CA . GLY B 1 121 ? 13.247 59.012 61.339 1.00 11.50 121 GLY B CA 1
ATOM 2637 C C . GLY B 1 121 ? 12.343 59.813 62.267 1.00 10.06 121 GLY B C 1
ATOM 2638 O O . GLY B 1 121 ? 11.119 59.772 62.127 1.00 8.90 121 GLY B O 1
ATOM 2639 N N . LEU B 1 122 ? 12.938 60.543 63.207 1.00 10.55 122 LEU B N 1
ATOM 2640 C CA . LEU B 1 122 ? 12.179 61.346 64.166 1.00 11.34 122 LEU B CA 1
ATOM 2641 C C . LEU B 1 122 ? 11.472 62.521 63.496 1.00 14.67 122 LEU B C 1
ATOM 2642 O O . LEU B 1 122 ? 11.979 63.092 62.532 1.00 11.96 122 LEU B O 1
ATOM 2647 N N . LYS B 1 123 ? 10.304 62.885 64.018 1.00 15.42 123 LYS B N 1
ATOM 2648 C CA . LYS B 1 123 ? 9.546 63.998 63.470 1.00 18.07 123 LYS B CA 1
ATOM 2649 C C . LYS B 1 123 ? 9.839 65.272 64.252 1.00 18.18 123 LYS B C 1
ATOM 2650 O O . LYS B 1 123 ? 9.180 66.298 64.072 1.00 17.29 123 LYS B O 1
ATOM 2656 N N . TYR B 1 124 ? 10.851 65.191 65.109 1.00 16.24 124 TYR B N 1
ATOM 2657 C CA . TYR B 1 124 ? 11.292 66.313 65.924 1.00 17.23 124 TYR B CA 1
ATOM 2658 C C . TYR B 1 124 ? 12.809 66.260 66.042 1.00 17.54 124 TYR B C 1
ATOM 2659 O O . TYR B 1 124 ? 13.420 65.221 65.789 1.00 17.06 124 TYR B O 1
ATOM 2668 N N . GLU B 1 125 ? 13.418 67.377 66.418 1.00 17.06 125 GLU B N 1
ATOM 2669 C CA . GLU B 1 125 ? 14.865 67.427 66.553 1.00 17.12 125 GLU B CA 1
ATOM 2670 C C . GLU B 1 125 ? 15.350 66.841 67.865 1.00 15.95 125 GLU B C 1
ATOM 2671 O O . GLU B 1 125 ? 14.914 67.251 68.941 1.00 16.91 125 GLU B O 1
ATOM 2677 N N . ALA B 1 126 ? 16.265 65.884 67.769 1.00 13.81 126 ALA B N 1
ATOM 2678 C CA . ALA B 1 126 ? 16.821 65.252 68.954 1.00 13.32 126 ALA B CA 1
ATOM 2679 C C . ALA B 1 126 ? 18.170 64.628 68.650 1.00 13.85 126 ALA B C 1
ATOM 2680 O O . ALA B 1 126 ? 18.433 64.217 67.522 1.00 14.30 126 ALA B O 1
ATOM 2682 N N . THR B 1 127 ? 19.032 64.567 69.659 1.00 13.30 127 THR B N 1
ATOM 2683 C CA . THR B 1 127 ? 20.339 63.955 69.491 1.00 14.16 127 THR B CA 1
ATOM 2684 C C . THR B 1 127 ? 20.216 62.487 69.882 1.00 15.01 127 THR B C 1
ATOM 2685 O O . THR B 1 127 ? 19.569 62.156 70.886 1.00 14.74 127 THR B O 1
ATOM 2689 N N . VAL B 1 128 ? 20.824 61.615 69.080 1.00 11.62 128 VAL B N 1
ATOM 2690 C CA . VAL B 1 128 ? 20.791 60.181 69.326 1.00 11.51 128 VAL B CA 1
ATOM 2691 C C . VAL B 1 128 ? 22.176 59.688 69.719 1.00 10.77 128 VAL B C 1
ATOM 2692 O O . VAL B 1 128 ? 23.155 59.948 69.020 1.00 10.43 128 VAL B O 1
ATOM 2696 N N . ILE B 1 129 ? 22.244 58.982 70.844 1.00 9.70 129 ILE B N 1
ATOM 2697 C CA . ILE B 1 129 ? 23.502 58.447 71.374 1.00 10.68 129 ILE B CA 1
ATOM 2698 C C . ILE B 1 129 ? 23.421 56.923 71.454 1.00 10.68 129 ILE B C 1
ATOM 2699 O O . ILE B 1 129 ? 22.602 56.384 72.189 1.00 10.85 129 ILE B O 1
ATOM 2704 N N . ALA B 1 130 ? 24.283 56.231 70.716 1.00 11.83 130 ALA B N 1
ATOM 2705 C CA . ALA B 1 130 ? 24.267 54.773 70.717 1.00 12.11 130 ALA B CA 1
ATOM 2706 C C . ALA B 1 130 ? 25.553 54.154 71.254 1.00 14.93 130 ALA B C 1
ATOM 2707 O O . ALA B 1 130 ? 26.650 54.650 70.996 1.00 14.49 130 ALA B O 1
ATOM 2709 N N . GLU B 1 131 ? 25.416 53.071 72.013 1.00 14.27 131 GLU B N 1
ATOM 2710 C CA . GLU B 1 131 ? 26.586 52.386 72.548 1.00 14.83 131 GLU B CA 1
ATOM 2711 C C . GLU B 1 131 ? 26.240 50.992 73.040 1.00 14.91 131 GLU B C 1
ATOM 2712 O O . GLU B 1 131 ? 25.175 50.771 73.618 1.00 14.11 131 GLU B O 1
ATOM 2718 N N . HIS B 1 132 ? 27.142 50.046 72.801 1.00 12.68 132 HIS B N 1
ATOM 2719 C CA . HIS B 1 132 ? 26.923 48.681 73.248 1.00 12.85 132 HIS B CA 1
ATOM 2720 C C . HIS B 1 132 ? 26.835 48.664 74.770 1.00 11.98 132 HIS B C 1
ATOM 2721 O O . HIS B 1 132 ? 27.528 49.419 75.448 1.00 10.68 132 HIS B O 1
ATOM 2728 N N . LYS B 1 133 ? 25.974 47.807 75.304 1.00 11.02 133 LYS B N 1
ATOM 2729 C CA . LYS B 1 133 ? 25.799 47.706 76.750 1.00 12.14 133 LYS B CA 1
ATOM 2730 C C . LYS B 1 133 ? 25.174 48.983 77.318 1.00 12.47 133 LYS B C 1
ATOM 2731 O O . LYS B 1 133 ? 25.373 49.314 78.488 1.00 10.06 133 LYS B O 1
ATOM 2737 N N . ALA B 1 134 ? 24.427 49.702 76.486 1.00 10.16 134 ALA B N 1
ATOM 2738 C CA . ALA B 1 134 ? 23.771 50.927 76.928 1.00 12.79 134 ALA B CA 1
ATOM 2739 C C . ALA B 1 134 ? 22.802 50.656 78.090 1.00 13.21 134 ALA B C 1
ATOM 2740 O O . ALA B 1 134 ? 22.631 51.494 78.971 1.00 14.58 134 ALA B O 1
ATOM 2742 N N . ASP B 1 135 ? 22.174 49.485 78.090 1.00 13.33 135 ASP B N 1
ATOM 2743 C CA . ASP B 1 135 ? 21.229 49.132 79.143 1.00 16.12 135 ASP B CA 1
ATOM 2744 C C . ASP B 1 135 ? 21.927 48.957 80.489 1.00 19.36 135 ASP B C 1
ATOM 2745 O O . ASP B 1 135 ? 21.278 48.681 81.499 1.00 21.17 135 ASP B O 1
ATOM 2750 N N . ALA B 1 136 ? 23.249 49.104 80.496 1.00 18.41 136 ALA B N 1
ATOM 2751 C CA . ALA B 1 136 ? 24.023 48.971 81.719 1.00 19.50 136 ALA B CA 1
ATOM 2752 C C . ALA B 1 136 ? 24.702 50.295 82.026 1.00 18.80 136 ALA B C 1
ATOM 2753 O O . ALA B 1 136 ? 24.967 50.613 83.182 1.00 21.09 136 ALA B O 1
ATOM 2755 N N . LYS B 1 137 ? 24.968 51.070 80.982 1.00 16.02 137 LYS B N 1
ATOM 2756 C CA . LYS B 1 137 ? 25.626 52.357 81.138 1.00 15.64 137 LYS B CA 1
ATOM 2757 C C . LYS B 1 137 ? 24.662 53.494 81.476 1.00 15.27 137 LYS B C 1
ATOM 2758 O O . LYS B 1 137 ? 24.926 54.286 82.377 1.00 16.03 137 LYS B O 1
ATOM 2764 N N . TYR B 1 138 ? 23.545 53.573 80.758 1.00 13.40 138 TYR B N 1
ATOM 2765 C CA . TYR B 1 138 ? 22.582 54.648 80.992 1.00 12.30 138 TYR B CA 1
ATOM 2766 C C . TYR B 1 138 ? 21.331 54.211 81.746 1.00 11.05 138 TYR B C 1
ATOM 2767 O O . TYR B 1 138 ? 20.620 53.289 81.325 1.00 7.36 138 TYR B O 1
ATOM 2776 N N . GLU B 1 139 ? 21.066 54.881 82.862 1.00 9.65 139 GLU B N 1
ATOM 2777 C CA . GLU B 1 139 ? 19.893 54.573 83.675 1.00 10.20 139 GLU B CA 1
ATOM 2778 C C . GLU B 1 139 ? 18.611 54.589 82.850 1.00 7.60 139 GLU B C 1
ATOM 2779 O O . GLU B 1 139 ? 17.774 53.714 83.010 1.00 8.17 139 GLU B O 1
ATOM 2785 N N . ILE B 1 140 ? 18.456 55.572 81.966 1.00 7.02 140 ILE B N 1
ATOM 2786 C CA . ILE B 1 140 ? 17.224 55.658 81.179 1.00 7.74 140 ILE B CA 1
ATOM 2787 C C . ILE B 1 140 ? 17.049 54.497 80.210 1.00 8.18 140 ILE B C 1
ATOM 2788 O O . ILE B 1 140 ? 15.926 54.158 79.852 1.00 8.74 140 ILE B O 1
ATOM 2793 N N . VAL B 1 141 ? 18.150 53.880 79.787 1.00 7.48 141 VAL B N 1
ATOM 2794 C CA . VAL B 1 141 ? 18.042 52.729 78.894 1.00 5.91 141 VAL B CA 1
ATOM 2795 C C . VAL B 1 141 ? 17.640 51.504 79.726 1.00 6.36 141 VAL B C 1
ATOM 2796 O O . VAL B 1 141 ? 16.838 50.682 79.284 1.00 5.73 141 VAL B O 1
ATOM 2800 N N . SER B 1 142 ? 18.189 51.390 80.935 1.00 8.05 142 SER B N 1
ATOM 2801 C CA . SER B 1 142 ? 17.845 50.277 81.821 1.00 7.58 142 SER B CA 1
ATOM 2802 C C . SER B 1 142 ? 16.344 50.327 82.078 1.00 6.42 142 SER B C 1
ATOM 2803 O O . SER B 1 142 ? 15.672 49.295 82.146 1.00 5.99 142 SER B O 1
ATOM 2806 N N . ALA B 1 143 ? 15.831 51.543 82.226 1.00 6.96 143 ALA B N 1
ATOM 2807 C CA . ALA B 1 143 ? 14.412 51.762 82.475 1.00 6.72 143 ALA B CA 1
ATOM 2808 C C . ALA B 1 143 ? 13.589 51.246 81.305 1.00 7.29 143 ALA B C 1
ATOM 2809 O O . ALA B 1 143 ? 12.600 50.545 81.498 1.00 8.24 143 ALA B O 1
ATOM 2811 N N . ALA B 1 144 ? 13.996 51.598 80.088 1.00 6.06 144 ALA B N 1
ATOM 2812 C CA . ALA B 1 144 ? 13.283 51.143 78.904 1.00 7.47 144 ALA B CA 1
ATOM 2813 C C . ALA B 1 144 ? 13.369 49.628 78.839 1.00 8.51 144 ALA B C 1
ATOM 2814 O O . ALA B 1 144 ? 12.406 48.963 78.459 1.00 8.70 144 ALA B O 1
ATOM 2816 N N . SER B 1 145 ? 14.531 49.084 79.191 1.00 7.30 145 SER B N 1
ATOM 2817 C CA . SER B 1 145 ? 14.713 47.639 79.172 1.00 9.08 145 SER B CA 1
ATOM 2818 C C . SER B 1 145 ? 13.739 46.953 80.139 1.00 9.61 145 SER B C 1
ATOM 2819 O O . SER B 1 145 ? 13.167 45.907 79.823 1.00 7.30 145 SER B O 1
ATOM 2822 N N . ILE B 1 146 ? 13.561 47.538 81.321 1.00 9.79 146 ILE B N 1
ATOM 2823 C CA . ILE B 1 146 ? 12.634 46.983 82.301 1.00 8.28 146 ILE B CA 1
ATOM 2824 C C . ILE B 1 146 ? 11.236 47.018 81.710 1.00 7.17 146 ILE B C 1
ATOM 2825 O O . ILE B 1 146 ? 10.517 46.035 81.777 1.00 8.62 146 ILE B O 1
ATOM 2830 N N . ILE B 1 147 ? 10.863 48.154 81.121 1.00 6.75 147 ILE B N 1
ATOM 2831 C CA . ILE B 1 147 ? 9.540 48.303 80.513 1.00 8.02 147 ILE B CA 1
ATOM 2832 C C . ILE B 1 147 ? 9.255 47.177 79.505 1.00 8.95 147 ILE B C 1
ATOM 2833 O O . ILE B 1 147 ? 8.226 46.500 79.588 1.00 6.92 147 ILE B O 1
ATOM 2838 N N . ALA B 1 148 ? 10.174 46.972 78.565 1.00 5.85 148 ALA B N 1
ATOM 2839 C CA . ALA B 1 148 ? 9.993 45.935 77.547 1.00 7.57 148 ALA B CA 1
ATOM 2840 C C . ALA B 1 148 ? 9.923 44.522 78.123 1.00 6.71 148 ALA B C 1
ATOM 2841 O O . ALA B 1 148 ? 9.053 43.737 77.744 1.00 4.39 148 ALA B O 1
ATOM 2843 N N . LYS B 1 149 ? 10.840 44.209 79.041 1.00 7.87 149 LYS B N 1
ATOM 2844 C CA . LYS B 1 149 ? 10.926 42.888 79.670 1.00 10.50 149 LYS B CA 1
ATOM 2845 C C . LYS B 1 149 ? 9.703 42.467 80.472 1.00 9.90 149 LYS B C 1
ATOM 2846 O O . LYS B 1 149 ? 9.153 41.383 80.262 1.00 8.34 149 LYS B O 1
ATOM 2852 N N . VAL B 1 150 ? 9.301 43.310 81.416 1.00 10.03 150 VAL B N 1
ATOM 2853 C CA . VAL B 1 150 ? 8.143 43.011 82.242 1.00 9.52 150 VAL B CA 1
ATOM 2854 C C . VAL B 1 150 ? 6.917 42.880 81.350 1.00 10.12 150 VAL B C 1
ATOM 2855 O O . VAL B 1 150 ? 6.118 41.960 81.520 1.00 9.57 150 VAL B O 1
ATOM 2859 N N . THR B 1 151 ? 6.778 43.795 80.393 1.00 11.05 151 THR B N 1
ATOM 2860 C CA . THR B 1 151 ? 5.657 43.758 79.454 1.00 10.88 151 THR B CA 1
ATOM 2861 C C . THR B 1 151 ? 5.650 42.416 78.708 1.00 12.44 151 THR B C 1
ATOM 2862 O O . THR B 1 151 ? 4.608 41.769 78.566 1.00 12.77 151 THR B O 1
ATOM 2866 N N . ARG B 1 152 ? 6.818 41.994 78.234 1.00 12.26 152 ARG B N 1
ATOM 2867 C CA . ARG B 1 152 ? 6.913 40.734 77.502 1.00 14.59 152 ARG B CA 1
ATOM 2868 C C . ARG B 1 152 ? 6.569 39.521 78.372 1.00 14.75 152 ARG B C 1
ATOM 2869 O O . ARG B 1 152 ? 5.778 38.666 77.967 1.00 14.31 152 ARG B O 1
ATOM 2877 N N . ASP B 1 153 ? 7.161 39.448 79.561 1.00 14.59 153 ASP B N 1
ATOM 2878 C CA . ASP B 1 153 ? 6.914 38.325 80.455 1.00 15.52 153 ASP B CA 1
ATOM 2879 C C . ASP B 1 153 ? 5.450 38.231 80.867 1.00 16.07 153 ASP B C 1
ATOM 2880 O O . ASP B 1 153 ? 4.929 37.134 81.059 1.00 16.44 153 ASP B O 1
ATOM 2885 N N . ARG B 1 154 ? 4.784 39.377 80.996 1.00 16.23 154 ARG B N 1
ATOM 2886 C CA . ARG B 1 154 ? 3.370 39.392 81.345 1.00 17.05 154 ARG B CA 1
ATOM 2887 C C . ARG B 1 154 ? 2.565 38.790 80.192 1.00 17.00 154 ARG B C 1
ATOM 2888 O O . ARG B 1 154 ? 1.623 38.030 80.410 1.00 14.45 154 ARG B O 1
ATOM 2896 N N . GLU B 1 155 ? 2.940 39.135 78.962 1.00 16.86 155 GLU B N 1
ATOM 2897 C CA . GLU B 1 155 ? 2.233 38.618 77.792 1.00 18.19 155 GLU B CA 1
ATOM 2898 C C . GLU B 1 155 ? 2.434 37.106 77.655 1.00 16.81 155 GLU B C 1
ATOM 2899 O O . GLU B 1 155 ? 1.490 36.370 77.361 1.00 15.31 155 GLU B O 1
ATOM 2905 N N . ILE B 1 156 ? 3.664 36.645 77.863 1.00 15.61 156 ILE B N 1
ATOM 2906 C CA . ILE B 1 156 ? 3.956 35.217 77.778 1.00 13.26 156 ILE B CA 1
ATOM 2907 C C . ILE B 1 156 ? 3.143 34.481 78.847 1.00 14.74 156 ILE B C 1
ATOM 2908 O O . ILE B 1 156 ? 2.560 33.430 78.589 1.00 13.08 156 ILE B O 1
ATOM 2913 N N . GLU B 1 157 ? 3.093 35.053 80.045 1.00 16.67 157 GLU B N 1
ATOM 2914 C CA . GLU B 1 157 ? 2.342 34.446 81.133 1.00 18.61 157 GLU B CA 1
ATOM 2915 C C . GLU B 1 157 ? 0.889 34.265 80.683 1.00 18.88 157 GLU B C 1
ATOM 2916 O O . GLU B 1 157 ? 0.305 33.202 80.874 1.00 18.89 157 GLU B O 1
ATOM 2922 N N . LYS B 1 158 ? 0.317 35.294 80.065 1.00 18.63 158 LYS B N 1
ATOM 2923 C CA . LYS B 1 158 ? -1.059 35.228 79.574 1.00 18.17 158 LYS B CA 1
ATOM 2924 C C . LYS B 1 158 ? -1.228 34.134 78.526 1.00 16.70 158 LYS B C 1
ATOM 2925 O O . LYS B 1 158 ? -2.282 33.500 78.439 1.00 13.74 158 LYS B O 1
ATOM 2931 N N . LEU B 1 159 ? -0.198 33.924 77.713 1.00 14.24 159 LEU B N 1
ATOM 2932 C CA . LEU B 1 159 ? -0.281 32.898 76.690 1.00 15.85 159 LEU B CA 1
ATOM 2933 C C . LEU B 1 159 ? -0.230 31.508 77.318 1.00 16.49 159 LEU B C 1
ATOM 2934 O O . LEU B 1 159 ? -0.980 30.623 76.915 1.00 17.05 159 LEU B O 1
ATOM 2939 N N . LYS B 1 160 ? 0.642 31.314 78.305 1.00 17.08 160 LYS B N 1
ATOM 2940 C CA . LYS B 1 160 ? 0.740 30.011 78.957 1.00 19.31 160 LYS B CA 1
ATOM 2941 C C . LYS B 1 160 ? -0.580 29.705 79.657 1.00 21.43 160 LYS B C 1
ATOM 2942 O O . LYS B 1 160 ? -1.009 28.554 79.709 1.00 20.42 160 LYS B O 1
ATOM 2948 N N . GLN B 1 161 ? -1.215 30.746 80.190 1.00 22.06 161 GLN B N 1
ATOM 2949 C CA . GLN B 1 161 ? -2.497 30.615 80.882 1.00 25.23 161 GLN B CA 1
ATOM 2950 C C . GLN B 1 161 ? -3.543 30.067 79.922 1.00 23.78 161 GLN B C 1
ATOM 2951 O O . GLN B 1 161 ? -4.457 29.358 80.329 1.00 22.75 161 GLN B O 1
ATOM 2957 N N . LYS B 1 162 ? -3.398 30.410 78.646 1.00 25.39 162 LYS B N 1
ATOM 2958 C CA . LYS B 1 162 ? -4.340 29.981 77.619 1.00 26.00 162 LYS B CA 1
ATOM 2959 C C . LYS B 1 162 ? -3.943 28.722 76.847 1.00 25.41 162 LYS B C 1
ATOM 2960 O O . LYS B 1 162 ? -4.808 27.937 76.466 1.00 24.84 162 LYS B O 1
ATOM 2966 N N . TYR B 1 163 ? -2.649 28.527 76.607 1.00 24.84 163 TYR B N 1
ATOM 2967 C CA . TYR B 1 163 ? -2.202 27.354 75.853 1.00 25.64 163 TYR B CA 1
ATOM 2968 C C . TYR B 1 163 ? -1.473 26.290 76.667 1.00 25.83 163 TYR B C 1
ATOM 2969 O O . TYR B 1 163 ? -1.257 25.181 76.182 1.00 27.40 163 TYR B O 1
ATOM 2978 N N . GLY B 1 164 ? -1.083 26.619 77.892 1.00 25.34 164 GLY B N 1
ATOM 2979 C CA . GLY B 1 164 ? -0.365 25.654 78.708 1.00 23.88 164 GLY B CA 1
ATOM 2980 C C . GLY B 1 164 ? 1.122 25.967 78.772 1.00 23.82 164 GLY B C 1
ATOM 2981 O O . GLY B 1 164 ? 1.568 26.977 78.230 1.00 21.59 164 GLY B O 1
ATOM 2982 N N . GLU B 1 165 ? 1.892 25.092 79.414 1.00 22.32 165 GLU B N 1
ATOM 2983 C CA . GLU B 1 165 ? 3.328 25.296 79.571 1.00 22.55 165 GLU B CA 1
ATOM 2984 C C . GLU B 1 165 ? 4.168 24.957 78.339 1.00 22.38 165 GLU B C 1
ATOM 2985 O O . GLU B 1 165 ? 4.588 23.813 78.158 1.00 22.53 165 GLU B O 1
ATOM 2991 N N . PHE B 1 166 ? 4.423 25.952 77.493 1.00 21.01 166 PHE B N 1
ATOM 2992 C CA . PHE B 1 166 ? 5.228 25.716 76.302 1.00 18.94 166 PHE B CA 1
ATOM 2993 C C . PHE B 1 166 ? 6.703 26.047 76.513 1.00 19.99 166 PHE B C 1
ATOM 2994 O O . PHE B 1 166 ? 7.482 26.085 75.560 1.00 19.80 166 PHE B O 1
ATOM 3002 N N . GLY B 1 167 ? 7.087 26.270 77.768 1.00 21.55 167 GLY B N 1
ATOM 3003 C CA . GLY B 1 167 ? 8.477 26.568 78.075 1.00 23.67 167 GLY B CA 1
ATOM 3004 C C . GLY B 1 167 ? 8.886 28.027 77.977 1.00 26.07 167 GLY B C 1
ATOM 3005 O O . GLY B 1 167 ? 8.049 28.924 78.041 1.00 26.23 167 GLY B O 1
ATOM 3006 N N . SER B 1 168 ? 10.188 28.258 77.822 1.00 29.05 168 SER B N 1
ATOM 3007 C CA . SER B 1 168 ? 10.736 29.609 77.727 1.00 30.30 168 SER B CA 1
ATOM 3008 C C . SER B 1 168 ? 10.453 30.239 76.370 1.00 30.97 168 SER B C 1
ATOM 3009 O O . SER B 1 168 ? 10.732 31.418 76.156 1.00 31.15 168 SER B O 1
ATOM 3012 N N . GLY B 1 169 ? 9.909 29.445 75.455 1.00 30.51 169 GLY B N 1
ATOM 3013 C CA . GLY B 1 169 ? 9.602 29.949 74.131 1.00 32.97 169 GLY B CA 1
ATOM 3014 C C . GLY B 1 169 ? 10.801 29.979 73.201 1.00 34.00 169 GLY B C 1
ATOM 3015 O O . GLY B 1 169 ? 10.654 30.208 72.001 1.00 33.50 169 GLY B O 1
ATOM 3016 N N . TYR B 1 170 ? 11.993 29.756 73.746 1.00 34.67 170 TYR B N 1
ATOM 3017 C CA . TYR B 1 170 ? 13.201 29.758 72.936 1.00 35.53 170 TYR B CA 1
ATOM 3018 C C . TYR B 1 170 ? 13.418 28.412 72.250 1.00 35.94 170 TYR B C 1
ATOM 3019 O O . TYR B 1 170 ? 13.048 27.365 72.781 1.00 34.64 170 TYR B O 1
ATOM 3028 N N . PRO B 1 171 ? 14.034 28.429 71.057 1.00 36.59 171 PRO B N 1
ATOM 3029 C CA . PRO B 1 171 ? 14.317 27.229 70.258 1.00 37.46 171 PRO B CA 1
ATOM 3030 C C . PRO B 1 171 ? 14.981 26.083 71.013 1.00 37.89 171 PRO B C 1
ATOM 3031 O O . PRO B 1 171 ? 14.401 25.007 71.159 1.00 37.87 171 PRO B O 1
ATOM 3035 N N . SER B 1 172 ? 16.198 26.321 71.491 1.00 37.81 172 SER B N 1
ATOM 3036 C CA . SER B 1 172 ? 16.956 25.307 72.217 1.00 37.99 172 SER B CA 1
ATOM 3037 C C . SER B 1 172 ? 16.278 24.782 73.481 1.00 37.46 172 SER B C 1
ATOM 3038 O O . SER B 1 172 ? 16.779 23.856 74.115 1.00 38.61 172 SER B O 1
ATOM 3041 N N . ASP B 1 173 ? 15.142 25.360 73.851 1.00 36.67 173 ASP B N 1
ATOM 3042 C CA . ASP B 1 173 ? 14.452 24.905 75.048 1.00 35.80 173 ASP B CA 1
ATOM 3043 C C . ASP B 1 173 ? 13.777 23.558 74.790 1.00 34.67 173 ASP B C 1
ATOM 3044 O O . ASP B 1 173 ? 12.884 23.450 73.949 1.00 34.44 173 ASP B O 1
ATOM 3049 N N . PRO B 1 174 ? 14.203 22.510 75.513 1.00 32.90 174 PRO B N 1
ATOM 3050 C CA . PRO B 1 174 ? 13.636 21.167 75.360 1.00 31.91 174 PRO B CA 1
ATOM 3051 C C . PRO B 1 174 ? 12.115 21.155 75.512 1.00 30.62 174 PRO B C 1
ATOM 3052 O O . PRO B 1 174 ? 11.413 20.498 74.748 1.00 31.67 174 PRO B O 1
ATOM 3056 N N . ARG B 1 175 ? 11.615 21.889 76.503 1.00 30.05 175 ARG B N 1
ATOM 3057 C CA . ARG B 1 175 ? 10.181 21.971 76.752 1.00 28.92 175 ARG B CA 1
ATOM 3058 C C . ARG B 1 175 ? 9.437 22.464 75.515 1.00 27.89 175 ARG B C 1
ATOM 3059 O O . ARG B 1 175 ? 8.510 21.814 75.027 1.00 26.95 175 ARG B O 1
ATOM 3067 N N . THR B 1 176 ? 9.852 23.625 75.018 1.00 25.27 176 THR B N 1
ATOM 3068 C CA . THR B 1 176 ? 9.227 24.236 73.852 1.00 23.20 176 THR B CA 1
ATOM 3069 C C . THR B 1 176 ? 9.238 23.346 72.616 1.00 23.02 176 THR B C 1
ATOM 3070 O O . THR B 1 176 ? 8.237 23.251 71.910 1.00 22.37 176 THR B O 1
ATOM 3074 N N . LYS B 1 177 ? 10.369 22.704 72.344 1.00 24.07 177 LYS B N 1
ATOM 3075 C CA . LYS B 1 177 ? 10.455 21.819 71.188 1.00 26.00 177 LYS B CA 1
ATOM 3076 C C . LYS B 1 177 ? 9.392 20.738 71.314 1.00 26.42 177 LYS B C 1
ATOM 3077 O O . LYS B 1 177 ? 8.571 20.551 70.414 1.00 26.90 177 LYS B O 1
ATOM 3083 N N . GLU B 1 178 ? 9.419 20.033 72.442 1.00 27.38 178 GLU B N 1
ATOM 3084 C CA . GLU B 1 178 ? 8.468 18.961 72.716 1.00 27.02 178 GLU B CA 1
ATOM 3085 C C . GLU B 1 178 ? 7.032 19.458 72.602 1.00 25.92 178 GLU B C 1
ATOM 3086 O O . GLU B 1 178 ? 6.165 18.764 72.073 1.00 25.37 178 GLU B O 1
ATOM 3092 N N . TRP B 1 179 ? 6.781 20.662 73.105 1.00 25.32 179 TRP B N 1
ATOM 3093 C CA . TRP B 1 179 ? 5.440 21.228 73.061 1.00 23.26 179 TRP B CA 1
ATOM 3094 C C . TRP B 1 179 ? 4.998 21.524 71.627 1.00 22.22 179 TRP B C 1
ATOM 3095 O O . TRP B 1 179 ? 3.859 21.246 71.257 1.00 21.65 179 TRP B O 1
ATOM 3106 N N . LEU B 1 180 ? 5.894 22.093 70.826 1.00 22.93 180 LEU B N 1
ATOM 3107 C CA . LEU B 1 180 ? 5.580 22.408 69.432 1.00 23.12 180 LEU B CA 1
ATOM 3108 C C . LEU B 1 180 ? 5.454 21.118 68.626 1.00 24.40 180 LEU B C 1
ATOM 3109 O O . LEU B 1 180 ? 4.485 20.924 67.897 1.00 23.37 180 LEU B O 1
ATOM 3114 N N . GLU B 1 181 ? 6.440 20.238 68.758 1.00 26.85 181 GLU B N 1
ATOM 3115 C CA . GLU B 1 181 ? 6.412 18.975 68.032 1.00 29.86 181 GLU B CA 1
ATOM 3116 C C . GLU B 1 181 ? 5.128 18.226 68.356 1.00 30.49 181 GLU B C 1
ATOM 3117 O O . GLU B 1 181 ? 4.467 17.704 67.464 1.00 31.52 181 GLU B O 1
ATOM 3123 N N . GLU B 1 182 ? 4.771 18.193 69.636 1.00 33.16 182 GLU B N 1
ATOM 3124 C CA . GLU B 1 182 ? 3.556 17.518 70.084 1.00 35.00 182 GLU B CA 1
ATOM 3125 C C . GLU B 1 182 ? 2.293 18.227 69.597 1.00 34.73 182 GLU B C 1
ATOM 3126 O O . GLU B 1 182 ? 1.303 17.580 69.255 1.00 33.73 182 GLU B O 1
ATOM 3132 N N . TYR B 1 183 ? 2.330 19.556 69.570 1.00 34.34 183 TYR B N 1
ATOM 3133 C CA . TYR B 1 183 ? 1.182 20.340 69.135 1.00 33.87 183 TYR B CA 1
ATOM 3134 C C . TYR B 1 183 ? 0.883 20.135 67.653 1.00 34.64 183 TYR B C 1
ATOM 3135 O O . TYR B 1 183 ? -0.269 19.932 67.268 1.00 34.54 183 TYR B O 1
ATOM 3144 N N . TYR B 1 184 ? 1.921 20.200 66.826 1.00 34.22 184 TYR B N 1
ATOM 3145 C CA . TYR B 1 184 ? 1.760 20.032 65.389 1.00 34.40 184 TYR B CA 1
ATOM 3146 C C . TYR B 1 184 ? 1.367 18.600 65.026 1.00 35.09 184 TYR B C 1
ATOM 3147 O O . TYR B 1 184 ? 0.576 18.383 64.113 1.00 34.45 184 TYR B O 1
ATOM 3156 N N . LYS B 1 185 ? 1.926 17.626 65.737 1.00 36.20 185 LYS B N 1
ATOM 3157 C CA . LYS B 1 185 ? 1.625 16.223 65.468 1.00 36.74 185 LYS B CA 1
ATOM 3158 C C . LYS B 1 185 ? 0.143 15.922 65.627 1.00 36.85 185 LYS B C 1
ATOM 3159 O O . LYS B 1 185 ? -0.409 15.094 64.903 1.00 37.09 185 LYS B O 1
ATOM 3165 N N . GLN B 1 186 ? -0.497 16.598 66.574 1.00 37.48 186 GLN B N 1
ATOM 3166 C CA . GLN B 1 186 ? -1.922 16.407 66.820 1.00 39.53 186 GLN B CA 1
ATOM 3167 C C . GLN B 1 186 ? -2.786 17.310 65.941 1.00 39.54 186 GLN B C 1
ATOM 3168 O O . GLN B 1 186 ? -3.537 16.832 65.092 1.00 39.57 186 GLN B O 1
ATOM 3174 N N . TYR B 1 187 ? -2.673 18.617 66.151 1.00 39.80 187 TYR B N 1
ATOM 3175 C CA . TYR B 1 187 ? -3.452 19.587 65.391 1.00 39.95 187 TYR B CA 1
ATOM 3176 C C . TYR B 1 187 ? -3.052 19.666 63.927 1.00 39.41 187 TYR B C 1
ATOM 3177 O O . TYR B 1 187 ? -3.871 20.001 63.072 1.00 39.88 187 TYR B O 1
ATOM 3186 N N . GLY B 1 188 ? -1.793 19.360 63.637 1.00 38.38 188 GLY B N 1
ATOM 3187 C CA . GLY B 1 188 ? -1.329 19.435 62.266 1.00 37.38 188 GLY B CA 1
ATOM 3188 C C . GLY B 1 188 ? -1.248 20.895 61.878 1.00 37.12 188 GLY B C 1
ATOM 3189 O O . GLY B 1 188 ? -1.257 21.245 60.699 1.00 36.80 188 GLY B O 1
ATOM 3190 N N . ASP B 1 189 ? -1.174 21.752 62.891 1.00 36.67 189 ASP B N 1
ATOM 3191 C CA . ASP B 1 189 ? -1.092 23.189 62.675 1.00 36.64 189 ASP B CA 1
ATOM 3192 C C . ASP B 1 189 ? -0.488 23.862 63.910 1.00 34.86 189 ASP B C 1
ATOM 3193 O O . ASP B 1 189 ? -0.406 23.255 64.979 1.00 34.72 189 ASP B O 1
ATOM 3198 N N . PHE B 1 190 ? -0.066 25.113 63.753 1.00 32.18 190 PHE B N 1
ATOM 3199 C CA . PHE B 1 190 ? 0.522 25.888 64.846 1.00 30.34 190 PHE B CA 1
ATOM 3200 C C . PHE B 1 190 ? -0.412 27.024 65.262 1.00 29.30 190 PHE B C 1
ATOM 3201 O O . PHE B 1 190 ? -1.089 27.618 64.423 1.00 29.49 190 PHE B O 1
ATOM 3209 N N . PRO B 1 191 ? -0.474 27.332 66.566 1.00 27.94 191 PRO B N 1
ATOM 3210 C CA . PRO B 1 191 ? -1.351 28.430 66.978 1.00 26.81 191 PRO B CA 1
ATOM 3211 C C . PRO B 1 191 ? -0.684 29.727 66.502 1.00 25.65 191 PRO B C 1
ATOM 3212 O O . PRO B 1 191 ? 0.512 29.745 66.210 1.00 22.31 191 PRO B O 1
ATOM 3216 N N . PRO B 1 192 ? -1.444 30.827 66.425 1.00 25.03 192 PRO B N 1
ATOM 3217 C CA . PRO B 1 192 ? -0.884 32.104 65.969 1.00 23.74 192 PRO B CA 1
ATOM 3218 C C . PRO B 1 192 ? 0.280 32.663 66.794 1.00 22.46 192 PRO B C 1
ATOM 3219 O O . PRO B 1 192 ? 0.921 33.633 66.389 1.00 22.63 192 PRO B O 1
ATOM 3223 N N . ILE B 1 193 ? 0.566 32.044 67.934 1.00 21.53 193 ILE B N 1
ATOM 3224 C CA . ILE B 1 193 ? 1.655 32.510 68.793 1.00 18.88 193 ILE B CA 1
ATOM 3225 C C . ILE B 1 193 ? 3.041 32.072 68.303 1.00 17.51 193 ILE B C 1
ATOM 3226 O O . ILE B 1 193 ? 4.065 32.494 68.846 1.00 16.53 193 ILE B O 1
ATOM 3231 N N . VAL B 1 194 ? 3.072 31.233 67.273 1.00 15.76 194 VAL B N 1
ATOM 3232 C CA . VAL B 1 194 ? 4.336 30.730 66.741 1.00 14.22 194 VAL B CA 1
ATOM 3233 C C . VAL B 1 194 ? 4.890 31.506 65.552 1.00 12.18 194 VAL B C 1
ATOM 3234 O O . VAL B 1 194 ? 4.166 31.798 64.603 1.00 11.82 194 VAL B O 1
ATOM 3238 N N . ARG B 1 195 ? 6.178 31.832 65.606 1.00 10.44 195 ARG B N 1
ATOM 3239 C CA . ARG B 1 195 ? 6.824 32.532 64.498 1.00 11.37 195 ARG B CA 1
ATOM 3240 C C . ARG B 1 195 ? 7.215 31.440 63.505 1.00 13.43 195 ARG B C 1
ATOM 3241 O O . ARG B 1 195 ? 8.272 30.815 63.627 1.00 13.01 195 ARG B O 1
ATOM 3249 N N . ARG B 1 196 ? 6.349 31.213 62.524 1.00 14.03 196 ARG B N 1
ATOM 3250 C CA . ARG B 1 196 ? 6.585 30.173 61.533 1.00 16.36 196 ARG B CA 1
ATOM 3251 C C . ARG B 1 196 ? 7.854 30.318 60.705 1.00 15.54 196 ARG B C 1
ATOM 3252 O O . ARG B 1 196 ? 8.302 29.343 60.097 1.00 14.85 196 ARG B O 1
ATOM 3260 N N . THR B 1 197 ? 8.451 31.507 60.680 1.00 15.07 197 THR B N 1
ATOM 3261 C CA . THR B 1 197 ? 9.679 31.686 59.910 1.00 16.89 197 THR B CA 1
ATOM 3262 C C . THR B 1 197 ? 10.906 31.223 60.685 1.00 17.70 197 THR B C 1
ATOM 3263 O O . THR B 1 197 ? 12.007 31.163 60.138 1.00 18.02 197 THR B O 1
ATOM 3267 N N . TRP B 1 198 ? 10.719 30.891 61.958 1.00 18.01 198 TRP B N 1
ATOM 3268 C CA . TRP B 1 198 ? 11.832 30.426 62.774 1.00 19.79 198 TRP B CA 1
ATOM 3269 C C . TRP B 1 198 ? 12.266 29.028 62.315 1.00 21.15 198 TRP B C 1
ATOM 3270 O O . TRP B 1 198 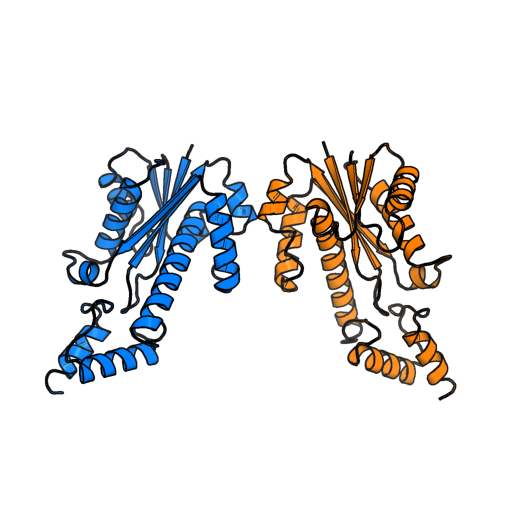? 11.432 28.193 61.955 1.00 20.44 198 TRP B O 1
ATOM 3281 N N . GLU B 1 199 ? 13.572 28.780 62.315 1.00 23.99 199 GLU B N 1
ATOM 3282 C CA . GLU B 1 199 ? 14.098 27.488 61.882 1.00 26.57 199 GLU B CA 1
ATOM 3283 C C . GLU B 1 199 ? 13.370 26.311 62.532 1.00 26.96 199 GLU B C 1
ATOM 3284 O O . GLU B 1 199 ? 12.886 25.414 61.841 1.00 26.76 199 GLU B O 1
ATOM 3290 N N . THR B 1 200 ? 13.289 26.319 63.860 1.00 27.22 200 THR B N 1
ATOM 3291 C CA . THR B 1 200 ? 12.623 25.250 64.601 1.00 28.09 200 THR B CA 1
ATOM 3292 C C . THR B 1 200 ? 11.227 24.943 64.061 1.00 28.17 200 THR B C 1
ATOM 3293 O O . THR B 1 200 ? 10.855 23.778 63.886 1.00 27.46 200 THR B O 1
ATOM 3297 N N . ALA B 1 201 ? 10.455 25.990 63.797 1.00 27.35 201 ALA B N 1
ATOM 3298 C CA . ALA B 1 201 ? 9.104 25.821 63.282 1.00 27.04 201 ALA B CA 1
ATOM 3299 C C . ALA B 1 201 ? 9.128 25.169 61.899 1.00 27.29 201 ALA B C 1
ATOM 3300 O O . ALA B 1 201 ? 8.490 24.137 61.676 1.00 25.51 201 ALA B O 1
ATOM 3302 N N . ARG B 1 202 ? 9.869 25.772 60.976 1.00 26.37 202 ARG B N 1
ATOM 3303 C CA . ARG B 1 202 ? 9.973 25.246 59.622 1.00 27.04 202 ARG B CA 1
ATOM 3304 C C . ARG B 1 202 ? 10.389 23.778 59.619 1.00 26.94 202 ARG B C 1
ATOM 3305 O O . ARG B 1 202 ? 9.801 22.963 58.911 1.00 24.50 202 ARG B O 1
ATOM 3313 N N . LYS B 1 203 ? 11.398 23.444 60.418 1.00 26.79 203 LYS B N 1
ATOM 3314 C CA . LYS B 1 203 ? 11.887 22.071 60.496 1.00 27.98 203 LYS B CA 1
ATOM 3315 C C . LYS B 1 203 ? 10.775 21.109 60.907 1.00 27.78 203 LYS B C 1
ATOM 3316 O O . LYS B 1 203 ? 10.633 20.028 60.331 1.00 28.01 203 LYS B O 1
ATOM 3322 N N . ILE B 1 204 ? 9.991 21.506 61.905 1.00 27.13 204 ILE B N 1
ATOM 3323 C CA . ILE B 1 204 ? 8.890 20.685 62.390 1.00 27.74 204 ILE B CA 1
ATOM 3324 C C . ILE B 1 204 ? 7.820 20.474 61.319 1.00 29.52 204 ILE B C 1
ATOM 3325 O O . ILE B 1 204 ? 7.380 19.345 61.094 1.00 29.41 204 ILE B O 1
ATOM 3330 N N . GLU B 1 205 ? 7.396 21.553 60.667 1.00 31.45 205 GLU B N 1
ATOM 3331 C CA . GLU B 1 205 ? 6.387 21.442 59.618 1.00 33.92 205 GLU B CA 1
ATOM 3332 C C . GLU B 1 205 ? 6.877 20.485 58.533 1.00 35.84 205 GLU B C 1
ATOM 3333 O O . GLU B 1 205 ? 6.108 19.679 58.012 1.00 34.83 205 GLU B O 1
ATOM 3339 N N . GLU B 1 206 ? 8.164 20.583 58.205 1.00 37.24 206 GLU B N 1
ATOM 3340 C CA . GLU B 1 206 ? 8.776 19.741 57.182 1.00 40.54 206 GLU B CA 1
ATOM 3341 C C . GLU B 1 206 ? 8.982 18.321 57.687 1.00 41.83 206 GLU B C 1
ATOM 3342 O O . GLU B 1 206 ? 8.872 17.364 56.923 1.00 42.10 206 GLU B O 1
ATOM 3348 N N . ARG B 1 207 ? 9.288 18.188 58.974 1.00 43.31 207 ARG B N 1
ATOM 3349 C CA . ARG B 1 207 ? 9.504 16.878 59.576 1.00 45.14 207 ARG B CA 1
ATOM 3350 C C . ARG B 1 207 ? 8.190 16.117 59.639 1.00 46.58 207 ARG B C 1
ATOM 3351 O O . ARG B 1 207 ? 8.100 14.982 59.174 1.00 46.31 207 ARG B O 1
ATOM 3359 N N . PHE B 1 208 ? 7.174 16.746 60.223 1.00 48.00 208 PHE B N 1
ATOM 3360 C CA . PHE B 1 208 ? 5.860 16.131 60.341 1.00 49.12 208 PHE B CA 1
ATOM 3361 C C . PHE B 1 208 ? 5.161 16.209 58.989 1.00 50.77 208 PHE B C 1
ATOM 3362 O O . PHE B 1 208 ? 3.942 16.349 58.905 1.00 50.46 208 PHE B O 1
ATOM 3364 N N . ARG B 1 209 ? 5.963 16.122 57.934 1.00 53.07 209 ARG B N 1
ATOM 3365 C CA . ARG B 1 209 ? 5.478 16.164 56.561 1.00 54.94 209 ARG B CA 1
ATOM 3366 C C . ARG B 1 209 ? 6.487 15.440 55.670 1.00 56.36 209 ARG B C 1
ATOM 3367 O O . ARG B 1 209 ? 6.374 15.457 54.442 1.00 56.59 209 ARG B O 1
ATOM 3369 N N . LYS B 1 210 ? 7.473 14.807 56.304 1.00 57.76 210 LYS B N 1
ATOM 3370 C CA . LYS B 1 210 ? 8.513 14.067 55.592 1.00 58.84 210 LYS B CA 1
ATOM 3371 C C . LYS B 1 210 ? 9.136 12.969 56.457 1.00 59.41 210 LYS B C 1
ATOM 3372 O O . LYS B 1 210 ? 9.339 11.847 55.993 1.00 59.50 210 LYS B O 1
ATOM 3374 N N . ASN B 1 211 ? 9.441 13.290 57.712 1.00 59.93 211 ASN B N 1
ATOM 3375 C CA . ASN B 1 211 ? 10.044 12.314 58.617 1.00 60.14 211 ASN B CA 1
ATOM 3376 C C . ASN B 1 211 ? 9.281 12.188 59.938 1.00 60.84 211 ASN B C 1
ATOM 3377 O O . ASN B 1 211 ? 9.906 12.378 61.005 1.00 61.08 211 ASN B O 1
#

B-factor: mean 18.91, std 10.34, range [1.45, 61.57]

CATH classification: 3.30.420.10

Solvent-accessible surface area: 21068 Å² total; per-residue (Å²): 99,72,3,0,0,0,9,24,6,8,61,37,0,0,0,0,9,0,0,0,0,0,0,0,0,15,74,163,52,30,65,56,0,105,7,23,8,2,78,92,8,132,161,43,77,76,38,54,25,60,143,13,18,62,70,0,40,123,14,11,64,25,85,53,46,36,61,1,59,10,117,69,0,23,98,75,164,104,55,26,43,85,10,1,0,80,33,0,18,66,0,0,51,43,15,153,68,126,2,102,49,0,23,0,17,0,47,108,32,52,39,147,148,1,15,68,91,0,101,90,27,17,174,33,152,9,76,18,47,11,44,90,159,0,54,71,124,47,30,6,0,6,0,0,12,2,0,0,44,5,25,13,49,112,46,12,99,134,22,50,158,160,47,31,89,0,3,54,0,95,46,97,32,104,133,0,87,79,32,0,55,90,47,28,150,130,135,48,73,20,6,96,13,0,0,65,39,36,112,25,0,104,87,12,56,104,123,52,78,100,105,105,61,2,0,0,2,25,33,9,7,67,30,0,0,0,0,11,0,0,0,0,0,0,0,1,19,67,167,56,38,64,52,0,134,5,19,16,2,72,103,5,123,160,50,72,116,38,44,32,66,146,12,19,62,78,0,40,124,18,13,64,20,83,61,50,32,78,0,60,11,130,66,0,29,104,67,166,116,47,27,40,89,16,16,8,91,36,7,24,67,0,0,29,36,5,153,66,98,2,93,53,0,27,0,46,2,52,126,44,47,41,152,167,5,14,73,95,0,92,88,30,18,169,41,146,7,69,12,60,18,63,90,148,0,45,64,108,46,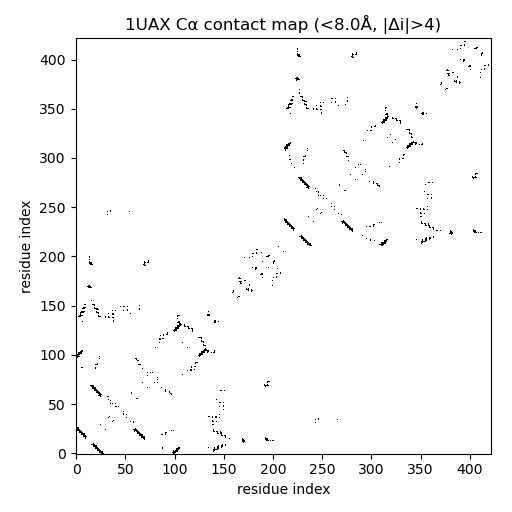32,5,1,3,0,0,5,0,0,0,41,5,22,20,69,100,52,15,98,140,32,45,143,155,54,33,98,0,0,45,0,92,46,99,19,106,130,0,71,119,31,0,43,98,37,35,148,136,134,44,90,18,6,96,11,0,0,76,48,38,114,16,0,117,107,3,57,114,78,46,85,98,102